Protein AF-0000000084525443 (afdb_homodimer)

Sequence (384 aa):
MSDDIHPWQQPAAGQAAVAVDRIAGALPRIARGRVILRAPYMADWPLYRDIATSERAVHFGGPMSEDEAWADFLQMVASWLLRGCGLWAVEVQETAETVGFVVLNHEAGDPEAELGFIFTEDGEGHGWAFEASVAARNNAFFALNWETLVSYIAPENERAAALAAKLGATRDPDGDVDGVHCWRYPRPEFDYMSDDIHPWQQPAAGQAAVAVDRIAGALPRIARGRVILRAPYMADWPLYRDIATSERAVHFGGPMSEDEAWADFLQMVASWLLRGCGLWAVEVQETAETVGFVVLNHEAGDPEAELGFIFTEDGEGHGWAFEASVAARNNAFFALNWETLVSYIAPENERAAALAAKLGATRDPDGDVDGVHCWRYPRPEFDY

Solvent-accessible surface area (backbone atoms only — not comparable to full-atom values): 20436 Å² total; per-residue (Å²): 126,85,85,70,70,47,75,54,57,52,57,44,58,74,42,18,33,54,39,16,50,48,28,40,66,46,47,79,69,46,77,32,92,65,32,30,35,29,59,57,46,38,81,50,44,65,60,50,43,58,41,33,48,27,77,80,15,49,75,74,78,28,54,29,54,71,68,55,34,48,52,53,53,28,45,34,49,19,26,30,49,38,42,37,39,26,45,26,32,32,24,32,63,90,76,67,42,72,45,35,33,38,30,43,44,50,54,82,86,48,91,57,40,28,54,45,81,46,64,42,78,86,36,51,91,73,53,52,61,56,36,52,48,50,50,51,52,47,40,42,44,69,65,35,56,45,91,67,42,29,28,79,41,40,79,83,42,54,68,60,51,51,51,42,44,73,73,55,26,40,82,33,81,90,60,43,53,96,82,22,38,22,30,38,46,65,83,74,66,90,72,127,126,84,86,70,72,48,78,57,55,51,58,44,56,74,42,19,33,54,39,15,50,46,29,41,65,47,46,79,69,46,77,31,93,64,32,31,35,30,59,57,46,38,81,49,45,65,60,51,44,57,40,32,46,26,76,80,15,50,75,74,78,29,53,28,54,70,67,54,33,47,52,53,51,28,46,33,48,18,26,30,50,38,42,36,39,24,45,26,33,32,24,32,62,91,75,67,43,73,42,34,33,40,30,44,44,49,54,78,81,48,90,56,41,28,54,45,82,46,66,42,77,86,36,51,92,72,52,52,62,57,37,52,48,50,50,52,52,47,39,41,43,68,65,35,57,46,90,66,41,28,28,79,39,41,79,84,41,56,68,61,50,51,51,41,43,74,74,56,26,39,81,32,79,89,60,44,52,96,81,22,38,22,31,38,44,65,84,74,68,90,71,126

Secondary structure (DSSP, 8-state):
------GGGSPP-HHHHHHHHHHHTTSPPEEETTEEEE---GGGHHHHHHHHTSGGGGGGT-SPPHHHHHHHHHHHHHHHHHHS--EEEEEETTTTEEEEEEEEE--TT-SS-EEEEEE-STTTTSSHHHHHHHHHHHIIIIIS--S--EEEE-TT-HHHHHHHHHTT-EE-GGG-BTTBEEEEPPPPP---/------GGGSPP-HHHHHHHHHHHTTSPPEEETTEEEE---GGGHHHHHHHHTSGGGGGGT-SPPHHHHHHHHHHHHHHHHHHS--EEEEEETTTTEEEEEEEEE--TT-SS-EEEEEE-STTTTSSHHHHHHHHHHHIIIIIS--S--EEEE-TT-HHHHHHHHHTT-EE-GGG-BTTBEEEEPPPPP---

Radius of gyration: 21.53 Å; Cα contacts (8 Å, |Δi|>4): 771; chains: 2; bounding box: 49×64×50 Å

InterPro domains:
  IPR000182 GNAT domain [PF13302] (34-170)
  IPR016181 Acyl-CoA N-acyltransferase [SSF55729] (28-171)
  IPR051531 N-acetyltransferase [PTHR43792] (28-171)

Foldseek 3Di:
DPPDQDPVLDFDDDVVNVVVVVVQVVADWDDFPQKIWGQDTSVCLVVQLVQCLDCNVVWPPDVDDSVVSVVVVVVQNVCCVVPVWGKTFIAGNVVRDGFWIWGFDDDPPQPDTEIDTGGDPVSPPPCSRLRVSLRVLLCVCPVVVDPWYKHWTAPPCVVVVVSLVVQVWDWDCVRHDPRTTITIHDRDDPPD/DPPDQDPVLDFDDDVVNVVVVVVQVVADWDDFPQKIWGQDTSVCLVVQLVQCLDCVVVWPPDVDDSVVSVVVVVVQNVCCVVPVWGKTFIAGNVVRDGFWIWGFDDDVPQPDTEIDTGGDPVSPPPCSRLRVSLRVLLCVCPVVVDPWYKHWTAPPCVVVVVSLVVQVWDWDCVRHDPRTTITIHDDDDPPD

pLDDT: mean 91.03, std 12.31, range [25.34, 98.75]

Nearest PDB structures (foldseek):
  2fsr-assembly1_A  TM=9.570E-01  e=4.006E-15  Agrobacterium fabrum str. C58
  3fbu-assembly2_A  TM=7.888E-01  e=1.944E-08  Bacillus anthracis str. Sterne
  3fbu-assembly2_B-2  TM=7.517E-01  e=3.683E-08  Bacillus anthracis str. Sterne
  7kwq-assembly1_A  TM=7.442E-01  e=6.346E-07  Vibrio cholerae O1 biovar El Tor str. N16961
  6c37-assembly1_A  TM=6.865E-01  e=2.104E-07  Mycolicibacterium smegmatis MC2 155

Organism: NCBI:txid1123501

Structure (mmCIF, N/CA/C/O backbone):
data_AF-0000000084525443-model_v1
#
loop_
_entity.id
_entity.type
_entity.pdbx_description
1 polymer Acetyltransferase
#
loop_
_atom_site.group_PDB
_atom_site.id
_atom_site.type_symbol
_atom_site.label_atom_id
_atom_site.label_alt_id
_atom_site.label_comp_id
_atom_site.label_asym_id
_atom_site.label_entity_id
_atom_site.label_seq_id
_atom_site.pdbx_PDB_ins_code
_atom_site.Cartn_x
_atom_site.Cartn_y
_atom_site.Cartn_z
_atom_site.occupancy
_atom_site.B_iso_or_equiv
_atom_site.auth_seq_id
_atom_site.auth_comp_id
_atom_site.auth_asym_id
_atom_site.auth_atom_id
_atom_site.pdbx_PDB_model_num
ATOM 1 N N . MET A 1 1 ? 15.836 10.188 -22.688 1 25.34 1 MET A N 1
ATOM 2 C CA . MET A 1 1 ? 14.781 10.336 -21.703 1 25.34 1 MET A CA 1
ATOM 3 C C . MET A 1 1 ? 15.352 10.398 -20.297 1 25.34 1 MET A C 1
ATOM 5 O O . MET A 1 1 ? 16.125 9.523 -19.891 1 25.34 1 MET A O 1
ATOM 9 N N . SER A 1 2 ? 15.602 11.422 -19.75 1 31.91 2 SER A N 1
ATOM 10 C CA . SER A 1 2 ? 16.438 11.609 -18.578 1 31.91 2 SER A CA 1
ATOM 11 C C . SER A 1 2 ? 16.078 10.602 -17.484 1 31.91 2 SER A C 1
ATOM 13 O O . SER A 1 2 ? 14.898 10.352 -17.219 1 31.91 2 SER A O 1
ATOM 15 N N . ASP A 1 3 ? 16.625 9.508 -17.156 1 38.28 3 ASP A N 1
ATOM 16 C CA . ASP A 1 3 ? 16.578 8.359 -16.25 1 38.28 3 ASP A CA 1
ATOM 17 C C . ASP A 1 3 ? 16.125 8.781 -14.852 1 38.28 3 ASP A C 1
ATOM 19 O O . ASP A 1 3 ? 16.656 8.297 -13.852 1 38.28 3 ASP A O 1
ATOM 23 N N . ASP A 1 4 ? 15.594 9.953 -14.594 1 42.5 4 ASP A N 1
ATOM 24 C CA . ASP A 1 4 ? 15.453 10.688 -13.336 1 42.5 4 ASP A CA 1
ATOM 25 C C . ASP A 1 4 ? 14.461 9.992 -12.406 1 42.5 4 ASP A C 1
ATOM 27 O O . ASP A 1 4 ? 13.281 9.875 -12.727 1 42.5 4 ASP A O 1
ATOM 31 N N . ILE A 1 5 ? 14.93 9.07 -11.695 1 51.59 5 ILE A N 1
ATOM 32 C CA . ILE A 1 5 ? 14.172 8.508 -10.586 1 51.59 5 ILE A CA 1
ATOM 33 C C . ILE A 1 5 ? 13.422 9.625 -9.859 1 51.59 5 ILE A C 1
ATOM 35 O O . ILE A 1 5 ? 14.023 10.609 -9.43 1 51.59 5 ILE A O 1
ATOM 39 N N . HIS A 1 6 ? 12.047 9.57 -9.938 1 65.88 6 HIS A N 1
ATOM 40 C CA . HIS A 1 6 ? 11.25 10.531 -9.18 1 65.88 6 HIS A CA 1
ATOM 41 C C . HIS A 1 6 ? 11.547 10.438 -7.688 1 65.88 6 HIS A C 1
ATOM 43 O O . HIS A 1 6 ? 11.82 9.352 -7.176 1 65.88 6 HIS A O 1
ATOM 49 N N . PRO A 1 7 ? 11.914 11.523 -7.07 1 64.81 7 PRO A N 1
ATOM 50 C CA . PRO A 1 7 ? 12.242 11.508 -5.641 1 64.81 7 PRO A CA 1
ATOM 51 C C . PRO A 1 7 ? 11.359 10.547 -4.844 1 64.81 7 PRO A C 1
ATOM 53 O O . PRO A 1 7 ? 11.82 9.953 -3.867 1 64.81 7 PRO A O 1
ATOM 56 N N . TRP A 1 8 ? 10.227 10.266 -5.426 1 71.44 8 TRP A N 1
ATOM 57 C CA . TRP A 1 8 ? 9.297 9.414 -4.699 1 71.44 8 TRP A CA 1
ATOM 58 C C . TRP A 1 8 ? 9.625 7.938 -4.926 1 71.44 8 TRP A C 1
ATOM 60 O O . TRP A 1 8 ? 9.102 7.066 -4.23 1 71.44 8 TRP A O 1
ATOM 70 N N . GLN A 1 9 ? 10.523 7.738 -5.805 1 79.81 9 GLN A N 1
ATOM 71 C CA . GLN A 1 9 ? 10.891 6.352 -6.09 1 79.81 9 GLN A CA 1
ATOM 72 C C . GLN A 1 9 ? 12.227 5.992 -5.441 1 79.81 9 GLN A C 1
ATOM 74 O O . GLN A 1 9 ? 12.711 4.871 -5.598 1 79.81 9 GLN A O 1
ATOM 79 N N . GLN A 1 10 ? 12.766 6.988 -4.707 1 81.88 10 GLN A N 1
ATOM 80 C CA . GLN A 1 10 ? 14.016 6.703 -4.012 1 81.88 10 GLN A CA 1
ATOM 81 C C . GLN A 1 10 ? 13.781 5.824 -2.787 1 81.88 10 GLN A C 1
ATOM 83 O O . GLN A 1 10 ? 12.812 6.02 -2.055 1 81.88 10 GLN A O 1
ATOM 88 N N . PRO A 1 11 ? 14.641 4.84 -2.641 1 85.69 11 PRO A N 1
ATOM 89 C CA . PRO A 1 11 ? 14.508 4.027 -1.429 1 85.69 11 PRO A CA 1
ATOM 90 C C . PRO A 1 11 ? 14.578 4.859 -0.151 1 85.69 11 PRO A C 1
ATOM 92 O O . PRO A 1 11 ? 15.234 5.906 -0.127 1 85.69 11 PRO A O 1
ATOM 95 N N . ALA A 1 12 ? 13.883 4.34 0.817 1 87.06 12 ALA A N 1
ATOM 96 C CA . ALA A 1 12 ? 13.953 4.992 2.123 1 87.06 12 ALA A CA 1
ATOM 97 C C . ALA A 1 12 ? 15.375 4.969 2.676 1 87.06 12 ALA A C 1
ATOM 99 O O . ALA A 1 12 ? 16.141 4.039 2.406 1 87.06 12 ALA A O 1
ATOM 100 N N . ALA A 1 13 ? 15.703 6.004 3.422 1 88.12 13 ALA A N 1
ATOM 101 C CA . ALA A 1 13 ? 17.016 6.109 4.055 1 88.12 13 ALA A CA 1
ATOM 102 C C . ALA A 1 13 ? 16.891 6.504 5.523 1 88.12 13 ALA A C 1
ATOM 104 O O . ALA A 1 13 ? 15.812 6.895 5.973 1 88.12 13 ALA A O 1
ATOM 105 N N . GLY A 1 14 ? 17.984 6.312 6.316 1 92.88 14 GLY A N 1
ATOM 106 C CA . GLY A 1 14 ? 17.984 6.711 7.715 1 92.88 14 GLY A CA 1
ATOM 107 C C . GLY A 1 14 ? 16.891 6.023 8.523 1 92.88 14 GLY A C 1
ATOM 108 O O . GLY A 1 14 ? 16.703 4.809 8.414 1 92.88 14 GLY A O 1
ATOM 109 N N . GLN A 1 15 ? 16.203 6.773 9.336 1 94.12 15 GLN A N 1
ATOM 110 C CA . GLN A 1 15 ? 15.188 6.227 10.234 1 94.12 15 GLN A CA 1
ATOM 111 C C . GLN A 1 15 ? 13.984 5.715 9.445 1 94.12 15 GLN A C 1
ATOM 113 O O . GLN A 1 15 ? 13.289 4.793 9.891 1 94.12 15 GLN A O 1
ATOM 118 N N . ALA A 1 16 ? 13.773 6.289 8.281 1 92.38 16 ALA A N 1
ATOM 119 C CA . ALA A 1 16 ? 12.695 5.77 7.438 1 92.38 16 ALA A CA 1
ATOM 120 C C . ALA A 1 16 ? 13 4.344 6.984 1 92.38 16 ALA A C 1
ATOM 122 O O . ALA A 1 16 ? 12.086 3.518 6.863 1 92.38 16 ALA A O 1
ATOM 123 N N . ALA A 1 17 ? 14.258 4.102 6.719 1 94.75 17 ALA A N 1
ATOM 124 C CA . ALA A 1 17 ? 14.648 2.746 6.348 1 94.75 17 ALA A CA 1
ATOM 125 C C . ALA A 1 17 ? 14.414 1.772 7.5 1 94.75 17 ALA A C 1
ATOM 127 O O . ALA A 1 17 ? 14.016 0.625 7.281 1 94.75 17 ALA A O 1
ATOM 128 N N . VAL A 1 18 ? 14.68 2.238 8.719 1 96.31 18 VAL A N 1
ATOM 129 C CA . VAL A 1 18 ? 14.43 1.427 9.906 1 96.31 18 VAL A CA 1
ATOM 130 C C . VAL A 1 18 ? 12.938 1.122 10.016 1 96.31 18 VAL A C 1
ATOM 132 O O . VAL A 1 18 ? 12.555 -0.012 10.305 1 96.31 18 VAL A O 1
ATOM 135 N N . ALA A 1 19 ? 12.125 2.109 9.766 1 95.75 19 ALA A N 1
ATOM 136 C CA . ALA A 1 19 ? 10.672 1.933 9.805 1 95.75 19 ALA A CA 1
ATOM 137 C C . ALA A 1 19 ? 10.211 0.939 8.75 1 95.75 19 ALA A C 1
ATOM 139 O O . ALA A 1 19 ? 9.391 0.063 9.023 1 95.75 19 ALA A O 1
ATOM 140 N N . VAL A 1 20 ? 10.773 1.068 7.531 1 96.81 20 VAL A N 1
ATOM 141 C CA . VAL A 1 20 ? 10.43 0.152 6.449 1 96.81 20 VAL A CA 1
ATOM 142 C C . VAL A 1 20 ? 10.781 -1.278 6.852 1 96.81 20 VAL A C 1
ATOM 144 O O . VAL A 1 20 ? 9.969 -2.195 6.684 1 96.81 20 VAL A O 1
ATOM 147 N N . ASP A 1 21 ? 11.93 -1.426 7.387 1 97.38 21 ASP A N 1
ATOM 148 C CA . ASP A 1 21 ? 12.383 -2.76 7.766 1 97.38 21 ASP A CA 1
ATOM 149 C C . ASP A 1 21 ? 11.492 -3.354 8.852 1 97.38 21 ASP A C 1
ATOM 151 O O . ASP A 1 21 ? 11.234 -4.559 8.859 1 97.38 21 ASP A O 1
ATOM 155 N N . ARG A 1 22 ? 11.078 -2.533 9.773 1 97.12 22 ARG A N 1
ATOM 156 C CA . ARG A 1 22 ? 10.172 -2.988 10.82 1 97.12 22 ARG A CA 1
ATOM 157 C C . ARG A 1 22 ? 8.859 -3.506 10.227 1 97.12 22 ARG A C 1
ATOM 159 O O . ARG A 1 22 ? 8.375 -4.57 10.617 1 97.12 22 ARG A O 1
ATOM 166 N N . ILE A 1 23 ? 8.281 -2.812 9.297 1 98.25 23 ILE A N 1
ATOM 167 C CA . ILE A 1 23 ? 7.023 -3.195 8.672 1 98.25 23 ILE A CA 1
ATOM 168 C C . ILE A 1 23 ? 7.234 -4.438 7.809 1 98.25 23 ILE A C 1
ATOM 170 O O . ILE A 1 23 ? 6.465 -5.398 7.891 1 98.25 23 ILE A O 1
ATOM 174 N N . ALA A 1 24 ? 8.281 -4.398 6.984 1 98.25 24 ALA A N 1
ATOM 175 C CA . ALA A 1 24 ? 8.609 -5.539 6.137 1 98.25 24 ALA A CA 1
ATOM 176 C C . ALA A 1 24 ? 8.812 -6.801 6.973 1 98.25 24 ALA A C 1
ATOM 178 O O . ALA A 1 24 ? 8.469 -7.902 6.535 1 98.25 24 ALA A O 1
ATOM 179 N N . GLY A 1 25 ? 9.352 -6.617 8.18 1 97.94 25 GLY A N 1
ATOM 180 C CA . GLY A 1 25 ? 9.602 -7.742 9.062 1 97.94 25 GLY A CA 1
ATOM 181 C C . GLY A 1 25 ? 8.336 -8.422 9.547 1 97.94 25 GLY A C 1
ATOM 182 O O . GLY A 1 25 ? 8.383 -9.539 10.055 1 97.94 25 GLY A O 1
ATOM 183 N N . ALA A 1 26 ? 7.238 -7.758 9.414 1 98 26 ALA A N 1
ATOM 184 C CA . ALA A 1 26 ? 5.957 -8.312 9.836 1 98 26 ALA A CA 1
ATOM 185 C C . ALA A 1 26 ? 5.332 -9.148 8.719 1 98 26 ALA A C 1
ATOM 187 O O . ALA A 1 26 ? 4.32 -9.82 8.93 1 98 26 ALA A O 1
ATOM 188 N N . LEU A 1 27 ? 5.844 -9.07 7.48 1 98.12 27 LEU A N 1
ATOM 189 C CA . LEU A 1 27 ? 5.375 -9.898 6.375 1 98.12 27 LEU A CA 1
ATOM 190 C C . LEU A 1 27 ? 6.008 -11.281 6.426 1 98.12 27 LEU A C 1
ATOM 192 O O . LEU A 1 27 ? 7.145 -11.438 6.887 1 98.12 27 LEU A O 1
ATOM 196 N N . PRO A 1 28 ? 5.352 -12.32 5.949 1 97.62 28 PRO A N 1
ATOM 197 C CA . PRO A 1 28 ? 5.988 -13.641 5.898 1 97.62 28 PRO A CA 1
ATOM 198 C C . PRO A 1 28 ? 7.176 -13.688 4.941 1 97.62 28 PRO A C 1
ATOM 200 O O . PRO A 1 28 ? 7.055 -13.273 3.783 1 97.62 28 PRO A O 1
ATOM 203 N N . ARG A 1 29 ? 8.234 -14.086 5.426 1 98 29 ARG A N 1
ATOM 204 C CA . ARG A 1 29 ? 9.391 -14.461 4.617 1 98 29 ARG A CA 1
ATOM 205 C C . ARG A 1 29 ? 9.461 -15.977 4.449 1 98 29 ARG A C 1
ATOM 207 O O . ARG A 1 29 ? 9.578 -16.719 5.43 1 98 29 ARG A O 1
ATOM 214 N N . ILE A 1 30 ? 9.414 -16.469 3.193 1 98.12 30 ILE A N 1
ATOM 215 C CA . ILE A 1 30 ? 9.266 -17.891 2.975 1 98.12 30 ILE A CA 1
ATOM 216 C C . ILE A 1 30 ? 10.391 -18.406 2.076 1 98.12 30 ILE A C 1
ATOM 218 O O . ILE A 1 30 ? 10.539 -17.953 0.94 1 98.12 30 ILE A O 1
ATOM 222 N N . ALA A 1 31 ? 11.164 -19.297 2.607 1 97.5 31 ALA A N 1
ATOM 223 C CA . ALA A 1 31 ? 12.18 -19.969 1.801 1 97.5 31 ALA A CA 1
ATOM 224 C C . ALA A 1 31 ? 11.617 -21.234 1.148 1 97.5 31 ALA A C 1
ATOM 226 O O . ALA A 1 31 ? 10.859 -21.984 1.775 1 97.5 31 ALA A O 1
ATOM 227 N N . ARG A 1 32 ? 11.898 -21.375 -0.121 1 95.75 32 ARG A N 1
ATOM 228 C CA . ARG A 1 32 ? 11.531 -22.562 -0.876 1 95.75 32 ARG A CA 1
ATOM 229 C C . ARG A 1 32 ? 12.594 -22.906 -1.922 1 95.75 32 ARG A C 1
ATOM 231 O O . ARG A 1 32 ? 12.727 -22.203 -2.922 1 95.75 32 ARG A O 1
ATOM 238 N N . GLY A 1 33 ? 13.297 -24.062 -1.631 1 96.69 33 GLY A N 1
ATOM 239 C CA . GLY A 1 33 ? 14.383 -24.391 -2.539 1 96.69 33 GLY A CA 1
ATOM 240 C C . GLY A 1 33 ? 15.453 -23.328 -2.6 1 96.69 33 GLY A C 1
ATOM 241 O O . GLY A 1 33 ? 16.016 -22.953 -1.572 1 96.69 33 GLY A O 1
ATOM 242 N N . ARG A 1 34 ? 15.625 -22.797 -3.844 1 97.31 34 ARG A N 1
ATOM 243 C CA . ARG A 1 34 ? 16.719 -21.859 -4.09 1 97.31 34 ARG A CA 1
ATOM 244 C C . ARG A 1 34 ? 16.234 -20.406 -3.963 1 97.31 34 ARG A C 1
ATOM 246 O O . ARG A 1 34 ? 17.031 -19.484 -4.105 1 97.31 34 ARG A O 1
ATOM 253 N N . VAL A 1 35 ? 14.883 -20.203 -3.574 1 97.62 35 VAL A N 1
ATOM 254 C CA . VAL A 1 35 ? 14.398 -18.828 -3.588 1 97.62 35 VAL A CA 1
ATOM 255 C C . VAL A 1 35 ? 13.82 -18.469 -2.223 1 97.62 35 VAL A C 1
ATOM 257 O O . VAL A 1 35 ? 13.5 -19.359 -1.427 1 97.62 35 VAL A O 1
ATOM 260 N N . ILE A 1 36 ? 13.781 -17.203 -1.954 1 98.44 36 ILE A N 1
ATOM 261 C CA . ILE A 1 36 ? 13.086 -16.609 -0.812 1 98.44 36 ILE A CA 1
ATOM 262 C C . ILE A 1 36 ? 12.016 -15.641 -1.3 1 98.44 36 ILE A C 1
ATOM 264 O O . ILE A 1 36 ? 12.273 -14.828 -2.189 1 98.44 36 ILE A O 1
ATOM 268 N N . LEU A 1 37 ? 10.789 -15.852 -0.801 1 98.62 37 LEU A N 1
ATOM 269 C CA . LEU A 1 37 ? 9.758 -14.828 -0.926 1 98.62 37 LEU A CA 1
ATOM 270 C C . LEU A 1 37 ? 9.883 -13.797 0.19 1 98.62 37 LEU A C 1
ATOM 272 O O . LEU A 1 37 ? 9.773 -14.133 1.37 1 98.62 37 LEU A O 1
ATOM 276 N N . ARG A 1 38 ? 10.148 -12.609 -0.177 1 98.69 38 ARG A N 1
ATOM 277 C CA . ARG A 1 38 ? 10.297 -11.555 0.825 1 98.69 38 ARG A CA 1
ATOM 278 C C . ARG A 1 38 ? 9.438 -10.344 0.483 1 98.69 38 ARG A C 1
ATOM 280 O O . ARG A 1 38 ? 8.883 -10.266 -0.613 1 98.69 38 ARG A O 1
ATOM 287 N N . ALA A 1 39 ? 9.359 -9.453 1.479 1 98.62 39 ALA A N 1
ATOM 288 C CA . ALA A 1 39 ? 8.633 -8.203 1.274 1 98.62 39 ALA A CA 1
ATOM 289 C C . ALA A 1 39 ? 9.211 -7.426 0.095 1 98.62 39 ALA A C 1
ATOM 291 O O . ALA A 1 39 ? 10.414 -7.473 -0.163 1 98.62 39 ALA A O 1
ATOM 292 N N . PRO A 1 40 ? 8.312 -6.719 -0.62 1 98.44 40 PRO A N 1
ATOM 293 C CA . PRO A 1 40 ? 8.836 -5.789 -1.624 1 98.44 40 PRO A CA 1
ATOM 294 C C . PRO A 1 40 ? 9.422 -4.52 -1.006 1 98.44 40 PRO A C 1
ATOM 296 O O . PRO A 1 40 ? 8.93 -4.047 0.021 1 98.44 40 PRO A O 1
ATOM 299 N N . TYR A 1 41 ? 10.453 -4.07 -1.584 1 97.56 41 TYR A N 1
ATOM 300 C CA . TYR A 1 41 ? 11.047 -2.779 -1.253 1 97.56 41 TYR A CA 1
ATOM 301 C C . TYR A 1 41 ? 11.039 -1.847 -2.457 1 97.56 41 TYR A C 1
ATOM 303 O O . TYR A 1 41 ? 10.836 -2.289 -3.592 1 97.56 41 TYR A O 1
ATOM 311 N N . MET A 1 42 ? 11.227 -0.561 -2.168 1 95.69 42 MET A N 1
ATOM 312 C CA . MET A 1 42 ? 11.312 0.408 -3.256 1 95.69 42 MET A CA 1
ATOM 313 C C . MET A 1 42 ? 12.398 0.011 -4.254 1 95.69 42 MET A C 1
ATOM 315 O O . MET A 1 42 ? 12.25 0.235 -5.457 1 95.69 42 MET A O 1
ATOM 319 N N . ALA A 1 43 ? 13.422 -0.631 -3.834 1 95.5 43 ALA A N 1
ATOM 320 C CA . ALA A 1 43 ? 14.539 -1.044 -4.68 1 95.5 43 ALA A CA 1
ATOM 321 C C . ALA A 1 43 ? 14.102 -2.086 -5.703 1 95.5 43 ALA A C 1
ATOM 323 O O . ALA A 1 43 ? 14.812 -2.361 -6.668 1 95.5 43 ALA A O 1
ATOM 324 N N . ASP A 1 44 ? 12.922 -2.693 -5.543 1 97.06 44 ASP A N 1
ATOM 325 C CA . ASP A 1 44 ? 12.422 -3.707 -6.465 1 97.06 44 ASP A CA 1
ATOM 326 C C . ASP A 1 44 ? 11.633 -3.066 -7.605 1 97.06 44 ASP A C 1
ATOM 328 O O . ASP A 1 44 ? 11.32 -3.727 -8.602 1 97.06 44 ASP A O 1
ATOM 332 N N . TRP A 1 45 ? 11.367 -1.742 -7.48 1 96.25 45 TRP A N 1
ATOM 333 C CA . TRP A 1 45 ? 10.516 -1.036 -8.438 1 96.25 45 TRP A CA 1
ATOM 334 C C . TRP A 1 45 ? 11.117 -1.09 -9.836 1 96.25 45 TRP A C 1
ATOM 336 O O . TRP A 1 45 ? 10.414 -1.403 -10.805 1 96.25 45 TRP A O 1
ATOM 346 N N . PRO A 1 46 ? 12.406 -0.857 -10.07 1 95.94 46 PRO A N 1
ATOM 347 C CA . PRO A 1 46 ? 12.938 -0.859 -11.43 1 95.94 46 PRO A CA 1
ATOM 348 C C . PRO A 1 46 ? 12.727 -2.189 -12.148 1 95.94 46 PRO A C 1
ATOM 350 O O . PRO A 1 46 ? 12.398 -2.207 -13.336 1 95.94 46 PRO A O 1
ATOM 353 N N . LEU A 1 47 ? 12.883 -3.268 -11.406 1 96.19 47 LEU A N 1
ATOM 354 C CA . LEU A 1 47 ? 12.656 -4.57 -12.016 1 96.19 47 LEU A CA 1
ATOM 355 C C . LEU A 1 47 ? 11.188 -4.742 -12.406 1 96.19 47 LEU A C 1
ATOM 357 O O . LEU A 1 47 ? 10.883 -5.176 -13.516 1 96.19 47 LEU A O 1
ATOM 361 N N . TYR A 1 48 ? 10.32 -4.41 -11.484 1 97.12 48 TYR A N 1
ATOM 362 C CA . TYR A 1 48 ? 8.898 -4.512 -11.797 1 97.12 48 TYR A CA 1
ATOM 363 C C . TYR A 1 48 ? 8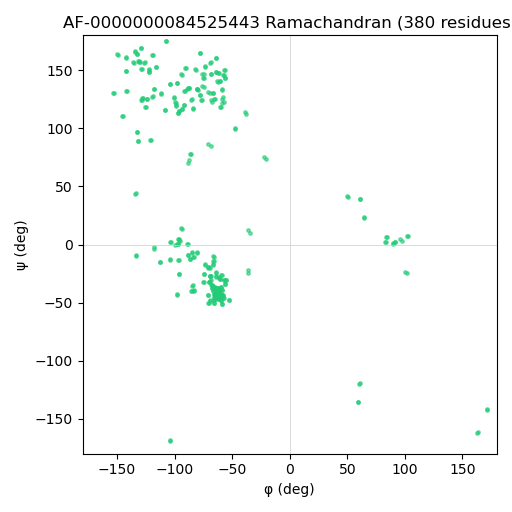.531 -3.629 -12.984 1 97.12 48 TYR A C 1
ATOM 365 O O . TYR A 1 48 ? 7.828 -4.062 -13.898 1 97.12 48 TYR A O 1
ATOM 373 N N . ARG A 1 49 ? 8.992 -2.393 -12.914 1 95.88 49 ARG A N 1
ATOM 374 C CA . ARG A 1 49 ? 8.758 -1.441 -14 1 95.88 49 ARG A CA 1
ATOM 375 C C . ARG A 1 49 ? 9.195 -2.02 -15.344 1 95.88 49 ARG A C 1
ATOM 377 O O . ARG A 1 49 ? 8.438 -1.993 -16.312 1 95.88 49 ARG A O 1
ATOM 384 N N . ASP A 1 50 ? 10.367 -2.582 -15.391 1 95.44 50 ASP A N 1
ATOM 385 C CA . ASP A 1 50 ? 10.922 -3.105 -16.641 1 95.44 50 ASP A CA 1
ATOM 386 C C . ASP A 1 50 ? 10.062 -4.242 -17.188 1 95.44 50 ASP A C 1
ATOM 388 O O . ASP A 1 50 ? 9.867 -4.352 -18.391 1 95.44 50 ASP A O 1
ATOM 392 N N . ILE A 1 51 ? 9.531 -5.07 -16.312 1 95.56 51 ILE A N 1
ATOM 393 C CA . ILE A 1 51 ? 8.664 -6.164 -16.734 1 95.56 51 ILE A CA 1
ATOM 394 C C . ILE A 1 51 ? 7.328 -5.609 -17.219 1 95.56 51 ILE A C 1
ATOM 396 O O . ILE A 1 51 ? 6.891 -5.914 -18.328 1 95.56 51 ILE A O 1
ATOM 400 N N . ALA A 1 52 ? 6.715 -4.75 -16.422 1 96.12 52 ALA A N 1
ATOM 401 C CA . ALA A 1 52 ? 5.344 -4.285 -16.641 1 96.12 52 ALA A CA 1
ATOM 402 C C . ALA A 1 52 ? 5.262 -3.391 -17.875 1 96.12 52 ALA A C 1
ATOM 404 O O . ALA A 1 52 ? 4.211 -3.305 -18.516 1 96.12 52 ALA A O 1
ATOM 405 N N . THR A 1 53 ? 6.379 -2.746 -18.172 1 96.06 53 THR A N 1
ATOM 406 C CA . THR A 1 53 ? 6.359 -1.812 -19.297 1 96.06 53 THR A CA 1
ATOM 407 C C . THR A 1 53 ? 6.883 -2.479 -20.562 1 96.06 53 THR A C 1
ATOM 409 O O . THR A 1 53 ? 7.043 -1.822 -21.594 1 96.06 53 THR A O 1
ATOM 412 N N . SER A 1 54 ? 7.184 -3.729 -20.594 1 95 54 SER A N 1
ATOM 413 C CA . SER A 1 54 ? 7.695 -4.461 -21.75 1 95 54 SER A CA 1
ATOM 414 C C . SER A 1 54 ? 6.633 -5.395 -22.328 1 95 54 SER A C 1
ATOM 416 O O . SER A 1 54 ? 5.543 -5.52 -21.766 1 95 54 SER A O 1
ATOM 418 N N . GLU A 1 55 ? 6.953 -6.016 -23.406 1 92.56 55 GLU A N 1
ATOM 419 C CA . GLU A 1 55 ? 6.055 -6.965 -24.062 1 92.56 55 GLU A CA 1
ATOM 420 C C . GLU A 1 55 ? 5.824 -8.195 -23.188 1 92.56 55 GLU A C 1
ATOM 422 O O . GLU A 1 55 ? 4.875 -8.953 -23.406 1 92.56 55 GLU A O 1
ATOM 427 N N . ARG A 1 56 ? 6.555 -8.312 -22.203 1 88 56 ARG A N 1
ATOM 428 C CA . ARG A 1 56 ? 6.371 -9.43 -21.281 1 88 56 ARG A CA 1
ATOM 429 C C . ARG A 1 56 ? 5.07 -9.297 -20.5 1 88 56 ARG A C 1
ATOM 431 O O . ARG A 1 56 ? 4.555 -10.281 -19.969 1 88 56 ARG A O 1
ATOM 438 N N . ALA A 1 57 ? 4.594 -8.086 -20.469 1 91.5 57 ALA A N 1
ATOM 439 C CA . ALA A 1 57 ? 3.396 -7.82 -19.672 1 91.5 57 ALA A CA 1
ATOM 440 C C . ALA A 1 57 ? 2.137 -7.918 -20.531 1 91.5 57 ALA A C 1
ATOM 442 O O . ALA A 1 57 ? 1.046 -7.551 -20.078 1 91.5 57 ALA A O 1
ATOM 443 N N . VAL A 1 58 ? 2.248 -8.445 -21.656 1 89.38 58 VAL A N 1
ATOM 444 C CA . VAL A 1 58 ? 1.151 -8.43 -22.609 1 89.38 58 VAL A CA 1
ATOM 445 C C . VAL A 1 58 ? -0.028 -9.227 -22.062 1 89.38 58 VAL A C 1
ATOM 447 O O . VAL A 1 58 ? -1.185 -8.93 -22.375 1 89.38 58 VAL A O 1
ATOM 450 N N . HIS A 1 59 ? 0.279 -10.133 -21.188 1 84.5 59 HIS A N 1
ATOM 451 C CA . HIS A 1 59 ? -0.783 -11.016 -20.719 1 84.5 59 HIS A CA 1
ATOM 452 C C . HIS A 1 59 ? -1.34 -10.531 -19.375 1 84.5 59 HIS A C 1
ATOM 454 O O . HIS A 1 59 ? -2.215 -11.18 -18.797 1 84.5 59 HIS A O 1
ATOM 460 N N . PHE A 1 60 ? -0.831 -9.492 -18.906 1 82.44 60 PHE A N 1
ATOM 461 C CA . PHE A 1 60 ? -1.454 -8.969 -17.688 1 82.44 60 PHE A CA 1
ATOM 462 C C . PHE A 1 60 ? -1.644 -7.457 -17.797 1 82.44 60 PHE A C 1
ATOM 464 O O . PHE A 1 60 ? -1.337 -6.723 -16.859 1 82.44 60 PHE A O 1
ATOM 471 N N . GLY A 1 61 ? -2.092 -7.039 -18.953 1 81.5 61 GLY A N 1
ATOM 472 C CA . GLY A 1 61 ? -2.609 -5.695 -19.141 1 81.5 61 GLY A CA 1
ATOM 473 C C . GLY A 1 61 ? -1.587 -4.742 -19.734 1 81.5 61 GLY A C 1
ATOM 474 O O . GLY A 1 61 ? -1.817 -3.533 -19.781 1 81.5 61 GLY A O 1
ATOM 475 N N . GLY A 1 62 ? -0.406 -5.309 -20.047 1 89.19 62 GLY A N 1
ATOM 476 C CA . GLY A 1 62 ? 0.625 -4.434 -20.578 1 89.19 62 GLY A CA 1
ATOM 477 C C . GLY A 1 62 ? 0.813 -4.578 -22.078 1 89.19 62 GLY A C 1
ATOM 478 O O . GLY A 1 62 ? 0.014 -5.234 -22.75 1 89.19 62 GLY A O 1
ATOM 479 N N . PRO A 1 63 ? 1.921 -3.975 -22.547 1 96.19 63 PRO A N 1
ATOM 480 C CA . PRO A 1 63 ? 2.842 -3.082 -21.828 1 96.19 63 PRO A CA 1
ATOM 481 C C . PRO A 1 63 ? 2.148 -1.846 -21.266 1 96.19 63 PRO A C 1
ATOM 483 O O . PRO A 1 63 ? 1.42 -1.158 -21.984 1 96.19 63 PRO A O 1
ATOM 486 N N . MET A 1 64 ? 2.471 -1.58 -20.031 1 96.25 64 MET A N 1
ATOM 487 C CA . MET A 1 64 ? 1.903 -0.442 -19.312 1 96.25 64 MET A CA 1
ATOM 488 C C . MET A 1 64 ? 2.768 0.8 -19.484 1 96.25 64 MET A C 1
ATOM 490 O O . MET A 1 64 ? 3.965 0.694 -19.766 1 96.25 64 MET A O 1
ATOM 494 N N . SER A 1 65 ? 2.062 1.954 -19.391 1 96.12 65 SER A N 1
ATOM 495 C CA . SER A 1 65 ? 2.875 3.137 -19.125 1 96.12 65 SER A CA 1
ATOM 496 C C . SER A 1 65 ? 3.561 3.045 -17.766 1 96.12 65 SER A C 1
ATOM 498 O O . SER A 1 65 ? 3.158 2.248 -16.922 1 96.12 65 SER A O 1
ATOM 500 N N . GLU A 1 66 ? 4.57 3.811 -17.609 1 94.12 66 GLU A N 1
ATOM 501 C CA . GLU A 1 66 ? 5.254 3.789 -16.312 1 94.12 66 GLU A CA 1
ATOM 502 C C . GLU A 1 66 ? 4.305 4.172 -15.18 1 94.12 66 GLU A C 1
ATOM 504 O O . GLU A 1 66 ? 4.359 3.592 -14.094 1 94.12 66 GLU A O 1
ATOM 509 N N . ASP A 1 67 ? 3.406 5.105 -15.43 1 92.31 67 ASP A N 1
ATOM 510 C CA . ASP A 1 67 ? 2.434 5.523 -14.422 1 92.31 67 ASP A CA 1
ATOM 511 C C . ASP A 1 67 ? 1.469 4.391 -14.086 1 92.31 67 ASP A C 1
ATOM 513 O O . ASP A 1 67 ? 1.145 4.172 -12.914 1 92.31 67 ASP A O 1
ATOM 517 N N . GLU A 1 68 ? 1.026 3.707 -15.078 1 93.62 68 GLU A N 1
ATOM 518 C CA . GLU A 1 68 ? 0.143 2.564 -14.867 1 93.62 68 GLU A CA 1
ATOM 519 C C . GLU A 1 68 ? 0.85 1.457 -14.094 1 93.62 68 GLU A C 1
ATOM 521 O O . GLU A 1 68 ? 0.26 0.842 -13.203 1 93.62 68 GLU A O 1
ATOM 526 N N . ALA A 1 69 ? 2.133 1.256 -14.484 1 95.69 69 ALA A N 1
ATOM 527 C CA . ALA A 1 69 ? 2.93 0.237 -13.805 1 95.69 69 ALA A CA 1
ATOM 528 C C . ALA A 1 69 ? 3.133 0.59 -12.336 1 95.69 69 ALA A C 1
ATOM 530 O O . ALA A 1 69 ? 3.059 -0.281 -11.469 1 95.69 69 ALA A O 1
ATOM 531 N N . TRP A 1 70 ? 3.334 1.847 -12.125 1 94.06 70 TRP A N 1
ATOM 532 C CA . TRP A 1 70 ? 3.51 2.32 -10.75 1 94.06 70 TRP A CA 1
ATOM 533 C C . TRP A 1 70 ? 2.244 2.092 -9.93 1 94.06 70 TRP A C 1
ATOM 535 O O . TRP A 1 70 ? 2.305 1.56 -8.82 1 94.06 70 TRP A O 1
ATOM 545 N N . ALA A 1 71 ? 1.141 2.412 -10.484 1 93.12 71 ALA A N 1
ATOM 546 C CA . ALA A 1 71 ? -0.139 2.215 -9.812 1 93.12 71 ALA A CA 1
ATOM 547 C C . ALA A 1 71 ? -0.385 0.736 -9.523 1 93.12 71 ALA A C 1
ATOM 549 O O . ALA A 1 71 ? -0.871 0.38 -8.445 1 93.12 71 ALA A O 1
ATOM 550 N N . ASP A 1 72 ? -0.07 -0.033 -10.477 1 93.69 72 ASP A N 1
ATOM 551 C CA . ASP A 1 72 ? -0.228 -1.477 -10.32 1 93.69 72 ASP A CA 1
ATOM 552 C C . ASP A 1 72 ? 0.661 -2.01 -9.203 1 93.69 72 ASP A C 1
ATOM 554 O O . ASP A 1 72 ? 0.203 -2.773 -8.352 1 93.69 72 ASP A O 1
ATOM 558 N N . PHE A 1 73 ? 1.927 -1.528 -9.203 1 96.06 73 PHE A N 1
ATOM 559 C CA . PHE A 1 73 ? 2.889 -1.89 -8.164 1 96.06 73 PHE A CA 1
ATOM 560 C C . PHE A 1 73 ? 2.379 -1.49 -6.789 1 96.06 73 PHE A C 1
ATOM 562 O O . PHE A 1 73 ? 2.365 -2.307 -5.863 1 96.06 73 PHE A O 1
ATOM 569 N N . LEU A 1 74 ? 1.835 -0.322 -6.688 1 95.19 74 LEU A N 1
ATOM 570 C CA . LEU A 1 74 ? 1.349 0.212 -5.418 1 95.19 74 LEU A CA 1
ATOM 571 C C . LEU A 1 74 ? 0.146 -0.581 -4.922 1 95.19 74 LEU A C 1
ATOM 573 O O . LEU A 1 74 ? 0.007 -0.817 -3.719 1 95.19 74 LEU A O 1
ATOM 577 N N . GLN A 1 75 ? -0.665 -0.972 -5.777 1 94.38 75 GLN A N 1
ATOM 578 C CA . GLN A 1 75 ? -1.855 -1.728 -5.406 1 94.38 75 GLN A CA 1
ATOM 579 C C . GLN A 1 75 ? -1.482 -3.053 -4.746 1 94.38 75 GLN A C 1
ATOM 581 O O . GLN A 1 75 ? -2.047 -3.418 -3.713 1 94.38 75 GLN A O 1
ATOM 586 N N . MET A 1 76 ? -0.529 -3.658 -5.301 1 95.94 76 MET A N 1
ATOM 587 C CA . MET A 1 76 ? -0.136 -4.965 -4.781 1 95.94 76 MET A CA 1
ATOM 588 C C . MET A 1 76 ? 0.626 -4.82 -3.469 1 95.94 76 MET A C 1
ATOM 590 O O . MET A 1 76 ? 0.525 -5.676 -2.588 1 95.94 76 MET A O 1
ATOM 594 N N . VAL A 1 77 ? 1.356 -3.756 -3.344 1 97.56 77 VAL A N 1
ATOM 595 C CA . VAL A 1 77 ? 2.088 -3.49 -2.109 1 97.56 77 VAL A CA 1
ATOM 596 C C . VAL A 1 77 ? 1.107 -3.123 -0.997 1 97.56 77 VAL A C 1
ATOM 598 O O . VAL A 1 77 ? 1.194 -3.648 0.115 1 97.56 77 VAL A O 1
ATOM 601 N N . ALA A 1 78 ? 0.14 -2.291 -1.328 1 97 78 ALA A N 1
ATOM 602 C CA . ALA A 1 78 ? -0.846 -1.835 -0.351 1 97 78 ALA A CA 1
ATOM 603 C C . ALA A 1 78 ? -1.693 -2.998 0.156 1 97 78 ALA A C 1
ATOM 605 O O . ALA A 1 78 ? -2.184 -2.969 1.288 1 97 78 ALA A O 1
ATOM 606 N N . SER A 1 79 ? -1.833 -3.992 -0.646 1 96.06 79 SER A N 1
ATOM 607 C CA . SER A 1 79 ? -2.686 -5.129 -0.313 1 96.06 79 SER A CA 1
ATOM 608 C C . SER A 1 79 ? -2.191 -5.84 0.941 1 96.06 79 SER A C 1
ATOM 610 O O . SER A 1 79 ? -2.984 -6.414 1.689 1 96.06 79 SER A O 1
ATOM 612 N N . TRP A 1 80 ? -0.887 -5.777 1.201 1 97.44 80 TRP A N 1
ATOM 613 C CA . TRP A 1 80 ? -0.36 -6.41 2.404 1 97.44 80 TRP A CA 1
ATOM 614 C C . TRP A 1 80 ? -1.014 -5.832 3.656 1 97.44 80 TRP A C 1
ATOM 616 O O . TRP A 1 80 ? -1.526 -6.574 4.496 1 97.44 80 TRP A O 1
ATOM 626 N N . LEU A 1 81 ? -1.008 -4.539 3.75 1 97.56 81 LEU A N 1
ATOM 627 C CA . LEU A 1 81 ? -1.547 -3.875 4.93 1 97.56 81 LEU A CA 1
ATOM 628 C C . LEU A 1 81 ? -3.07 -3.926 4.934 1 97.56 81 LEU A C 1
ATOM 630 O O . LEU A 1 81 ? -3.693 -3.945 6 1 97.56 81 LEU A O 1
ATOM 634 N N . LEU A 1 82 ? -3.691 -4.039 3.77 1 96.38 82 LEU A N 1
ATOM 635 C CA . LEU A 1 82 ? -5.145 -3.936 3.691 1 96.38 82 LEU A CA 1
ATOM 636 C C . LEU A 1 82 ? -5.789 -5.316 3.697 1 96.38 82 LEU A C 1
ATOM 638 O O . LEU A 1 82 ? -6.934 -5.473 4.133 1 96.38 82 LEU A O 1
ATOM 642 N N . ARG A 1 83 ? -5.023 -6.352 3.244 1 94.88 83 ARG A N 1
ATOM 643 C CA . ARG A 1 83 ? -5.676 -7.637 3.018 1 94.88 83 ARG A CA 1
ATOM 644 C C . ARG A 1 83 ? -4.867 -8.773 3.623 1 94.88 83 ARG A C 1
ATOM 646 O O . ARG A 1 83 ? -5.305 -9.93 3.615 1 94.88 83 ARG A O 1
ATOM 653 N N . GLY A 1 84 ? -3.645 -8.508 4.066 1 95.75 84 GLY A N 1
ATOM 654 C CA . GLY A 1 84 ? -2.83 -9.531 4.711 1 95.75 84 GLY A CA 1
ATOM 655 C C . GLY A 1 84 ? -2.078 -10.406 3.729 1 95.75 84 GLY A C 1
ATOM 656 O O . GLY A 1 84 ? -1.531 -11.445 4.105 1 95.75 84 GLY A O 1
ATOM 657 N N . CYS A 1 85 ? -2.176 -10.008 2.5 1 96.56 85 CYS A N 1
ATOM 658 C CA . CYS A 1 85 ? -1.465 -10.664 1.406 1 96.56 85 CYS A CA 1
ATOM 659 C C . CYS A 1 85 ? -1.139 -9.672 0.299 1 96.56 85 CYS A C 1
ATOM 661 O O . CYS A 1 85 ? -1.671 -8.555 0.28 1 96.56 85 CYS A O 1
ATOM 663 N N . GLY A 1 86 ? -0.204 -10.078 -0.58 1 96.94 86 GLY A N 1
ATOM 664 C CA . GLY A 1 86 ? 0.164 -9.156 -1.645 1 96.94 86 GLY A CA 1
ATOM 665 C C . GLY A 1 86 ? 1.369 -9.617 -2.441 1 96.94 86 GLY A C 1
ATOM 666 O O . GLY A 1 86 ? 1.487 -10.805 -2.77 1 96.94 86 GLY A O 1
ATOM 667 N N . LEU A 1 87 ? 2.176 -8.664 -2.811 1 98.38 87 LEU A N 1
ATOM 668 C CA . LEU A 1 87 ? 3.309 -8.875 -3.705 1 98.38 87 LEU A CA 1
ATOM 669 C C . LEU A 1 87 ? 4.535 -9.336 -2.928 1 98.38 87 LEU A C 1
ATOM 671 O O . LEU A 1 87 ? 4.961 -8.672 -1.978 1 98.38 87 LEU A O 1
ATOM 675 N N . TRP A 1 88 ? 5.086 -10.5 -3.367 1 98.75 88 TRP A N 1
ATOM 676 C CA . TRP A 1 88 ? 6.406 -10.906 -2.896 1 98.75 88 TRP A CA 1
ATOM 677 C C . TRP A 1 88 ? 7.461 -10.672 -3.975 1 98.75 88 TRP A C 1
ATOM 679 O O . TRP A 1 88 ? 7.215 -10.922 -5.156 1 98.75 88 TRP A O 1
ATOM 689 N N . ALA A 1 89 ? 8.594 -10.18 -3.553 1 98.69 89 ALA A N 1
ATOM 690 C CA . ALA A 1 89 ? 9.781 -10.297 -4.387 1 98.69 89 ALA A CA 1
ATOM 691 C C . ALA A 1 89 ? 10.414 -11.68 -4.254 1 98.69 89 ALA A C 1
ATOM 693 O O . ALA A 1 89 ? 10.5 -12.227 -3.15 1 98.69 89 ALA A O 1
ATOM 694 N N . VAL A 1 90 ? 10.75 -12.242 -5.395 1 98.31 90 VAL A N 1
ATOM 695 C CA . VAL A 1 90 ? 11.406 -13.547 -5.422 1 98.31 90 VAL A CA 1
ATOM 696 C C . VAL A 1 90 ? 12.914 -13.367 -5.551 1 98.31 90 VAL A C 1
ATOM 698 O O . VAL A 1 90 ? 13.406 -12.93 -6.594 1 98.31 90 VAL A O 1
ATOM 701 N N . GLU A 1 91 ? 13.602 -13.742 -4.527 1 97.69 91 GLU A N 1
ATOM 702 C CA . GLU A 1 91 ? 15.047 -13.57 -4.457 1 97.69 91 GLU A CA 1
ATOM 703 C C . GLU A 1 91 ? 15.766 -14.914 -4.492 1 97.69 91 GLU A C 1
ATOM 705 O O . GLU A 1 91 ? 15.406 -15.836 -3.76 1 97.69 91 GLU A O 1
ATOM 710 N N . VAL A 1 92 ? 16.75 -15 -5.375 1 97.12 92 VAL A N 1
ATOM 711 C CA . VAL A 1 92 ? 17.578 -16.203 -5.418 1 97.12 92 VAL A CA 1
ATOM 712 C C . VAL A 1 92 ? 18.578 -16.172 -4.262 1 97.12 92 VAL A C 1
ATOM 714 O O . VAL A 1 92 ? 19.359 -15.234 -4.121 1 97.12 92 VAL A O 1
ATOM 717 N N . GLN A 1 93 ? 18.547 -17.188 -3.486 1 96.81 93 GLN A N 1
ATOM 718 C CA . GLN A 1 93 ? 19.328 -17.219 -2.248 1 96.81 93 GLN A CA 1
ATOM 719 C C . GLN A 1 93 ? 20.828 -17.141 -2.527 1 96.81 93 GLN A C 1
ATOM 721 O O . GLN A 1 93 ? 21.547 -16.438 -1.825 1 96.81 93 GLN A O 1
ATOM 726 N N . GLU A 1 94 ? 21.281 -17.797 -3.521 1 95.5 94 GLU A N 1
ATOM 727 C CA . GLU A 1 94 ? 22.703 -17.891 -3.801 1 95.5 94 GLU A CA 1
ATOM 728 C C . GLU A 1 94 ? 23.266 -16.547 -4.238 1 95.5 94 GLU A C 1
ATOM 730 O O . GLU A 1 94 ? 24.391 -16.188 -3.883 1 95.5 94 GLU A O 1
ATOM 735 N N . THR A 1 95 ? 22.484 -15.758 -4.965 1 95.44 95 THR A N 1
ATOM 736 C CA . THR A 1 95 ? 23.016 -14.547 -5.578 1 95.44 95 THR A CA 1
ATOM 737 C C . THR A 1 95 ? 22.406 -13.305 -4.949 1 95.44 95 THR A C 1
ATOM 739 O O . THR A 1 95 ? 22.875 -12.188 -5.164 1 95.44 95 THR A O 1
ATOM 742 N N . ALA A 1 96 ? 21.312 -13.469 -4.203 1 96.12 96 ALA A N 1
ATOM 743 C CA . ALA A 1 96 ? 20.547 -12.375 -3.611 1 96.12 96 ALA A CA 1
ATOM 744 C C . ALA A 1 96 ? 19.922 -11.5 -4.691 1 96.12 96 ALA A C 1
ATOM 746 O O . ALA A 1 96 ? 19.594 -10.328 -4.445 1 96.12 96 ALA A O 1
ATOM 747 N N . GLU A 1 97 ? 19.766 -12.062 -5.836 1 95.31 97 GLU A N 1
ATOM 748 C CA . GLU A 1 97 ? 19.141 -11.336 -6.941 1 95.31 97 GLU A CA 1
ATOM 749 C C . GLU A 1 97 ? 17.641 -11.555 -6.973 1 95.31 97 GLU A C 1
ATOM 751 O O . GLU A 1 97 ? 17.172 -12.688 -6.812 1 95.31 97 GLU A O 1
ATOM 756 N N . THR A 1 98 ? 16.938 -10.406 -7.105 1 97.12 98 THR A N 1
ATOM 757 C CA . THR A 1 98 ? 15.5 -10.523 -7.34 1 97.12 98 THR A CA 1
ATOM 758 C C . THR A 1 98 ? 15.219 -10.883 -8.797 1 97.12 98 THR A C 1
ATOM 760 O O . THR A 1 98 ? 15.648 -10.18 -9.711 1 97.12 98 THR A O 1
ATOM 763 N N . VAL A 1 99 ? 14.422 -11.922 -9.047 1 96.12 99 VAL A N 1
ATOM 764 C CA . VAL A 1 99 ? 14.289 -12.438 -10.398 1 96.12 99 VAL A CA 1
ATOM 765 C C . VAL A 1 99 ? 12.836 -12.305 -10.867 1 96.12 99 VAL A C 1
ATOM 767 O O . VAL A 1 99 ? 12.508 -12.664 -12 1 96.12 99 VAL A O 1
ATOM 770 N N . GLY A 1 100 ? 12 -11.859 -10.031 1 96.81 100 GLY A N 1
ATOM 771 C CA . GLY A 1 100 ? 10.594 -11.672 -10.344 1 96.81 100 GLY A CA 1
ATOM 772 C C . GLY A 1 100 ? 9.727 -11.508 -9.109 1 96.81 100 GLY A C 1
ATOM 773 O O . GLY A 1 100 ? 10.227 -11.156 -8.039 1 96.81 100 GLY A O 1
ATOM 774 N N . PHE A 1 101 ? 8.43 -11.719 -9.328 1 97.94 101 PHE A N 1
ATOM 775 C CA . PHE A 1 101 ? 7.457 -11.531 -8.266 1 97.94 101 PHE A CA 1
ATOM 776 C C . PHE A 1 101 ? 6.363 -12.594 -8.344 1 97.94 101 PHE A C 1
ATOM 778 O O . PHE A 1 101 ? 6.055 -13.094 -9.43 1 97.94 101 PHE A O 1
ATOM 785 N N . VAL A 1 102 ? 5.863 -12.922 -7.242 1 98 102 VAL A N 1
ATOM 786 C CA . VAL A 1 102 ? 4.594 -13.633 -7.148 1 98 102 VAL A CA 1
ATOM 787 C C . VAL A 1 102 ? 3.615 -12.828 -6.293 1 98 102 VAL A C 1
ATOM 789 O O . VAL A 1 102 ? 4.027 -12.055 -5.426 1 98 102 VAL A O 1
ATOM 792 N N . VAL A 1 103 ? 2.371 -12.992 -6.582 1 97.69 103 VAL A N 1
ATOM 793 C CA . VAL A 1 103 ? 1.411 -12.148 -5.879 1 97.69 103 VAL A CA 1
ATOM 794 C C . VAL A 1 103 ? 0.156 -12.953 -5.551 1 97.69 103 VAL A C 1
ATOM 796 O O . VAL A 1 103 ? -0.297 -13.766 -6.363 1 97.69 103 VAL A O 1
ATOM 799 N N . LEU A 1 104 ? -0.288 -12.859 -4.32 1 96.62 104 LEU A N 1
ATOM 800 C CA . LEU A 1 104 ? -1.657 -13.195 -3.945 1 96.62 104 LEU A CA 1
ATOM 801 C C . LEU A 1 104 ? -2.543 -11.961 -3.955 1 96.62 104 LEU A C 1
ATOM 803 O O . LEU A 1 104 ? -2.26 -10.984 -3.258 1 96.62 104 LEU A O 1
ATOM 807 N N . ASN A 1 105 ? -3.449 -11.992 -4.785 1 88.69 105 ASN A N 1
ATOM 808 C CA . ASN A 1 105 ? -4.254 -10.789 -4.965 1 88.69 105 ASN A CA 1
ATOM 809 C C . ASN A 1 105 ? -5.723 -11.125 -5.203 1 88.69 105 ASN A C 1
ATOM 811 O O . ASN A 1 105 ? -6.07 -12.289 -5.406 1 88.69 105 ASN A O 1
ATOM 815 N N . HIS A 1 106 ? -6.551 -10.156 -5.008 1 83.25 106 HIS A N 1
ATOM 816 C CA . HIS A 1 106 ? -7.957 -10.18 -5.402 1 83.25 106 HIS A CA 1
ATOM 817 C C . HIS A 1 106 ? -8.344 -8.906 -6.137 1 83.25 106 HIS A C 1
ATOM 819 O O . HIS A 1 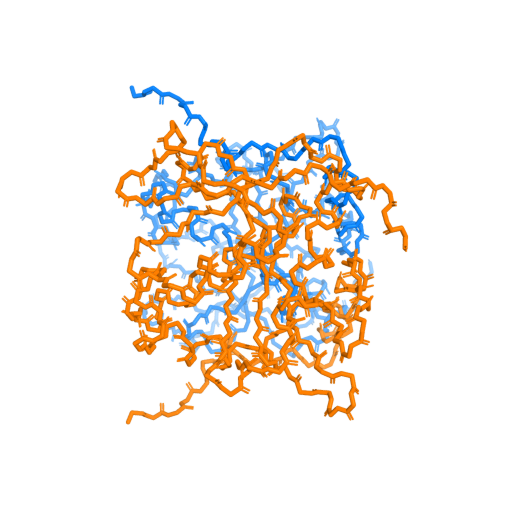106 ? -8.734 -7.918 -5.508 1 83.25 106 HIS A O 1
ATOM 825 N N . GLU A 1 107 ? -8.195 -8.898 -7.402 1 72.81 107 GLU A N 1
ATOM 826 C CA . GLU A 1 107 ? -8.461 -7.723 -8.227 1 72.81 107 GLU A CA 1
ATOM 827 C C . GLU A 1 107 ? -9.953 -7.418 -8.281 1 72.81 107 GLU A C 1
ATOM 829 O O . GLU A 1 107 ? -10.789 -8.305 -8.07 1 72.81 107 GLU A O 1
ATOM 834 N N . ALA A 1 108 ? -10.117 -6.129 -8.578 1 65.69 108 ALA A N 1
ATOM 835 C CA . ALA A 1 108 ? -11.5 -5.707 -8.773 1 65.69 108 ALA A CA 1
ATOM 836 C C . ALA A 1 108 ? -12.18 -6.516 -9.875 1 65.69 108 ALA A C 1
ATOM 838 O O . ALA A 1 108 ? -11.617 -6.68 -10.961 1 65.69 108 ALA A O 1
ATOM 839 N N . GLY A 1 109 ? -13.297 -7.164 -9.523 1 66.75 109 GLY A N 1
ATOM 840 C CA . GLY A 1 109 ? -14.055 -7.887 -10.539 1 66.75 109 GLY A CA 1
ATOM 841 C C . GLY A 1 109 ? -13.789 -9.383 -10.531 1 66.75 109 GLY A C 1
ATOM 842 O O . GLY A 1 109 ? -14.562 -10.156 -11.086 1 66.75 109 GLY A O 1
ATOM 843 N N . ASP A 1 110 ? -12.602 -9.719 -9.992 1 75.19 110 ASP A N 1
ATOM 844 C CA . ASP A 1 110 ? -12.305 -11.148 -9.945 1 75.19 110 ASP A CA 1
ATOM 845 C C . ASP A 1 110 ? -13.18 -11.859 -8.914 1 75.19 110 ASP A C 1
ATOM 847 O O . ASP A 1 110 ? -13.297 -11.406 -7.773 1 75.19 110 ASP A O 1
ATOM 851 N N . PRO A 1 111 ? -13.719 -12.883 -9.359 1 80.69 111 PRO A N 1
ATOM 852 C CA . PRO A 1 111 ? -14.594 -13.602 -8.422 1 80.69 111 PRO A CA 1
ATOM 853 C C . PRO A 1 111 ? -13.82 -14.266 -7.285 1 80.69 111 PRO A C 1
ATOM 855 O O . PRO A 1 111 ? -14.367 -14.484 -6.203 1 80.69 111 PRO A O 1
ATOM 858 N N . GLU A 1 112 ? -12.57 -14.672 -7.609 1 87.94 112 GLU A N 1
ATOM 859 C CA . GLU A 1 112 ? -11.773 -15.383 -6.605 1 87.94 112 GLU A CA 1
ATOM 860 C C . GLU A 1 112 ? -10.383 -14.773 -6.473 1 87.94 112 GLU A C 1
ATOM 862 O O . GLU A 1 112 ? -9.914 -14.086 -7.383 1 87.94 112 GLU A O 1
ATOM 867 N N . ALA A 1 113 ? -9.805 -15.047 -5.273 1 91.38 113 ALA A N 1
ATOM 868 C CA . ALA A 1 113 ? -8.414 -14.648 -5.074 1 91.38 113 ALA A CA 1
ATOM 869 C C . ALA A 1 113 ? -7.484 -15.406 -6.02 1 91.38 113 ALA A C 1
ATOM 871 O O . ALA A 1 113 ? -7.734 -16.562 -6.352 1 91.38 113 ALA A O 1
ATOM 872 N N . GLU A 1 114 ? -6.465 -14.727 -6.371 1 94.5 114 GLU A N 1
ATOM 873 C CA . GLU A 1 114 ? -5.645 -15.273 -7.445 1 94.5 114 GLU A CA 1
ATOM 874 C C . GLU A 1 114 ? -4.172 -15.328 -7.047 1 94.5 114 GLU A C 1
ATOM 876 O O . GLU A 1 114 ? -3.729 -14.547 -6.199 1 94.5 114 GLU A O 1
ATOM 881 N N . LEU A 1 115 ? -3.502 -16.281 -7.617 1 97.06 115 LEU A N 1
ATOM 882 C CA . LEU A 1 115 ? -2.045 -16.375 -7.641 1 97.06 115 LEU A CA 1
ATOM 883 C C . LEU A 1 115 ? -1.491 -15.867 -8.969 1 97.06 115 LEU A C 1
ATOM 885 O O . LEU A 1 115 ? -1.896 -16.328 -10.039 1 97.06 115 LEU A O 1
ATOM 889 N N . GLY A 1 116 ? -0.636 -14.867 -8.922 1 96.12 116 GLY A N 1
ATOM 890 C CA . GLY A 1 116 ? -0.023 -14.297 -10.109 1 96.12 116 GLY A CA 1
ATOM 891 C C . GLY A 1 116 ? 1.483 -14.469 -10.148 1 96.12 116 GLY A C 1
ATOM 892 O O . GLY A 1 116 ? 2.131 -14.539 -9.102 1 96.12 116 GLY A O 1
ATOM 893 N N . PHE A 1 117 ? 1.995 -14.5 -11.383 1 93.81 117 PHE A N 1
ATOM 894 C CA . PHE A 1 117 ? 3.41 -14.703 -11.664 1 93.81 117 PHE A CA 1
ATOM 895 C C .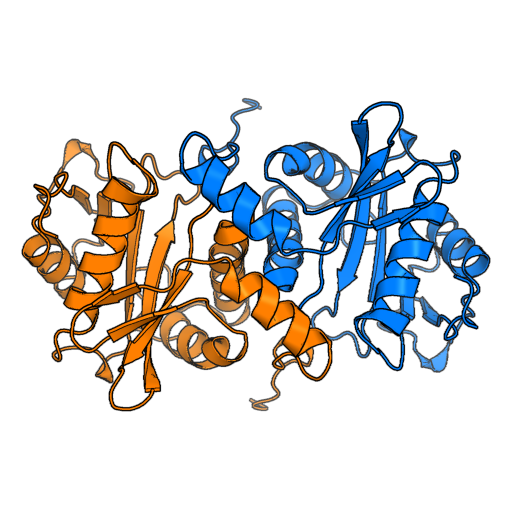 PHE A 1 117 ? 3.971 -13.562 -12.5 1 93.81 117 PHE A C 1
ATOM 897 O O . PHE A 1 117 ? 3.467 -13.273 -13.586 1 93.81 117 PHE A O 1
ATOM 904 N N . ILE A 1 118 ? 4.988 -12.938 -12.062 1 94.62 118 ILE A N 1
ATOM 905 C CA . ILE A 1 118 ? 5.602 -11.828 -12.789 1 94.62 118 ILE A CA 1
ATOM 906 C C . ILE A 1 118 ? 7.117 -12.023 -12.844 1 94.62 118 ILE A C 1
ATOM 908 O O . ILE A 1 118 ? 7.824 -11.695 -11.883 1 94.62 118 ILE A O 1
ATOM 912 N N . PHE A 1 119 ? 7.641 -12.555 -13.906 1 92.88 119 PHE A N 1
ATOM 913 C CA . PHE A 1 119 ? 9.062 -12.883 -13.961 1 92.88 119 PHE A CA 1
ATOM 914 C C . PHE A 1 119 ? 9.688 -12.344 -15.242 1 92.88 119 PHE A C 1
ATOM 916 O O . PHE A 1 119 ? 9.008 -12.18 -16.25 1 92.88 119 PHE A O 1
ATOM 923 N N . THR A 1 120 ? 10.977 -12.188 -15.117 1 84.56 120 THR A N 1
ATOM 924 C CA . THR A 1 120 ? 11.781 -11.828 -16.281 1 84.56 120 THR A CA 1
ATOM 925 C C . THR A 1 120 ? 12.039 -13.039 -17.172 1 84.56 120 THR A C 1
ATOM 927 O O . THR A 1 120 ? 11.828 -14.18 -16.734 1 84.56 120 THR A O 1
ATOM 930 N N . GLU A 1 121 ? 12.477 -12.68 -18.359 1 80.88 121 GLU A N 1
ATOM 931 C CA . GLU A 1 121 ? 12.883 -13.75 -19.25 1 80.88 121 GLU A CA 1
ATOM 932 C C . GLU A 1 121 ? 14.039 -14.555 -18.656 1 80.88 121 GLU A C 1
ATOM 934 O O . GLU A 1 121 ? 14.039 -15.789 -18.719 1 80.88 121 GLU A O 1
ATOM 939 N N . ASP A 1 122 ? 14.898 -13.836 -18 1 76.25 122 ASP A N 1
ATOM 940 C CA . ASP A 1 122 ? 16.078 -14.461 -17.422 1 76.25 122 ASP A CA 1
ATOM 941 C C . ASP A 1 122 ? 15.711 -15.344 -16.234 1 76.25 122 ASP A C 1
ATOM 943 O O . ASP A 1 122 ? 16.484 -16.219 -15.844 1 76.25 122 ASP A O 1
ATOM 947 N N . GLY A 1 123 ? 14.594 -15.078 -15.727 1 72.38 123 GLY A N 1
ATOM 948 C CA . GLY A 1 123 ? 14.141 -15.836 -14.57 1 72.38 123 GLY A CA 1
ATOM 949 C C . GLY A 1 123 ? 13.375 -17.094 -14.945 1 72.38 123 GLY A C 1
ATOM 950 O O . GLY A 1 123 ? 13 -17.875 -14.07 1 72.38 123 GLY A O 1
ATOM 951 N N . GLU A 1 124 ? 13.336 -17.172 -16.281 1 74.56 124 GLU A N 1
ATOM 952 C CA . GLU A 1 124 ? 12.578 -18.328 -16.75 1 74.56 124 GLU A CA 1
ATOM 953 C C . GLU A 1 124 ? 13.492 -19.516 -17.016 1 74.56 124 GLU A C 1
ATOM 955 O O . GLU A 1 124 ? 14.672 -19.344 -17.328 1 74.56 124 GLU A O 1
ATOM 960 N N . GLY A 1 125 ? 12.977 -20.625 -16.781 1 79.38 125 GLY A N 1
ATOM 961 C CA . GLY A 1 125 ? 13.672 -21.844 -17.172 1 79.38 125 GLY A CA 1
ATOM 962 C C . GLY A 1 125 ? 14.57 -22.391 -16.078 1 79.38 125 GLY A C 1
ATOM 963 O O . GLY A 1 125 ? 15.266 -23.391 -16.281 1 79.38 125 GLY A O 1
ATOM 964 N N . HIS A 1 126 ? 14.57 -21.734 -14.922 1 87.5 126 HIS A N 1
ATOM 965 C CA . HIS A 1 126 ? 15.422 -22.156 -13.812 1 87.5 126 HIS A CA 1
ATOM 966 C C . HIS A 1 126 ? 14.602 -22.875 -12.734 1 87.5 126 HIS A C 1
ATOM 968 O O . HIS A 1 126 ? 15.172 -23.438 -11.797 1 87.5 126 HIS A O 1
ATOM 974 N N . GLY A 1 127 ? 13.297 -22.766 -12.844 1 93.25 127 GLY A N 1
ATOM 975 C CA . GLY A 1 127 ? 12.438 -23.359 -11.844 1 93.25 127 GLY A CA 1
ATOM 976 C C . GLY A 1 127 ? 12.125 -22.438 -10.688 1 93.25 127 GLY A C 1
ATOM 977 O O . GLY A 1 127 ? 11.406 -22.812 -9.758 1 93.25 127 GLY A O 1
ATOM 978 N N . TRP A 1 128 ? 12.641 -21.203 -10.719 1 95.44 128 TRP A N 1
ATOM 979 C CA . TRP A 1 128 ? 12.414 -20.25 -9.641 1 95.44 128 TRP A CA 1
ATOM 980 C C . TRP A 1 128 ? 10.938 -19.891 -9.531 1 95.44 128 TRP A C 1
ATOM 982 O O . TRP A 1 128 ? 10.391 -19.797 -8.422 1 95.44 128 TRP A O 1
ATOM 992 N N . ALA A 1 129 ? 10.289 -19.719 -10.648 1 95.62 129 ALA A N 1
ATOM 993 C CA . ALA A 1 129 ? 8.867 -19.391 -10.656 1 95.62 129 ALA A CA 1
ATOM 994 C C . ALA A 1 129 ? 8.047 -20.484 -10 1 95.62 129 ALA A C 1
ATOM 996 O O . ALA A 1 129 ? 7.117 -20.203 -9.242 1 95.62 129 ALA A O 1
ATOM 997 N N . PHE A 1 130 ? 8.453 -21.688 -10.305 1 95.94 130 PHE A N 1
ATOM 998 C CA . PHE A 1 130 ? 7.738 -22.812 -9.727 1 95.94 130 PHE A CA 1
ATOM 999 C C . PHE A 1 130 ? 7.922 -22.859 -8.211 1 95.94 130 PHE A C 1
ATOM 1001 O O . PHE A 1 130 ? 6.949 -22.938 -7.461 1 95.94 130 PHE A O 1
ATOM 1008 N N . GLU A 1 131 ? 9.156 -22.781 -7.77 1 96.88 131 GLU A N 1
ATOM 1009 C CA . GLU A 1 131 ? 9.461 -22.812 -6.34 1 96.88 131 GLU A CA 1
ATOM 1010 C C . GLU A 1 131 ? 8.742 -21.688 -5.598 1 96.88 131 GLU A C 1
ATOM 1012 O O . GLU A 1 131 ? 8.117 -21.906 -4.562 1 96.88 131 GLU A O 1
ATOM 1017 N N . ALA A 1 132 ? 8.758 -20.484 -6.164 1 97.5 132 ALA A N 1
ATOM 1018 C CA . ALA A 1 132 ? 8.109 -19.328 -5.562 1 97.5 132 ALA A CA 1
ATOM 1019 C C . ALA A 1 132 ? 6.602 -19.516 -5.5 1 97.5 132 ALA A C 1
ATOM 1021 O O . ALA A 1 132 ? 5.973 -19.203 -4.484 1 97.5 132 ALA A O 1
ATOM 1022 N N . SER A 1 133 ? 6.039 -20.031 -6.559 1 97 133 SER A N 1
ATOM 1023 C CA . SER A 1 133 ? 4.59 -20.188 -6.652 1 97 133 SER A CA 1
ATOM 1024 C C . SER A 1 133 ? 4.086 -21.266 -5.707 1 97 133 SER A C 1
ATOM 1026 O O . SER A 1 133 ? 2.986 -21.156 -5.16 1 97 133 SER A O 1
ATOM 1028 N N . VAL A 1 134 ? 4.895 -22.281 -5.465 1 96.44 134 VAL A N 1
ATOM 1029 C CA . VAL A 1 134 ? 4.555 -23.297 -4.48 1 96.44 134 VAL A CA 1
ATOM 1030 C C . VAL A 1 134 ? 4.453 -22.672 -3.094 1 96.44 134 VAL A C 1
ATOM 1032 O O . VAL A 1 134 ? 3.484 -22.906 -2.365 1 96.44 134 VAL A O 1
ATOM 1035 N N . ALA A 1 135 ? 5.438 -21.891 -2.801 1 97.12 135 ALA A N 1
ATOM 1036 C CA . ALA A 1 135 ? 5.461 -21.234 -1.498 1 97.12 135 ALA A CA 1
ATOM 1037 C C . ALA A 1 135 ? 4.25 -20.328 -1.321 1 97.12 135 ALA A C 1
ATOM 1039 O O . ALA A 1 135 ? 3.596 -20.344 -0.276 1 97.12 135 ALA A O 1
ATOM 1040 N N . ALA A 1 136 ? 3.926 -19.547 -2.338 1 97.75 136 ALA A N 1
ATOM 1041 C CA . ALA A 1 136 ? 2.797 -18.625 -2.271 1 97.75 136 ALA A CA 1
ATOM 1042 C C . ALA A 1 136 ? 1.475 -19.375 -2.164 1 97.75 136 ALA A C 1
ATOM 1044 O O . ALA A 1 136 ? 0.612 -19.016 -1.36 1 97.75 136 ALA A O 1
ATOM 1045 N N . ARG A 1 137 ? 1.33 -20.391 -2.988 1 96.81 137 ARG A N 1
ATOM 1046 C CA . ARG A 1 137 ? 0.129 -21.219 -2.939 1 96.81 137 ARG A CA 1
ATOM 1047 C C . ARG A 1 137 ? -0.068 -21.828 -1.553 1 96.81 137 ARG A C 1
ATOM 1049 O O . ARG A 1 137 ? -1.171 -21.781 -1.003 1 96.81 137 ARG A O 1
ATOM 1056 N N . ASN A 1 138 ? 1.028 -22.375 -1.002 1 95.94 138 ASN A N 1
ATOM 1057 C CA . ASN A 1 138 ? 0.943 -22.969 0.327 1 95.94 138 ASN A CA 1
ATOM 1058 C C . ASN A 1 138 ? 0.578 -21.938 1.385 1 95.94 138 ASN A C 1
ATOM 1060 O O . ASN A 1 138 ? -0.194 -22.219 2.301 1 95.94 138 ASN A O 1
ATOM 1064 N N . ASN A 1 139 ? 1.161 -20.781 1.259 1 96.81 139 ASN A N 1
ATOM 1065 C CA . ASN A 1 139 ? 0.804 -19.703 2.188 1 96.81 139 ASN A CA 1
ATOM 1066 C C . ASN A 1 139 ? -0.684 -19.375 2.115 1 96.81 139 ASN A C 1
ATOM 1068 O O . ASN A 1 139 ? -1.33 -19.172 3.146 1 96.81 139 ASN A O 1
ATOM 1072 N N . ALA A 1 140 ? -1.255 -19.297 0.907 1 96.06 140 ALA A N 1
ATOM 1073 C CA . ALA A 1 140 ? -2.672 -18.984 0.717 1 96.06 140 ALA A CA 1
ATOM 1074 C C . ALA A 1 140 ? -3.553 -20.016 1.419 1 96.06 140 ALA A C 1
ATOM 1076 O O . ALA A 1 140 ? -4.469 -19.656 2.16 1 96.06 140 ALA A O 1
ATOM 1077 N N . PHE A 1 141 ? -3.215 -21.266 1.294 1 95.12 141 PHE A N 1
ATOM 1078 C CA . PHE A 1 141 ? -4.074 -22.328 1.797 1 95.12 141 PHE A CA 1
ATOM 1079 C C . PHE A 1 141 ? -3.818 -22.578 3.279 1 95.12 141 PHE A C 1
ATOM 1081 O O . PHE A 1 141 ? -4.758 -22.766 4.055 1 95.12 141 PHE A O 1
ATOM 1088 N N . PHE A 1 142 ? -2.545 -22.547 3.719 1 93.38 142 PHE A N 1
ATOM 1089 C CA . PHE A 1 142 ? -2.248 -23.016 5.066 1 93.38 142 PHE A CA 1
ATOM 1090 C C . PHE A 1 142 ? -2.148 -21.844 6.035 1 93.38 142 PHE A C 1
ATOM 1092 O O . PHE A 1 142 ? -2.66 -21.922 7.156 1 93.38 142 PHE A O 1
ATOM 1099 N N . ALA A 1 143 ? -1.517 -20.812 5.633 1 93.88 143 ALA A N 1
ATOM 1100 C CA . ALA A 1 143 ? -1.351 -19.672 6.539 1 93.88 143 ALA A CA 1
ATOM 1101 C C . ALA A 1 143 ? -2.584 -18.781 6.527 1 93.88 143 ALA A C 1
ATOM 1103 O O . ALA A 1 143 ? -3.029 -18.312 7.574 1 93.88 143 ALA A O 1
ATOM 1104 N N . LEU A 1 144 ? -3.172 -18.562 5.352 1 94.06 144 LEU A N 1
ATOM 1105 C CA . LEU A 1 144 ? -4.309 -17.656 5.23 1 94.06 144 LEU A CA 1
ATOM 1106 C C . LEU A 1 144 ? -5.625 -18.422 5.266 1 94.06 144 LEU A C 1
ATOM 1108 O O . LEU A 1 144 ? -6.695 -17.828 5.402 1 94.06 144 LEU A O 1
ATOM 1112 N N . ASN A 1 145 ? -5.574 -19.672 5.133 1 92.94 145 ASN A N 1
ATOM 1113 C CA . ASN A 1 145 ? -6.719 -20.562 5.207 1 92.94 145 ASN A CA 1
ATOM 1114 C C . ASN A 1 145 ? -7.754 -20.25 4.137 1 92.94 145 ASN A C 1
ATOM 1116 O O . ASN A 1 145 ? -8.953 -20.234 4.41 1 92.94 145 ASN A O 1
ATOM 1120 N N . TRP A 1 146 ? -7.316 -19.922 2.965 1 93 146 TRP A N 1
ATOM 1121 C CA . TRP A 1 146 ? -8.242 -19.688 1.858 1 93 146 TRP A CA 1
ATOM 1122 C C . TRP A 1 146 ? -8.914 -20.984 1.428 1 93 146 TRP A C 1
ATOM 1124 O O . TRP A 1 146 ? -8.312 -22.062 1.494 1 93 146 TRP A O 1
ATOM 1134 N N . GLU A 1 147 ? -10.125 -20.859 1.013 1 92.88 147 GLU A N 1
ATOM 1135 C CA . GLU A 1 147 ? -10.875 -22.031 0.549 1 92.88 147 GLU A CA 1
ATOM 1136 C C . GLU A 1 147 ? -10.562 -22.328 -0.914 1 92.88 147 GLU A C 1
ATOM 1138 O O . GLU A 1 147 ? -10.578 -23.5 -1.326 1 92.88 147 GLU A O 1
ATOM 1143 N N . THR A 1 148 ? -10.344 -21.281 -1.684 1 94.62 148 THR A N 1
ATOM 1144 C CA . THR A 1 148 ? -10.062 -21.438 -3.107 1 94.62 148 THR A CA 1
ATOM 1145 C C . THR A 1 148 ? -8.906 -20.531 -3.525 1 94.62 148 THR A C 1
ATOM 1147 O O . THR A 1 148 ? -8.594 -19.562 -2.836 1 94.62 148 THR A O 1
ATOM 1150 N N . LEU A 1 149 ? -8.32 -20.906 -4.547 1 96.69 149 LEU A N 1
ATOM 1151 C CA . LEU A 1 149 ? -7.258 -20.156 -5.203 1 96.69 149 LEU A CA 1
ATOM 1152 C C . LEU A 1 149 ? -7.195 -20.484 -6.691 1 96.69 149 LEU A C 1
ATOM 1154 O O . LEU A 1 149 ? -7.238 -21.656 -7.07 1 96.69 149 LEU A O 1
ATOM 1158 N N . VAL A 1 150 ? -7.15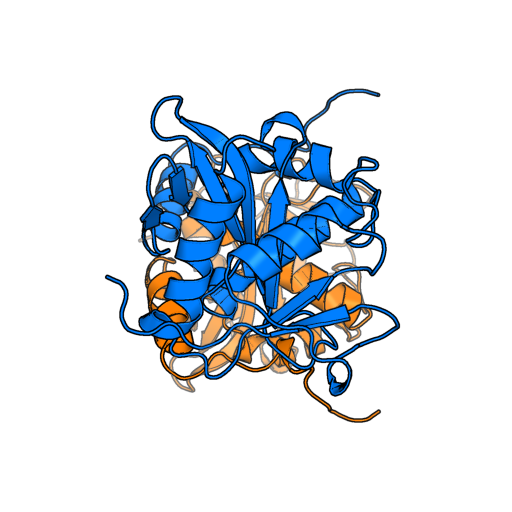6 -19.438 -7.469 1 97.38 150 VAL A N 1
ATOM 1159 C CA . VAL A 1 150 ? -7.098 -19.672 -8.906 1 97.38 150 VAL A CA 1
ATOM 1160 C C . VAL A 1 150 ? -6.043 -18.766 -9.531 1 97.38 150 VAL A C 1
ATOM 1162 O O . VAL A 1 150 ? -5.473 -17.906 -8.859 1 97.38 150 VAL A O 1
ATOM 1165 N N . SER A 1 151 ? -5.66 -19.016 -10.727 1 96.81 151 SER A N 1
ATOM 1166 C CA . SER A 1 151 ? -4.98 -18.094 -11.617 1 96.81 151 SER A CA 1
ATOM 1167 C C . SER A 1 151 ? -5.809 -17.812 -12.867 1 96.81 151 SER A C 1
ATOM 1169 O O . SER A 1 151 ? -6.406 -18.719 -13.438 1 96.81 151 SER A O 1
ATOM 1171 N N . TYR A 1 152 ? -5.918 -16.609 -13.211 1 94.75 152 TYR A N 1
ATOM 1172 C CA . TYR A 1 152 ? -6.512 -16.219 -14.484 1 94.75 152 TYR A CA 1
ATOM 1173 C C . TYR A 1 152 ? -5.438 -15.984 -15.539 1 94.75 152 TYR A C 1
ATOM 1175 O O . TYR A 1 152 ? -4.66 -15.031 -15.438 1 94.75 152 TYR A O 1
ATOM 1183 N N . ILE A 1 153 ? -5.426 -16.828 -16.594 1 95.69 153 ILE A N 1
ATOM 1184 C CA . ILE A 1 153 ? -4.324 -16.859 -17.547 1 95.69 153 ILE A CA 1
ATOM 1185 C C . ILE A 1 153 ? -4.875 -16.734 -18.969 1 95.69 153 ILE A C 1
ATOM 1187 O O . ILE A 1 153 ? -5.742 -17.5 -19.375 1 95.69 153 ILE A O 1
ATOM 1191 N N . ALA A 1 154 ? -4.309 -15.734 -19.672 1 94.31 154 ALA A N 1
ATOM 1192 C CA . ALA A 1 154 ? -4.695 -15.609 -21.078 1 94.31 154 ALA A CA 1
ATOM 1193 C C . ALA A 1 154 ? -4.434 -16.906 -21.828 1 94.31 154 ALA A C 1
ATOM 1195 O O . ALA A 1 154 ? -3.406 -17.562 -21.625 1 94.31 154 ALA A O 1
ATOM 1196 N N . PRO A 1 155 ? -5.336 -17.234 -22.766 1 94.38 155 PRO A N 1
ATOM 1197 C CA . PRO A 1 155 ? -5.184 -18.484 -23.516 1 94.38 155 PRO A CA 1
ATOM 1198 C C . PRO A 1 155 ? -3.846 -18.578 -24.234 1 94.38 155 PRO A C 1
ATOM 1200 O O . PRO A 1 155 ? -3.307 -19.672 -24.406 1 94.38 155 PRO A O 1
ATOM 1203 N N . GLU A 1 156 ? -3.254 -17.469 -24.656 1 93.56 156 GLU A N 1
ATOM 1204 C CA . GLU A 1 156 ? -2.021 -17.438 -25.438 1 93.56 156 GLU A CA 1
ATOM 1205 C C . GLU A 1 156 ? -0.792 -17.531 -24.547 1 93.56 156 GLU A C 1
ATOM 1207 O O . GLU A 1 156 ? 0.325 -17.719 -25.031 1 93.56 156 GLU A O 1
ATOM 1212 N N . ASN A 1 157 ? -1.012 -17.391 -23.25 1 93.69 157 ASN A N 1
ATOM 1213 C CA . ASN A 1 157 ? 0.11 -17.422 -22.312 1 93.69 157 ASN A CA 1
ATOM 1214 C C . ASN A 1 157 ? 0.452 -18.844 -21.906 1 93.69 157 ASN A C 1
ATOM 1216 O O . ASN A 1 157 ? 0.271 -19.219 -20.75 1 93.69 157 ASN A O 1
ATOM 1220 N N . GLU A 1 158 ? 1.12 -19.5 -22.766 1 92.62 158 GLU A N 1
ATOM 1221 C CA . GLU A 1 158 ? 1.397 -20.922 -22.594 1 92.62 158 GLU A CA 1
ATOM 1222 C C . GLU A 1 158 ? 2.338 -21.172 -21.422 1 92.62 158 GLU A C 1
ATOM 1224 O O . GLU A 1 158 ? 2.221 -22.172 -20.734 1 92.62 158 GLU A O 1
ATOM 1229 N N . ARG A 1 159 ? 3.221 -20.297 -21.234 1 90.31 159 ARG A N 1
ATOM 1230 C CA . ARG A 1 159 ? 4.191 -20.469 -20.156 1 90.31 159 ARG A CA 1
ATOM 1231 C C . ARG A 1 159 ? 3.512 -20.438 -18.797 1 90.31 159 ARG A C 1
ATOM 1233 O O . ARG A 1 159 ? 3.805 -21.25 -17.922 1 90.31 159 ARG A O 1
ATOM 1240 N N . ALA A 1 160 ? 2.6 -19.5 -18.594 1 94.19 160 ALA A N 1
ATOM 1241 C CA . ALA A 1 160 ? 1.874 -19.406 -17.328 1 94.19 160 ALA A CA 1
ATOM 1242 C C . ALA A 1 160 ? 0.956 -20.609 -17.125 1 94.19 160 ALA A C 1
ATOM 1244 O O . ALA A 1 160 ? 0.833 -21.125 -16.016 1 94.19 160 ALA A O 1
ATOM 1245 N N . ALA A 1 161 ? 0.341 -21 -18.25 1 96.06 161 ALA A N 1
ATOM 1246 C CA . ALA A 1 161 ? -0.524 -22.172 -18.188 1 96.06 161 ALA A CA 1
ATOM 1247 C C . ALA A 1 161 ? 0.267 -23.406 -17.781 1 96.06 161 ALA A C 1
ATOM 1249 O O . ALA A 1 161 ? -0.186 -24.203 -16.938 1 96.06 161 ALA A O 1
ATOM 1250 N N . ALA A 1 162 ? 1.406 -23.562 -18.375 1 95.25 162 ALA A N 1
ATOM 1251 C CA . ALA A 1 162 ? 2.268 -24.703 -18.047 1 95.25 162 ALA A CA 1
ATOM 1252 C C . ALA A 1 162 ? 2.686 -24.672 -16.578 1 95.25 162 ALA A C 1
ATOM 1254 O O . ALA A 1 162 ? 2.721 -25.719 -15.922 1 95.25 162 ALA A O 1
ATOM 1255 N N . LEU A 1 163 ? 2.996 -23.516 -16.078 1 95.25 163 LEU A N 1
ATOM 1256 C CA . LEU A 1 163 ? 3.371 -23.375 -14.672 1 95.25 163 LEU A CA 1
ATOM 1257 C C . LEU A 1 163 ? 2.207 -23.719 -13.758 1 95.25 163 LEU A C 1
ATOM 1259 O O . LEU A 1 163 ? 2.383 -24.453 -12.781 1 95.25 163 LEU A O 1
ATOM 1263 N N . ALA A 1 164 ? 1.004 -23.234 -14.07 1 97.38 164 ALA A N 1
ATOM 1264 C CA . ALA A 1 164 ? -0.183 -23.562 -13.281 1 97.38 164 ALA A CA 1
ATOM 1265 C C . ALA A 1 164 ? -0.432 -25.062 -13.25 1 97.38 164 ALA A C 1
ATOM 1267 O O . ALA A 1 164 ? -0.705 -25.625 -12.195 1 97.38 164 ALA A O 1
ATOM 1268 N N . ALA A 1 165 ? -0.291 -25.656 -14.391 1 97.25 165 ALA A N 1
ATOM 1269 C CA . ALA A 1 165 ? -0.477 -27.094 -14.484 1 97.25 165 ALA A CA 1
ATOM 1270 C C . ALA A 1 165 ? 0.561 -27.844 -13.641 1 97.25 165 ALA A C 1
ATOM 1272 O O . ALA A 1 165 ? 0.231 -28.797 -12.938 1 97.25 165 ALA A O 1
ATOM 1273 N N . LYS A 1 166 ? 1.786 -27.391 -13.742 1 95.5 166 LYS A N 1
ATOM 1274 C CA . LYS A 1 166 ? 2.861 -28 -12.969 1 95.5 166 LYS A CA 1
ATOM 1275 C C . LYS A 1 166 ? 2.59 -27.891 -11.469 1 95.5 166 LYS A C 1
ATOM 1277 O O . LYS A 1 166 ? 2.965 -28.766 -10.695 1 95.5 166 LYS A O 1
ATOM 1282 N N . LEU A 1 167 ? 1.887 -26.844 -11.055 1 95.56 167 LEU A N 1
ATOM 1283 C CA . LEU A 1 167 ? 1.537 -26.594 -9.656 1 95.56 167 LEU A CA 1
ATOM 1284 C C . LEU A 1 167 ? 0.327 -27.422 -9.242 1 95.56 167 LEU A C 1
ATOM 1286 O O . LEU A 1 167 ? -0.08 -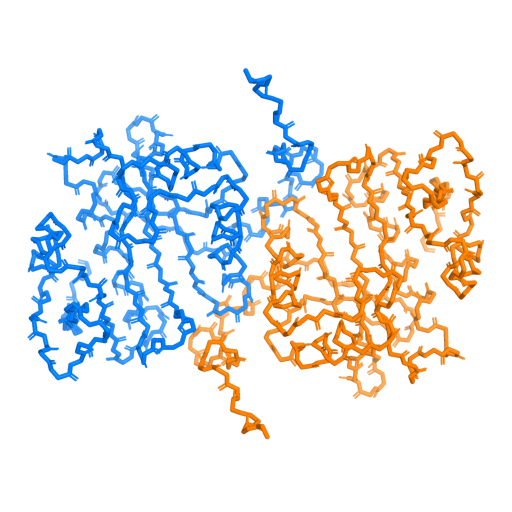27.391 -8.078 1 95.56 167 LEU A O 1
ATOM 1290 N N . GLY A 1 168 ? -0.267 -28.078 -10.211 1 95.75 168 GLY A N 1
ATOM 1291 C CA . GLY A 1 168 ? -1.376 -28.984 -9.93 1 95.75 168 GLY A CA 1
ATOM 1292 C C . GLY A 1 168 ? -2.729 -28.391 -10.266 1 95.75 168 GLY A C 1
ATOM 1293 O O . GLY A 1 168 ? -3.768 -29 -10 1 95.75 168 GLY A O 1
ATOM 1294 N N . ALA A 1 169 ? -2.691 -27.234 -10.891 1 97.88 169 ALA A N 1
ATOM 1295 C CA . ALA A 1 169 ? -3.963 -26.594 -11.227 1 97.88 169 ALA A CA 1
ATOM 1296 C C . ALA A 1 169 ? -4.648 -27.312 -12.383 1 97.88 169 ALA A C 1
ATOM 1298 O O . ALA A 1 169 ? -3.982 -27.922 -13.227 1 97.88 169 ALA A O 1
ATOM 1299 N N . THR A 1 170 ? -5.961 -27.172 -12.367 1 97.81 170 THR A N 1
ATOM 1300 C CA . THR A 1 170 ? -6.766 -27.672 -13.469 1 97.81 170 THR A CA 1
ATOM 1301 C C . THR A 1 170 ? -7.59 -26.547 -14.102 1 97.81 170 THR A C 1
ATOM 1303 O O . THR A 1 170 ? -8.047 -25.641 -13.406 1 97.81 170 THR A O 1
ATOM 1306 N N . ARG A 1 171 ? -7.77 -26.734 -15.359 1 97.62 171 ARG A N 1
ATOM 1307 C CA . ARG A 1 171 ? -8.609 -25.781 -16.078 1 97.62 171 ARG A CA 1
ATOM 1308 C C . ARG A 1 171 ? -10.055 -25.859 -15.609 1 97.62 171 ARG A C 1
ATOM 1310 O O . ARG A 1 171 ? -10.602 -26.953 -15.445 1 97.62 171 ARG A O 1
ATOM 1317 N N . ASP A 1 172 ? -10.617 -24.672 -15.289 1 97.69 172 ASP A N 1
ATOM 1318 C CA . ASP A 1 172 ? -12.016 -24.547 -14.906 1 97.69 172 ASP A CA 1
ATOM 1319 C C . ASP A 1 172 ? -12.773 -23.609 -15.844 1 97.69 172 ASP A C 1
ATOM 1321 O O . ASP A 1 172 ? -12.906 -22.422 -15.562 1 97.69 172 ASP A O 1
ATOM 1325 N N . PRO A 1 173 ? -13.359 -24.172 -16.953 1 96.88 173 PRO A N 1
ATOM 1326 C CA . PRO A 1 173 ? -14.023 -23.328 -17.953 1 96.88 173 PRO A CA 1
ATOM 1327 C C . PRO A 1 173 ? -15.172 -22.5 -17.359 1 96.88 173 PRO A C 1
ATOM 1329 O O . PRO A 1 173 ? -15.453 -21.406 -17.828 1 96.88 173 PRO A O 1
ATOM 1332 N N . ASP A 1 174 ? -15.781 -22.953 -16.297 1 95.5 174 ASP A N 1
ATOM 1333 C CA . ASP A 1 174 ? -16.906 -22.25 -15.68 1 95.5 174 ASP A CA 1
ATOM 1334 C C . ASP A 1 174 ? -16.438 -21 -14.938 1 95.5 174 ASP A C 1
ATOM 1336 O O . ASP A 1 174 ? -17.234 -20.125 -14.609 1 95.5 174 ASP A O 1
ATOM 1340 N N . GLY A 1 175 ? -15.148 -20.984 -14.68 1 94.81 175 GLY A N 1
ATOM 1341 C CA . GLY A 1 175 ? -14.594 -19.859 -13.953 1 94.81 175 GLY A CA 1
ATOM 1342 C C . GLY A 1 175 ? -13.984 -18.812 -14.859 1 94.81 175 GLY A C 1
ATOM 1343 O O . GLY A 1 175 ? -13.484 -17.781 -14.383 1 94.81 175 GLY A O 1
ATOM 1344 N N . ASP A 1 176 ? -14.039 -19.031 -16.141 1 94.5 176 ASP A N 1
ATOM 1345 C CA . ASP A 1 176 ? -13.43 -18.094 -17.078 1 94.5 176 ASP A CA 1
ATOM 1346 C C . ASP A 1 176 ? -14.062 -16.703 -16.953 1 94.5 176 ASP A C 1
ATOM 1348 O O . ASP A 1 176 ? -15.266 -16.578 -16.719 1 94.5 176 ASP A O 1
ATOM 1352 N N . VAL A 1 177 ? -13.211 -15.719 -17.047 1 88.81 177 VAL A N 1
ATOM 1353 C CA . VAL A 1 177 ? -13.664 -14.328 -16.969 1 88.81 177 VAL A CA 1
ATOM 1354 C C . VAL A 1 177 ? -13.117 -13.547 -18.156 1 88.81 177 VAL A C 1
ATOM 1356 O O . VAL A 1 177 ? -11.906 -13.516 -18.391 1 88.81 177 VAL A O 1
ATOM 1359 N N . ASP A 1 178 ? -13.961 -12.898 -18.953 1 87.25 178 ASP A N 1
ATOM 1360 C CA . ASP A 1 178 ? -13.594 -11.992 -20.031 1 87.25 178 ASP A CA 1
ATOM 1361 C C . ASP A 1 178 ? -12.57 -12.633 -20.969 1 87.25 178 ASP A C 1
ATOM 1363 O O . ASP A 1 178 ? -11.555 -12.016 -21.297 1 87.25 178 ASP A O 1
ATOM 1367 N N . GLY A 1 179 ? -12.758 -13.922 -21.266 1 89.38 179 GLY A N 1
ATOM 1368 C CA . GLY A 1 179 ? -11.914 -14.609 -22.234 1 89.38 179 GLY A CA 1
ATOM 1369 C C . GLY A 1 179 ? -10.617 -15.117 -21.641 1 89.38 179 GLY A C 1
ATOM 1370 O O . GLY A 1 179 ? -9.781 -15.688 -22.359 1 89.38 179 GLY A O 1
ATOM 1371 N N . VAL A 1 180 ? -10.484 -14.891 -20.359 1 93.19 180 VAL A N 1
ATOM 1372 C CA . VAL A 1 180 ? -9.289 -15.375 -19.688 1 93.19 180 VAL A CA 1
ATOM 1373 C C . VAL A 1 180 ? -9.586 -16.703 -18.984 1 93.19 180 VAL A C 1
ATOM 1375 O O . VAL A 1 180 ? -10.664 -16.875 -18.406 1 93.19 180 VAL A O 1
ATOM 1378 N N . HIS A 1 181 ? -8.641 -17.609 -19.078 1 96.5 181 HIS A N 1
ATOM 1379 C CA . HIS A 1 181 ? -8.828 -18.969 -18.562 1 96.5 181 HIS A CA 1
ATOM 1380 C C . HIS A 1 181 ? -8.609 -19.031 -17.062 1 96.5 181 HIS A C 1
ATOM 1382 O O . HIS A 1 181 ? -7.629 -18.484 -16.547 1 96.5 181 HIS A O 1
ATOM 1388 N N . CYS A 1 182 ? -9.57 -19.719 -16.438 1 97.38 182 CYS A N 1
ATOM 1389 C CA . CYS A 1 182 ? -9.445 -19.953 -15 1 97.38 182 CYS A CA 1
ATOM 1390 C C . CYS A 1 182 ? -8.734 -21.281 -14.727 1 97.38 182 CYS A C 1
ATOM 1392 O O . CYS A 1 182 ? -9.148 -22.328 -15.234 1 97.38 182 CYS A O 1
ATOM 1394 N N . TRP A 1 183 ? -7.609 -21.203 -14.031 1 98.19 183 TRP A N 1
ATOM 1395 C CA . TRP A 1 183 ? -6.875 -22.375 -13.547 1 98.19 183 TRP A CA 1
ATOM 1396 C C . TRP A 1 183 ? -7.016 -22.516 -12.031 1 98.19 183 TRP A C 1
ATOM 1398 O O . TRP A 1 183 ? -6.535 -21.672 -11.273 1 98.19 183 TRP A O 1
ATOM 1408 N N . ARG A 1 184 ? -7.652 -23.594 -11.586 1 98 184 ARG A N 1
ATOM 1409 C CA . ARG A 1 184 ? -8 -23.766 -10.18 1 98 184 ARG A CA 1
ATOM 1410 C C . ARG A 1 184 ? -7.008 -24.688 -9.477 1 98 184 ARG A C 1
ATOM 1412 O O . ARG A 1 184 ? -6.754 -25.797 -9.945 1 98 184 ARG A O 1
ATOM 1419 N N . TYR A 1 185 ? -6.48 -24.141 -8.375 1 97.62 185 TYR A N 1
ATOM 1420 C CA . TYR A 1 185 ? -5.527 -24.938 -7.609 1 97.62 185 TYR A CA 1
ATOM 1421 C C . TYR A 1 185 ? -6.242 -25.812 -6.582 1 97.62 185 TYR A C 1
ATOM 1423 O O . TYR A 1 185 ? -7.133 -25.344 -5.875 1 97.62 185 TYR A O 1
ATOM 1431 N N . PRO A 1 186 ? -5.855 -27.062 -6.492 1 94.44 186 PRO A N 1
ATOM 1432 C CA . PRO A 1 186 ? -6.348 -27.875 -5.371 1 94.44 186 PRO A CA 1
ATOM 1433 C C . PRO A 1 186 ? -5.668 -27.516 -4.047 1 94.44 186 PRO A C 1
ATOM 1435 O O . PRO A 1 186 ? -4.512 -27.094 -4.039 1 94.44 186 PRO A O 1
ATOM 1438 N N . ARG A 1 187 ? -6.473 -27.641 -3.006 1 90.94 187 ARG A N 1
ATOM 1439 C CA . ARG A 1 187 ? -5.801 -27.531 -1.716 1 90.94 187 ARG A CA 1
ATOM 1440 C C . ARG A 1 187 ? -4.746 -28.625 -1.558 1 90.94 187 ARG A C 1
ATOM 1442 O O . ARG A 1 187 ? -5.059 -29.812 -1.669 1 90.94 187 ARG A O 1
ATOM 1449 N N . PRO A 1 188 ? -3.482 -28.172 -1.422 1 86.38 188 PRO A N 1
ATOM 1450 C CA . PRO A 1 188 ? -2.447 -29.203 -1.313 1 86.38 188 PRO A CA 1
ATOM 1451 C C . PRO A 1 188 ? -2.617 -30.078 -0.075 1 86.38 188 PRO A C 1
ATOM 1453 O O . PRO A 1 188 ? -3.139 -29.625 0.944 1 86.38 188 PRO A O 1
ATOM 1456 N N . GLU A 1 189 ? -2.371 -31.359 -0.294 1 78.75 189 GLU A N 1
ATOM 1457 C CA . GLU A 1 189 ? -2.264 -32.219 0.876 1 78.75 189 GLU A CA 1
ATOM 1458 C C . GLU A 1 189 ? -1.014 -31.906 1.69 1 78.75 189 GLU A C 1
ATOM 1460 O O . GLU A 1 189 ? -0.022 -31.406 1.146 1 78.75 189 GLU A O 1
ATOM 1465 N N . PHE A 1 190 ? -1.055 -31.594 2.963 1 60.72 190 PHE A N 1
ATOM 1466 C CA . PHE A 1 190 ? 0.064 -31.188 3.801 1 60.72 190 PHE A CA 1
ATOM 1467 C C . PHE A 1 190 ? 1.389 -31.641 3.199 1 60.72 190 PHE A C 1
ATOM 1469 O O . PHE A 1 190 ? 1.588 -32.844 2.959 1 60.72 190 PHE A O 1
ATOM 1476 N N . ASP A 1 191 ? 1.871 -31.047 2.164 1 51.16 191 ASP A N 1
ATOM 1477 C CA . ASP A 1 191 ? 3.256 -31.328 1.809 1 51.16 191 ASP A CA 1
ATOM 1478 C C . ASP A 1 191 ? 4.219 -30.406 2.539 1 51.16 191 ASP A C 1
ATOM 1480 O O . ASP A 1 191 ? 4.203 -29.188 2.32 1 51.16 191 ASP A O 1
ATOM 1484 N N . TYR A 1 192 ? 4.449 -30.578 3.873 1 40.53 192 TYR A N 1
ATOM 1485 C CA . TYR A 1 192 ? 5.488 -29.766 4.5 1 40.53 192 TYR A CA 1
ATOM 1486 C C . TYR A 1 192 ? 6.77 -29.781 3.672 1 40.53 192 TYR A C 1
ATOM 1488 O O . TYR A 1 192 ? 7.059 -30.766 2.988 1 40.53 192 TYR A O 1
ATOM 1496 N N . MET B 1 1 ? -27.188 3.633 -7.977 1 25.77 1 MET B N 1
ATOM 1497 C CA . MET B 1 1 ? -25.828 3.145 -8.203 1 25.77 1 MET B CA 1
ATOM 1498 C C . MET B 1 1 ? -25.484 2.012 -7.238 1 25.77 1 MET B C 1
ATOM 1500 O O . MET B 1 1 ? -25.641 2.156 -6.023 1 25.77 1 MET B O 1
ATOM 1504 N N . SER B 1 2 ? -25.625 0.877 -7.52 1 32.28 2 SER B N 1
ATOM 1505 C CA . SER B 1 2 ? -25.656 -0.259 -6.602 1 32.28 2 SER B CA 1
ATOM 1506 C C . SER B 1 2 ? -24.516 -0.205 -5.602 1 32.28 2 SER B C 1
ATOM 1508 O O . SER B 1 2 ? -23.375 0.089 -5.973 1 32.28 2 SER B O 1
ATOM 1510 N N . ASP B 1 3 ? -24.5 0.164 -4.406 1 38.34 3 ASP B N 1
ATOM 1511 C CA . ASP B 1 3 ? -23.688 0.31 -3.203 1 38.34 3 ASP B CA 1
ATOM 1512 C C . ASP B 1 3 ? -22.672 -0.815 -3.094 1 38.34 3 ASP B C 1
ATOM 1514 O O . ASP B 1 3 ? -22.359 -1.28 -1.994 1 38.34 3 ASP B O 1
ATOM 1518 N N . ASP B 1 4 ? -22.438 -1.664 -4.074 1 43.12 4 ASP B N 1
ATOM 1519 C CA . ASP B 1 4 ? -21.797 -2.98 -4.035 1 43.12 4 ASP B CA 1
ATOM 1520 C C . ASP B 1 4 ? -20.297 -2.867 -3.77 1 43.12 4 ASP B C 1
ATOM 1522 O O . ASP B 1 4 ? -19.562 -2.293 -4.578 1 43.12 4 ASP B O 1
ATOM 1526 N N . ILE B 1 5 ? -19.953 -2.826 -2.547 1 52.81 5 ILE B N 1
ATOM 1527 C CA . ILE B 1 5 ? -18.562 -2.994 -2.148 1 52.81 5 ILE B CA 1
ATOM 1528 C C . ILE B 1 5 ? -17.891 -4.059 -3.02 1 52.81 5 ILE B C 1
ATOM 1530 O O . ILE B 1 5 ? -18.375 -5.191 -3.102 1 52.81 5 ILE B O 1
ATOM 1534 N N . HIS B 1 6 ? -16.906 -3.605 -3.887 1 66.62 6 HIS B N 1
ATOM 1535 C CA . HIS B 1 6 ? -16.156 -4.57 -4.684 1 66.62 6 HIS B CA 1
ATOM 1536 C C . HIS B 1 6 ? -15.445 -5.59 -3.797 1 66.62 6 HIS B C 1
ATOM 1538 O O . HIS B 1 6 ? -15.008 -5.258 -2.689 1 66.62 6 HIS B O 1
ATOM 1544 N N . PRO B 1 7 ? -15.641 -6.852 -4.043 1 64.94 7 PRO B N 1
ATOM 1545 C CA . PRO B 1 7 ? -15.023 -7.895 -3.223 1 64.94 7 PRO B CA 1
ATOM 1546 C C . PRO B 1 7 ? -13.625 -7.52 -2.752 1 64.94 7 PRO B C 1
ATOM 1548 O O . PRO B 1 7 ? -13.219 -7.887 -1.645 1 64.94 7 PRO B O 1
ATOM 1551 N N . TRP B 1 8 ? -13.047 -6.648 -3.514 1 71.62 8 TRP B N 1
ATOM 1552 C CA . TRP B 1 8 ? -11.672 -6.289 -3.176 1 71.62 8 TRP B CA 1
ATOM 1553 C C . TRP B 1 8 ? -11.641 -5.188 -2.121 1 71.62 8 TRP B C 1
ATOM 1555 O O . TRP B 1 8 ? -10.578 -4.879 -1.572 1 71.62 8 TRP B O 1
ATOM 1565 N N . GLN B 1 9 ? -12.805 -4.699 -1.825 1 79.88 9 GLN B N 1
ATOM 1566 C CA . GLN B 1 9 ? -12.875 -3.639 -0.824 1 79.88 9 GLN B CA 1
ATOM 1567 C C . GLN B 1 9 ? -13.383 -4.172 0.51 1 79.88 9 GLN B C 1
ATOM 1569 O O . GLN B 1 9 ? -13.531 -3.418 1.473 1 79.88 9 GLN B O 1
ATOM 1574 N N . GLN B 1 10 ? -13.609 -5.5 0.515 1 81.69 10 GLN B N 1
ATOM 1575 C CA . GLN B 1 10 ? -14.062 -6.102 1.766 1 81.69 10 GLN B CA 1
ATOM 1576 C C . GLN B 1 10 ? -12.914 -6.238 2.758 1 81.69 10 GLN B C 1
ATOM 1578 O O . GLN B 1 10 ? -11.797 -6.602 2.375 1 81.69 10 GLN B O 1
ATOM 1583 N N . PRO B 1 11 ? -13.219 -5.891 3.988 1 86.38 11 PRO B N 1
ATOM 1584 C CA . PRO B 1 11 ? -12.164 -6.098 4.988 1 86.38 11 PRO B CA 1
ATOM 1585 C C . PRO B 1 11 ? -11.688 -7.547 5.055 1 86.38 11 PRO B C 1
ATOM 1587 O O . PRO B 1 11 ? -12.461 -8.469 4.77 1 86.38 11 PRO B O 1
ATOM 1590 N N . ALA B 1 12 ? -10.445 -7.648 5.406 1 87.5 12 ALA B N 1
ATOM 1591 C CA . ALA B 1 12 ? -9.898 -8.984 5.59 1 87.5 12 ALA B CA 1
ATOM 1592 C C . ALA B 1 12 ? -10.625 -9.734 6.707 1 87.5 12 ALA B C 1
ATOM 1594 O O . ALA B 1 12 ? -11.102 -9.117 7.664 1 87.5 12 ALA B O 1
ATOM 1595 N N . ALA B 1 13 ? -10.711 -11.031 6.551 1 88.62 13 ALA B N 1
ATOM 1596 C CA . ALA B 1 13 ? -11.344 -11.891 7.555 1 88.62 13 ALA B CA 1
ATOM 1597 C C . ALA B 1 13 ? -10.477 -13.109 7.863 1 88.62 13 ALA B C 1
ATOM 1599 O O . ALA B 1 13 ? -9.508 -13.383 7.145 1 88.62 13 ALA B O 1
ATOM 1600 N N . GLY B 1 14 ? -10.766 -13.805 9 1 93.25 14 GLY B N 1
ATOM 1601 C CA . GLY B 1 14 ? -10.031 -15.016 9.344 1 93.25 14 GLY B CA 1
ATOM 1602 C C . GLY B 1 14 ? -8.539 -14.781 9.5 1 93.25 14 GLY B C 1
ATOM 1603 O O . GLY B 1 14 ? -8.117 -13.82 10.148 1 93.25 14 GLY B O 1
ATOM 1604 N N . GLN B 1 15 ? -7.742 -15.641 8.945 1 94.44 15 GLN B N 1
ATOM 1605 C CA . GLN B 1 15 ? -6.293 -15.586 9.094 1 94.44 15 GLN B CA 1
ATOM 1606 C C . GLN B 1 15 ? -5.715 -14.375 8.359 1 94.44 15 GLN B C 1
ATOM 1608 O O . GLN B 1 15 ? -4.676 -13.844 8.758 1 94.44 15 GLN B O 1
ATOM 1613 N N . ALA B 1 16 ? -6.418 -13.938 7.328 1 92.69 16 ALA B N 1
ATOM 1614 C CA . ALA B 1 16 ? -5.98 -12.719 6.656 1 92.69 16 ALA B CA 1
ATOM 1615 C C . ALA B 1 16 ? -6.078 -11.516 7.582 1 92.69 16 ALA B C 1
ATOM 1617 O O . ALA B 1 16 ? -5.238 -10.617 7.531 1 92.69 16 ALA B O 1
ATOM 1618 N N . ALA B 1 17 ? -7.105 -11.508 8.391 1 95 17 ALA B N 1
ATOM 1619 C CA . ALA B 1 17 ? -7.246 -10.43 9.359 1 95 17 ALA B CA 1
ATOM 1620 C C . ALA B 1 17 ? -6.117 -10.461 10.383 1 95 17 ALA B C 1
ATOM 1622 O O . ALA B 1 17 ? -5.629 -9.414 10.812 1 95 17 ALA B O 1
ATOM 1623 N N . VAL B 1 18 ? -5.715 -11.672 10.773 1 96.44 18 VAL B N 1
ATOM 1624 C CA . VAL B 1 18 ? -4.59 -11.836 11.688 1 96.44 18 VAL B CA 1
ATOM 1625 C C . VAL B 1 18 ? -3.316 -11.289 11.047 1 96.44 18 VAL B C 1
ATOM 1627 O O . VAL B 1 18 ? -2.537 -10.586 11.695 1 96.44 18 VAL B O 1
ATOM 1630 N N . ALA B 1 19 ? -3.133 -11.578 9.781 1 95.94 19 ALA B N 1
ATOM 1631 C CA . ALA B 1 19 ? -1.966 -11.086 9.055 1 95.94 19 ALA B CA 1
ATOM 1632 C C . ALA B 1 19 ? -1.975 -9.562 8.961 1 95.94 19 ALA B C 1
ATOM 1634 O O . ALA B 1 19 ? -0.946 -8.922 9.18 1 95.94 19 ALA B O 1
ATOM 1635 N N . VAL B 1 20 ? -3.158 -9 8.672 1 96.94 20 VAL B N 1
ATOM 1636 C CA . VAL B 1 20 ? -3.289 -7.547 8.586 1 96.94 20 VAL B CA 1
ATOM 1637 C C . VAL B 1 20 ? -2.916 -6.918 9.93 1 96.94 20 VAL B C 1
ATOM 1639 O O . VAL B 1 20 ? -2.156 -5.949 9.977 1 96.94 20 VAL B O 1
ATOM 1642 N N . ASP B 1 21 ? -3.42 -7.477 10.953 1 97.38 21 ASP B N 1
ATOM 1643 C CA . ASP B 1 21 ? -3.166 -6.926 12.281 1 97.38 21 ASP B CA 1
ATOM 1644 C C . ASP B 1 21 ? -1.682 -6.996 12.633 1 97.38 21 ASP B C 1
ATOM 1646 O O . ASP B 1 21 ? -1.146 -6.094 13.273 1 97.38 21 ASP B O 1
ATOM 1650 N N . ARG B 1 22 ? -1.044 -8.07 12.25 1 97.19 22 ARG B N 1
ATOM 1651 C CA . ARG B 1 22 ? 0.392 -8.203 12.477 1 97.19 22 ARG B CA 1
ATOM 1652 C C . ARG B 1 22 ? 1.161 -7.09 11.773 1 97.19 22 ARG B C 1
ATOM 1654 O O . ARG B 1 22 ? 2.055 -6.48 12.359 1 97.19 22 ARG B O 1
ATOM 1661 N N . ILE B 1 23 ? 0.837 -6.801 10.547 1 98.25 23 ILE B N 1
ATOM 1662 C CA . ILE B 1 23 ? 1.515 -5.773 9.758 1 98.25 23 ILE B CA 1
ATOM 1663 C C . ILE B 1 23 ? 1.184 -4.395 10.328 1 98.25 23 ILE B C 1
ATOM 1665 O O . ILE B 1 23 ? 2.078 -3.57 10.539 1 98.25 23 ILE B O 1
ATOM 1669 N N . ALA B 1 24 ? -0.103 -4.16 10.562 1 98.25 24 ALA B N 1
ATOM 1670 C CA . ALA B 1 24 ? -0.546 -2.895 11.141 1 98.25 24 ALA B CA 1
ATOM 1671 C C . ALA B 1 24 ? 0.149 -2.627 12.469 1 98.25 24 ALA B C 1
ATOM 1673 O O . ALA B 1 24 ? 0.455 -1.479 12.797 1 98.25 24 ALA B O 1
ATOM 1674 N N . GLY B 1 25 ? 0.418 -3.695 13.211 1 97.94 25 GLY B N 1
ATOM 1675 C CA . GLY B 1 25 ? 1.065 -3.576 14.508 1 97.94 25 GLY B CA 1
ATOM 1676 C C . GLY B 1 25 ? 2.496 -3.078 14.422 1 97.94 25 GLY B C 1
ATOM 1677 O O . GLY B 1 25 ? 3.07 -2.643 15.414 1 97.94 25 GLY B O 1
ATOM 1678 N N . ALA B 1 26 ? 3.057 -3.158 13.258 1 98 26 ALA B N 1
ATOM 1679 C CA . ALA B 1 26 ? 4.426 -2.695 13.047 1 98 26 ALA B CA 1
ATOM 1680 C C . ALA B 1 26 ? 4.457 -1.203 12.734 1 98 26 ALA B C 1
ATOM 1682 O O . ALA B 1 26 ? 5.531 -0.598 12.672 1 98 26 ALA B O 1
ATOM 1683 N N . LEU B 1 27 ? 3.307 -0.574 12.445 1 98.06 27 LEU B N 1
ATOM 1684 C CA . LEU B 1 27 ? 3.225 0.865 12.219 1 98.06 27 LEU B CA 1
ATOM 1685 C C . LEU B 1 27 ? 3.154 1.615 13.547 1 98.06 27 LEU B C 1
ATOM 1687 O O . LEU B 1 27 ? 2.615 1.101 14.531 1 98.06 27 LEU B O 1
ATOM 1691 N N . PRO B 1 28 ? 3.643 2.84 13.633 1 97.62 28 PRO B N 1
ATOM 1692 C CA . PRO B 1 28 ? 3.496 3.611 14.867 1 97.62 28 PRO B CA 1
ATOM 1693 C C . PRO B 1 28 ? 2.041 3.949 15.18 1 97.62 28 PRO B C 1
ATOM 1695 O O . PRO B 1 28 ? 1.321 4.465 14.32 1 97.62 28 PRO B O 1
ATOM 1698 N N . ARG B 1 29 ? 1.651 3.59 16.297 1 98 29 ARG B N 1
ATOM 1699 C CA . ARG B 1 29 ? 0.401 4.066 16.875 1 98 29 ARG B CA 1
ATOM 1700 C C . ARG B 1 29 ? 0.655 5.207 17.859 1 98 29 ARG B C 1
ATOM 1702 O O . ARG B 1 29 ? 1.352 5.031 18.859 1 98 29 ARG B O 1
ATOM 1709 N N . ILE B 1 30 ? 0.087 6.402 17.594 1 98.19 30 ILE B N 1
ATOM 1710 C CA . ILE B 1 30 ? 0.462 7.586 18.359 1 98.19 30 ILE B CA 1
ATOM 1711 C C . ILE B 1 30 ? -0.786 8.227 18.969 1 98.19 30 ILE B C 1
ATOM 1713 O O . ILE B 1 30 ? -1.697 8.633 18.25 1 98.19 30 ILE B O 1
ATOM 1717 N N . ALA B 1 31 ? -0.813 8.273 20.266 1 97.56 31 ALA B N 1
ATOM 1718 C CA . ALA B 1 31 ? -1.872 9.008 20.953 1 97.56 31 ALA B CA 1
ATOM 1719 C C . ALA B 1 31 ? -1.488 10.469 21.156 1 97.56 31 ALA B C 1
ATOM 1721 O O . ALA B 1 31 ? -0.337 10.773 21.484 1 97.56 31 ALA B O 1
ATOM 1722 N N . ARG B 1 32 ? -2.418 11.336 20.859 1 95.75 32 ARG B N 1
ATOM 1723 C CA . ARG B 1 32 ? -2.266 12.766 21.094 1 95.75 32 ARG B CA 1
ATOM 1724 C C . ARG B 1 32 ? -3.596 13.406 21.484 1 95.75 32 ARG B C 1
ATOM 1726 O O . ARG B 1 32 ? -4.488 13.547 20.641 1 95.75 32 ARG B O 1
ATOM 1733 N N . GLY B 1 33 ? -3.631 13.82 22.812 1 96.62 33 GLY B N 1
ATOM 1734 C CA . GLY B 1 33 ? -4.898 14.359 23.266 1 96.62 33 GLY B CA 1
ATOM 1735 C C . GLY B 1 33 ? -6.039 13.367 23.188 1 96.62 33 GLY B C 1
ATOM 1736 O O . GLY B 1 33 ? -5.957 12.266 23.734 1 96.62 33 GLY B O 1
ATOM 1737 N N . ARG B 1 34 ? -7.062 13.781 22.359 1 97.31 34 ARG B N 1
ATOM 1738 C CA . ARG B 1 34 ? -8.289 12.992 22.281 1 97.31 34 ARG B CA 1
ATOM 1739 C C . ARG B 1 34 ? -8.258 12.039 21.094 1 97.31 34 ARG B C 1
ATOM 1741 O O . ARG B 1 34 ? -9.195 11.266 20.875 1 97.31 34 ARG B O 1
ATOM 1748 N N . VAL B 1 35 ? -7.059 12 20.328 1 97.62 35 VAL B N 1
ATOM 1749 C CA . VAL B 1 35 ? -7.082 11.195 19.109 1 97.62 35 VAL B CA 1
ATOM 1750 C C . VAL B 1 35 ? -5.922 10.203 19.125 1 97.62 35 VAL B C 1
ATOM 1752 O O . VAL B 1 35 ? -4.957 10.375 19.875 1 97.62 35 VAL B O 1
ATOM 1755 N N . ILE B 1 36 ? -6.082 9.156 18.391 1 98.44 36 ILE B N 1
ATOM 1756 C CA . ILE B 1 36 ? -5.039 8.18 18.094 1 98.44 36 ILE B CA 1
ATOM 1757 C C . ILE B 1 36 ? -4.793 8.125 16.594 1 98.44 36 ILE B C 1
ATOM 1759 O O . ILE B 1 36 ? -5.742 8.086 15.797 1 98.44 36 ILE B O 1
ATOM 1763 N N . LEU B 1 37 ? -3.508 8.266 16.219 1 98.62 37 LEU B N 1
ATOM 1764 C CA . LEU B 1 37 ? -3.088 7.918 14.859 1 98.62 37 LEU B CA 1
ATOM 1765 C C . LEU B 1 37 ? -2.795 6.426 14.75 1 98.62 37 LEU B C 1
ATOM 1767 O O . LEU B 1 37 ? -1.916 5.906 15.438 1 98.62 37 LEU B O 1
ATOM 1771 N N . ARG B 1 38 ? -3.537 5.777 13.953 1 98.69 38 ARG B N 1
ATOM 1772 C CA . ARG B 1 38 ? -3.34 4.34 13.789 1 98.69 38 ARG B CA 1
ATOM 1773 C C . ARG B 1 38 ? -3.23 3.963 12.32 1 98.69 38 ARG B C 1
ATOM 1775 O O . ARG B 1 38 ? -3.49 4.789 11.438 1 98.69 38 ARG 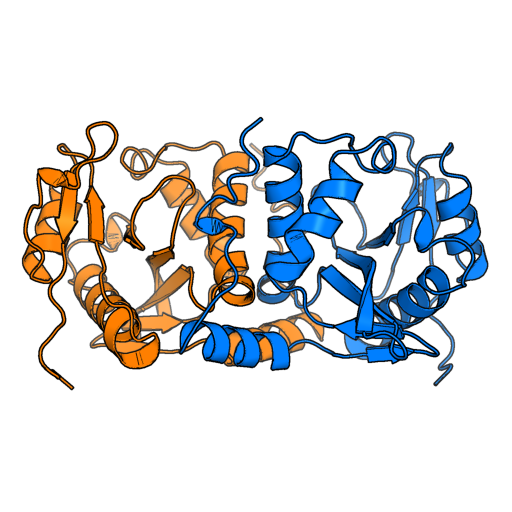B O 1
ATOM 1782 N N . ALA B 1 39 ? -2.818 2.703 12.125 1 98.69 39 ALA B N 1
ATOM 1783 C CA . ALA B 1 39 ? -2.738 2.17 10.773 1 98.69 39 ALA B CA 1
ATOM 1784 C C . ALA B 1 39 ? -4.09 2.254 10.07 1 98.69 39 ALA B C 1
ATOM 1786 O O . ALA B 1 39 ? -5.137 2.123 10.711 1 98.69 39 ALA B O 1
ATOM 1787 N N . PRO B 1 40 ? -4.039 2.494 8.75 1 98.44 40 PRO B N 1
ATOM 1788 C CA . PRO B 1 40 ? -5.285 2.375 7.988 1 98.44 40 PRO B CA 1
ATOM 1789 C C . PRO B 1 40 ? -5.703 0.924 7.766 1 98.44 40 PRO B C 1
ATOM 1791 O O . PRO B 1 40 ? -4.848 0.048 7.613 1 98.44 40 PRO B O 1
ATOM 1794 N N . TYR B 1 41 ? -6.961 0.718 7.82 1 97.62 41 TYR B N 1
ATOM 1795 C CA . TYR B 1 41 ? -7.562 -0.562 7.469 1 97.62 41 TYR B CA 1
ATOM 1796 C C . TYR B 1 41 ? -8.531 -0.406 6.305 1 97.62 41 TYR B C 1
ATOM 1798 O O . TYR B 1 41 ? -8.945 0.71 5.973 1 97.62 41 TYR B O 1
ATOM 1806 N N . MET B 1 42 ? -8.852 -1.553 5.691 1 95.81 42 MET B N 1
ATOM 1807 C CA . MET B 1 42 ? -9.836 -1.528 4.613 1 95.81 42 MET B CA 1
ATOM 1808 C C . MET B 1 42 ? -11.141 -0.89 5.082 1 95.81 42 MET B C 1
ATOM 1810 O O . MET B 1 42 ? -11.82 -0.209 4.312 1 95.81 42 MET B O 1
ATOM 1814 N N . ALA B 1 43 ? -11.484 -0.997 6.316 1 95.62 43 ALA B N 1
ATOM 1815 C CA . ALA B 1 43 ? -12.719 -0.456 6.883 1 95.62 43 ALA B CA 1
ATOM 1816 C C . ALA B 1 43 ? -12.711 1.069 6.852 1 95.62 43 ALA B C 1
ATOM 1818 O O . ALA B 1 43 ? -13.75 1.703 7.031 1 95.62 43 ALA B O 1
ATOM 1819 N N . ASP B 1 44 ? -11.562 1.705 6.625 1 97.12 44 ASP B N 1
ATOM 1820 C CA . ASP B 1 44 ? -11.453 3.16 6.586 1 97.12 44 ASP B CA 1
ATOM 1821 C C . ASP B 1 44 ? -11.727 3.691 5.18 1 97.12 44 ASP B C 1
ATOM 1823 O O . ASP B 1 44 ? -11.906 4.895 4.988 1 97.12 44 ASP B O 1
ATOM 1827 N N . TRP B 1 45 ? -11.82 2.77 4.199 1 96.25 45 TRP B N 1
ATOM 1828 C CA . TRP B 1 45 ? -11.953 3.148 2.795 1 96.25 45 TRP B CA 1
ATOM 1829 C C . TRP B 1 45 ? -13.227 3.955 2.564 1 96.25 45 TRP B C 1
ATOM 1831 O O . TRP B 1 45 ? -13.195 5.008 1.926 1 96.25 45 TRP B O 1
ATOM 1841 N N . PRO B 1 46 ? -14.398 3.594 3.074 1 96 46 PRO B N 1
ATOM 1842 C CA . PRO B 1 46 ? -15.617 4.355 2.791 1 96 46 PRO B CA 1
ATOM 1843 C C . PRO B 1 46 ? -15.516 5.816 3.229 1 96 46 PRO B C 1
ATOM 1845 O O . PRO B 1 46 ? -15.977 6.711 2.52 1 96 46 PRO B O 1
ATOM 1848 N N . LEU B 1 47 ? -14.898 6.02 4.367 1 96.25 47 LEU B N 1
ATOM 1849 C CA . LEU B 1 47 ? -14.734 7.395 4.824 1 96.25 47 LEU B CA 1
ATOM 1850 C C . LEU B 1 47 ? -13.812 8.172 3.889 1 96.25 47 LEU B C 1
ATOM 1852 O O . LEU B 1 47 ? -14.133 9.305 3.498 1 96.25 47 LEU B O 1
ATOM 1856 N N . TYR B 1 48 ? -12.695 7.566 3.564 1 97.12 48 TYR B N 1
ATOM 1857 C CA . TYR B 1 48 ? -11.789 8.234 2.643 1 97.12 48 TYR B CA 1
ATOM 1858 C C . TYR B 1 48 ? -12.469 8.508 1.308 1 97.12 48 TYR B C 1
ATOM 1860 O O . TYR B 1 48 ? -12.367 9.617 0.766 1 97.12 48 TYR B O 1
ATOM 1868 N N . ARG B 1 49 ? -13.109 7.488 0.788 1 95.94 49 ARG B N 1
ATOM 1869 C CA . ARG B 1 49 ? -13.844 7.613 -0.466 1 95.94 49 ARG B CA 1
ATOM 1870 C C . ARG B 1 49 ? -14.82 8.789 -0.417 1 95.94 49 ARG B C 1
ATOM 1872 O O . ARG B 1 49 ? -14.836 9.625 -1.32 1 95.94 49 ARG B O 1
ATOM 1879 N N . ASP B 1 50 ? -15.578 8.875 0.628 1 95.44 50 ASP B N 1
ATOM 1880 C CA . ASP B 1 50 ? -16.594 9.914 0.75 1 95.44 50 ASP B CA 1
ATOM 1881 C C . ASP B 1 50 ? -15.969 11.305 0.753 1 95.44 50 ASP B C 1
ATOM 1883 O O . ASP B 1 50 ? -16.516 12.242 0.171 1 95.44 50 ASP B O 1
ATOM 1887 N N . ILE B 1 51 ? -14.812 11.453 1.381 1 95.62 51 ILE B N 1
ATOM 1888 C CA . ILE B 1 51 ? -14.109 12.734 1.403 1 95.62 51 ILE B CA 1
ATOM 1889 C C . ILE B 1 51 ? -13.555 13.039 0.014 1 95.62 51 ILE B C 1
ATOM 1891 O O . ILE B 1 51 ? -13.82 14.109 -0.541 1 95.62 51 ILE B O 1
ATOM 1895 N N . ALA B 1 52 ? -12.852 12.07 -0.563 1 96.12 52 ALA B N 1
ATOM 1896 C CA . ALA B 1 52 ? -12.078 12.281 -1.788 1 96.12 52 ALA B CA 1
ATOM 1897 C C . ALA B 1 52 ? -13.008 12.5 -2.984 1 96.12 52 ALA B C 1
ATOM 1899 O O . ALA B 1 52 ? -12.625 13.156 -3.957 1 96.12 52 ALA B O 1
ATOM 1900 N N . THR B 1 53 ? -14.195 11.945 -2.881 1 96.06 53 THR B N 1
ATOM 1901 C CA . THR B 1 53 ? -15.109 12.047 -4.016 1 96.06 53 THR B CA 1
ATOM 1902 C C . THR B 1 53 ? -16.078 13.211 -3.824 1 96.06 53 THR B C 1
ATOM 1904 O O . THR B 1 53 ? -17 13.391 -4.625 1 96.06 53 THR B O 1
ATOM 1907 N N . SER B 1 54 ? -15.992 14.016 -2.834 1 94.94 54 SER B N 1
ATOM 1908 C CA . SER B 1 54 ? -16.859 15.148 -2.559 1 94.94 54 SER B CA 1
ATOM 1909 C C . SER B 1 54 ? -16.156 16.469 -2.824 1 94.94 54 SER B C 1
ATOM 1911 O O . SER B 1 54 ? -14.961 16.484 -3.143 1 94.94 54 SER B O 1
ATOM 1913 N N . GLU B 1 55 ? -16.859 17.547 -2.703 1 92.56 55 GLU B N 1
ATOM 1914 C CA . GLU B 1 55 ? -16.312 18.875 -2.896 1 92.56 55 GLU B CA 1
ATOM 1915 C C . GLU B 1 55 ? -15.289 19.219 -1.822 1 92.56 55 GLU B C 1
ATOM 1917 O O . GLU B 1 55 ? -14.5 20.156 -1.982 1 92.56 55 GLU B O 1
ATOM 1922 N N . ARG B 1 56 ? -15.211 18.438 -0.864 1 88.06 56 ARG B N 1
ATOM 1923 C CA . ARG B 1 56 ? -14.219 18.656 0.185 1 88.06 56 ARG B CA 1
ATOM 1924 C C . ARG B 1 56 ? -12.805 18.391 -0.334 1 88.06 56 ARG B C 1
ATOM 1926 O O . ARG B 1 56 ? -11.828 18.859 0.255 1 88.06 56 ARG B O 1
ATOM 1933 N N . ALA B 1 57 ? -12.758 17.672 -1.411 1 91.62 57 ALA B N 1
ATOM 1934 C CA . ALA B 1 57 ? -11.453 17.297 -1.948 1 91.62 57 ALA B CA 1
ATOM 1935 C C . ALA B 1 57 ? -11 18.281 -3.02 1 91.62 57 ALA B C 1
ATOM 1937 O O . ALA B 1 57 ? -10.016 18.031 -3.719 1 91.62 57 ALA B O 1
ATOM 1938 N N . VAL B 1 58 ? -11.609 19.359 -3.105 1 89.31 58 VAL B N 1
ATOM 1939 C CA . VAL B 1 58 ? -11.367 20.297 -4.199 1 89.31 58 VAL B CA 1
ATOM 1940 C C . VAL B 1 58 ? -9.93 20.812 -4.129 1 89.31 58 VAL B C 1
ATOM 1942 O O . VAL B 1 58 ? -9.328 21.125 -5.156 1 89.31 58 VAL B O 1
ATOM 1945 N N . HIS B 1 59 ? -9.375 20.75 -2.959 1 84.5 59 HIS B N 1
ATOM 1946 C CA . HIS B 1 59 ? -8.055 21.344 -2.799 1 84.5 59 HIS B CA 1
ATOM 1947 C C . HIS B 1 59 ? -6.965 20.266 -2.859 1 84.5 59 HIS B C 1
ATOM 1949 O O . HIS B 1 59 ? -5.781 20.578 -2.713 1 84.5 59 HIS B O 1
ATOM 1955 N N . PHE B 1 60 ? -7.355 19.094 -3.021 1 82.25 60 PHE B N 1
ATOM 1956 C CA . PHE B 1 60 ? -6.316 18.094 -3.205 1 82.25 60 PHE B CA 1
ATOM 1957 C C . PHE B 1 60 ? -6.652 17.172 -4.367 1 82.25 60 PHE B C 1
ATOM 1959 O O . PHE B 1 60 ? -6.539 15.945 -4.25 1 82.25 60 PHE B O 1
ATOM 1966 N N . GLY B 1 61 ? -7.105 17.781 -5.445 1 81.62 61 GLY B N 1
ATOM 1967 C CA . GLY B 1 61 ? -7.207 17.141 -6.738 1 81.62 61 GLY B CA 1
ATOM 1968 C C . GLY B 1 61 ? -8.594 16.578 -7.02 1 81.62 61 GLY B C 1
ATOM 1969 O O . GLY B 1 61 ? -8.781 15.836 -7.988 1 81.62 61 GLY B O 1
ATOM 1970 N N . GLY B 1 62 ? -9.516 16.859 -6.07 1 89.31 62 GLY B N 1
ATOM 1971 C CA . GLY B 1 62 ? -10.852 16.328 -6.273 1 89.31 62 GLY B CA 1
ATOM 1972 C C . GLY B 1 62 ? -11.852 17.375 -6.73 1 89.31 62 GLY B C 1
ATOM 1973 O O . GLY B 1 62 ? -11.469 18.5 -7.07 1 89.31 62 GLY B O 1
ATOM 1974 N N . PRO B 1 63 ? -13.125 16.938 -6.691 1 96.19 63 PRO B N 1
ATOM 1975 C CA . PRO B 1 63 ? -13.641 15.602 -6.414 1 96.19 63 PRO B CA 1
ATOM 1976 C C . PRO B 1 63 ? -13.117 14.555 -7.398 1 96.19 63 PRO B C 1
ATOM 1978 O O . PRO B 1 63 ? -13.188 14.758 -8.609 1 96.19 63 PRO B O 1
ATOM 1981 N N . MET B 1 64 ? -12.688 13.461 -6.824 1 96.25 64 MET B N 1
ATOM 1982 C CA . MET B 1 64 ? -12.148 12.344 -7.598 1 96.25 64 MET B CA 1
ATOM 1983 C C . MET B 1 64 ? -13.242 11.367 -7.984 1 96.25 64 MET B C 1
ATOM 1985 O O . MET B 1 64 ? -14.281 11.289 -7.32 1 96.25 64 MET B O 1
ATOM 1989 N N . SER B 1 65 ? -12.977 10.703 -9.141 1 96.12 65 SER B N 1
ATOM 1990 C CA . SER B 1 65 ? -13.758 9.484 -9.32 1 96.12 65 SER B CA 1
ATOM 1991 C C . SER B 1 65 ? -13.43 8.453 -8.242 1 96.12 65 SER B C 1
ATOM 1993 O O . SER B 1 65 ? -12.398 8.547 -7.578 1 96.12 65 SER B O 1
ATOM 1995 N N . GLU B 1 66 ? -14.305 7.527 -8.07 1 94.12 66 GLU B N 1
ATOM 1996 C CA . GLU B 1 66 ? -14.039 6.492 -7.074 1 94.12 66 GLU B CA 1
ATOM 1997 C C . GLU B 1 66 ? -12.758 5.734 -7.391 1 94.12 66 GLU B C 1
ATOM 1999 O O . GLU B 1 66 ? -11.992 5.398 -6.488 1 94.12 66 GLU B O 1
ATOM 2004 N N . ASP B 1 67 ? -12.492 5.5 -8.656 1 92.25 67 ASP B N 1
ATOM 2005 C CA . ASP B 1 67 ? -11.273 4.809 -9.07 1 92.25 67 ASP B CA 1
ATOM 2006 C C . ASP B 1 67 ? -10.031 5.637 -8.742 1 92.25 67 ASP B C 1
ATOM 2008 O O . ASP B 1 67 ? -9.031 5.102 -8.266 1 92.25 67 ASP B O 1
ATOM 2012 N N . GLU B 1 68 ? -10.109 6.898 -9 1 93.62 68 GLU B N 1
ATOM 2013 C CA . GLU B 1 68 ? -9 7.789 -8.672 1 93.62 68 GLU B CA 1
ATOM 2014 C C . GLU B 1 68 ? -8.766 7.848 -7.164 1 93.62 68 GLU B C 1
ATOM 2016 O O . GLU B 1 68 ? -7.621 7.844 -6.707 1 93.62 68 GLU B O 1
ATOM 2021 N N . ALA B 1 69 ? -9.906 7.898 -6.438 1 95.62 69 ALA B N 1
ATOM 2022 C CA . ALA B 1 69 ? -9.82 7.934 -4.98 1 95.62 69 ALA B CA 1
ATOM 2023 C C . ALA B 1 69 ? -9.188 6.652 -4.438 1 95.62 69 ALA B C 1
ATOM 2025 O O . ALA B 1 69 ? -8.367 6.699 -3.516 1 95.62 69 ALA B O 1
ATOM 2026 N N . TRP B 1 70 ? -9.555 5.59 -5.059 1 94.06 70 TRP B N 1
ATOM 2027 C CA . TRP B 1 70 ? -9 4.301 -4.66 1 94.06 70 TRP B CA 1
ATOM 2028 C C . TRP B 1 70 ? -7.496 4.262 -4.902 1 94.06 70 TRP B C 1
ATOM 2030 O O . TRP B 1 70 ? -6.727 3.873 -4.02 1 94.06 70 TRP B O 1
ATOM 2040 N N . ALA B 1 71 ? -7.078 4.711 -6.031 1 93.12 71 ALA B N 1
ATOM 2041 C CA . ALA B 1 71 ? -5.656 4.75 -6.363 1 93.12 71 ALA B CA 1
ATOM 2042 C C . ALA B 1 71 ? -4.895 5.652 -5.398 1 93.12 71 ALA B C 1
ATOM 2044 O O . ALA B 1 71 ? -3.785 5.316 -4.973 1 93.12 71 ALA B O 1
ATOM 2045 N N . ASP B 1 72 ? -5.488 6.73 -5.117 1 93.56 72 ASP B N 1
ATOM 2046 C CA . ASP B 1 72 ? -4.879 7.672 -4.184 1 93.56 72 ASP B CA 1
ATOM 2047 C C . ASP B 1 72 ? -4.73 7.055 -2.795 1 93.56 72 ASP B C 1
ATOM 2049 O O . ASP B 1 72 ? -3.668 7.145 -2.18 1 93.56 72 ASP B O 1
ATOM 2053 N N . PHE B 1 73 ? -5.816 6.363 -2.359 1 96 73 PHE B N 1
ATOM 2054 C CA . PHE B 1 73 ? -5.824 5.664 -1.082 1 96 73 PHE B CA 1
ATOM 2055 C C . PHE B 1 73 ? -4.723 4.609 -1.039 1 96 73 PHE B C 1
ATOM 2057 O O . PHE B 1 73 ? -3.934 4.566 -0.093 1 96 73 PHE B O 1
ATOM 2064 N N . LEU B 1 74 ? -4.582 3.881 -2.098 1 95.25 74 LEU B N 1
ATOM 2065 C CA . LEU B 1 74 ? -3.605 2.801 -2.176 1 95.25 74 LEU B CA 1
ATOM 2066 C C . LEU B 1 74 ? -2.184 3.352 -2.15 1 95.25 74 LEU B C 1
ATOM 2068 O O . LEU B 1 74 ? -1.293 2.752 -1.545 1 95.25 74 LEU B O 1
ATOM 2072 N N . GLN B 1 75 ? -1.98 4.418 -2.756 1 94.31 75 GLN B N 1
ATOM 2073 C CA . GLN B 1 75 ? -0.654 5.023 -2.803 1 94.31 75 GLN B CA 1
ATOM 2074 C C . GLN B 1 75 ? -0.172 5.402 -1.404 1 94.31 75 GLN B C 1
ATOM 2076 O O . GLN B 1 75 ? 0.972 5.121 -1.04 1 94.31 75 GLN B O 1
ATOM 2081 N N . MET B 1 76 ? -1.053 5.926 -0.67 1 95.88 76 MET B N 1
ATOM 2082 C CA . MET B 1 76 ? -0.675 6.375 0.667 1 95.88 76 MET B CA 1
ATOM 2083 C C . MET B 1 76 ? -0.505 5.191 1.612 1 95.88 76 MET B C 1
ATOM 2085 O O . MET B 1 76 ? 0.335 5.227 2.514 1 95.88 76 MET B O 1
ATOM 2089 N N . VAL B 1 77 ? -1.266 4.168 1.394 1 97.56 77 VAL B N 1
ATOM 2090 C CA . VAL B 1 77 ? -1.151 2.961 2.205 1 97.56 77 VAL B CA 1
ATOM 2091 C C . VAL B 1 77 ? 0.149 2.232 1.869 1 97.56 77 VAL B C 1
ATOM 2093 O O . VAL B 1 77 ? 0.893 1.831 2.768 1 97.56 77 VAL B O 1
ATOM 2096 N N . ALA B 1 78 ? 0.448 2.145 0.59 1 96.94 78 ALA B N 1
ATOM 2097 C CA . ALA B 1 78 ? 1.648 1.448 0.133 1 96.94 78 ALA B CA 1
ATOM 2098 C C . ALA B 1 78 ? 2.91 2.152 0.625 1 96.94 78 ALA B C 1
ATOM 2100 O O . ALA B 1 78 ? 3.947 1.516 0.823 1 96.94 78 ALA B O 1
ATOM 2101 N N . SER B 1 79 ? 2.812 3.418 0.835 1 95.94 79 SER B N 1
ATOM 2102 C CA . SER B 1 79 ? 3.965 4.219 1.23 1 95.94 79 SER B CA 1
ATOM 2103 C C . SER B 1 79 ? 4.539 3.746 2.562 1 95.94 79 SER B C 1
ATOM 2105 O O . SER B 1 79 ? 5.742 3.863 2.803 1 95.94 79 SER B O 1
ATOM 2107 N N . TRP B 1 80 ? 3.697 3.168 3.418 1 97.38 80 TRP B N 1
ATOM 2108 C CA . TRP B 1 80 ? 4.195 2.664 4.691 1 97.38 80 TRP B CA 1
ATOM 2109 C C . TRP B 1 80 ? 5.277 1.609 4.477 1 97.38 80 TRP B C 1
ATOM 2111 O O . TRP B 1 80 ? 6.367 1.708 5.039 1 97.38 80 TRP B O 1
ATOM 2121 N N . LEU B 1 81 ? 4.969 0.648 3.66 1 97.56 81 LEU B N 1
ATOM 2122 C CA . LEU B 1 81 ? 5.898 -0.451 3.426 1 97.56 81 LEU B CA 1
ATOM 2123 C C . LEU B 1 81 ? 7.062 -0.001 2.549 1 97.56 81 LEU B C 1
ATOM 2125 O O . LEU B 1 81 ? 8.172 -0.525 2.666 1 97.56 81 LEU B O 1
ATOM 2129 N N . LEU B 1 82 ? 6.867 1.02 1.726 1 96.31 82 LEU B N 1
ATOM 2130 C CA . LEU B 1 82 ? 7.887 1.398 0.754 1 96.31 82 LEU B CA 1
ATOM 2131 C C . LEU B 1 82 ? 8.758 2.531 1.292 1 96.31 82 LEU B C 1
ATOM 2133 O O . LEU B 1 82 ? 9.922 2.664 0.906 1 96.31 82 LEU B O 1
ATOM 2137 N N . ARG B 1 83 ? 8.195 3.338 2.24 1 94.75 83 ARG B N 1
ATOM 2138 C CA . ARG B 1 83 ? 8.906 4.559 2.605 1 94.75 83 ARG B CA 1
ATOM 2139 C C . ARG B 1 83 ? 8.961 4.727 4.121 1 94.75 83 ARG B C 1
ATOM 2141 O O . ARG B 1 83 ? 9.602 5.652 4.625 1 94.75 83 ARG B O 1
ATOM 2148 N N . GLY B 1 84 ? 8.234 3.91 4.875 1 95.62 84 GLY B N 1
ATOM 2149 C CA . GLY B 1 84 ? 8.289 3.961 6.328 1 95.62 84 GLY B CA 1
ATOM 2150 C C . GLY B 1 84 ? 7.375 5.016 6.918 1 95.62 84 GLY B C 1
ATOM 2151 O O . GLY B 1 84 ? 7.477 5.34 8.102 1 95.62 84 GLY B O 1
ATOM 2152 N N . CYS B 1 85 ? 6.605 5.598 6.047 1 96.44 85 CYS B N 1
ATOM 2153 C CA . CYS B 1 85 ? 5.594 6.582 6.414 1 96.44 85 CYS B CA 1
ATOM 2154 C C . CYS B 1 85 ? 4.414 6.543 5.453 1 96.44 85 CYS B C 1
ATOM 2156 O O . CYS B 1 85 ? 4.496 5.926 4.391 1 96.44 85 CYS B O 1
ATOM 2158 N N . GLY B 1 86 ? 3.297 7.145 5.891 1 96.88 86 GLY B N 1
ATOM 2159 C CA . GLY B 1 86 ? 2.131 7.117 5.023 1 96.88 86 GLY B CA 1
ATOM 2160 C C . GLY B 1 86 ? 0.873 7.629 5.695 1 96.88 86 GLY B C 1
ATOM 2161 O O . GLY B 1 86 ? 0.91 8.641 6.406 1 96.88 86 GLY B O 1
ATOM 2162 N N . LEU B 1 87 ? -0.215 6.988 5.387 1 98.38 87 LEU B N 1
ATOM 2163 C CA . LEU B 1 87 ? -1.544 7.418 5.809 1 98.38 87 LEU B CA 1
ATOM 2164 C C . LEU B 1 87 ? -1.874 6.883 7.199 1 98.38 87 LEU B C 1
ATOM 2166 O O . LEU B 1 87 ? -1.817 5.676 7.434 1 98.38 87 LEU B O 1
ATOM 2170 N N . TRP B 1 88 ? -2.215 7.836 8.102 1 98.75 88 TRP B N 1
ATOM 2171 C CA . TRP B 1 88 ? -2.818 7.441 9.375 1 98.75 88 TRP B CA 1
ATOM 2172 C C . TRP B 1 88 ? -4.32 7.707 9.367 1 98.75 88 TRP B C 1
ATOM 2174 O O . TRP B 1 88 ? -4.773 8.734 8.859 1 98.75 88 TRP B O 1
ATOM 2184 N N . ALA B 1 89 ? -5.059 6.77 9.898 1 98.69 89 ALA B N 1
ATOM 2185 C CA . ALA B 1 89 ? -6.426 7.074 10.32 1 98.69 89 ALA B CA 1
ATOM 2186 C C . ALA B 1 89 ? -6.441 7.773 11.68 1 98.69 89 ALA B C 1
ATOM 2188 O O . ALA B 1 89 ? -5.699 7.391 12.586 1 98.69 89 ALA B O 1
ATOM 2189 N N . VAL B 1 90 ? -7.219 8.836 11.742 1 98.31 90 VAL B N 1
ATOM 2190 C CA . VAL B 1 90 ? -7.371 9.578 12.992 1 98.31 90 VAL B CA 1
ATOM 2191 C C . VAL B 1 90 ? -8.641 9.117 13.719 1 98.31 90 VAL B C 1
ATOM 2193 O O . VAL B 1 90 ? -9.75 9.375 13.25 1 98.31 90 VAL B O 1
ATOM 2196 N N . GLU B 1 91 ? -8.438 8.508 14.828 1 97.69 91 GLU B N 1
ATOM 2197 C CA . GLU B 1 91 ? -9.531 7.938 15.609 1 97.69 91 GLU B CA 1
ATOM 2198 C C . GLU B 1 91 ? -9.727 8.695 16.922 1 97.69 91 GLU B C 1
ATOM 2200 O O . GLU B 1 91 ? -8.766 8.945 17.641 1 97.69 91 GLU B O 1
ATOM 2205 N N . VAL B 1 92 ? -10.969 9.078 17.172 1 97.19 92 VAL B N 1
ATOM 2206 C CA . VAL B 1 92 ? -11.289 9.711 18.438 1 97.19 92 VAL B CA 1
ATOM 2207 C C . VAL B 1 92 ? -11.344 8.648 19.547 1 97.19 92 VAL B C 1
ATOM 2209 O O . VAL B 1 92 ? -12.102 7.68 19.438 1 97.19 92 VAL B O 1
ATOM 2212 N N . GLN B 1 93 ? -10.594 8.844 20.547 1 96.81 93 GLN B N 1
ATOM 2213 C CA . GLN B 1 93 ? -10.422 7.832 21.594 1 96.81 93 GLN B CA 1
ATOM 2214 C C . GLN B 1 93 ? -11.734 7.543 22.312 1 96.81 93 GLN B C 1
ATOM 2216 O O . GLN B 1 93 ? -12.055 6.387 22.594 1 96.81 93 GLN B O 1
ATOM 2221 N N . GLU B 1 94 ? -12.492 8.547 22.578 1 95.5 94 GLU B N 1
ATOM 2222 C CA . GLU B 1 94 ? -13.711 8.398 23.359 1 95.5 94 GLU B CA 1
ATOM 2223 C C . GLU B 1 94 ? -14.766 7.594 22.609 1 95.5 94 GLU B C 1
ATOM 2225 O O . GLU B 1 94 ? -15.5 6.805 23.203 1 95.5 94 GLU B O 1
ATOM 2230 N N . THR B 1 95 ? -14.828 7.742 21.297 1 95.5 95 THR B N 1
ATOM 2231 C CA . THR B 1 95 ? -15.922 7.164 20.531 1 95.5 95 THR B CA 1
ATOM 2232 C C . THR B 1 95 ? -15.422 6.055 19.625 1 95.5 95 THR B C 1
ATOM 2234 O O . THR B 1 95 ? -16.219 5.289 19.078 1 95.5 95 THR B O 1
ATOM 2237 N N . ALA B 1 96 ? -14.125 5.973 19.406 1 96.12 96 ALA B N 1
ATOM 2238 C CA . ALA B 1 96 ? -13.484 5.035 18.484 1 96.12 96 ALA B CA 1
ATOM 2239 C C . ALA B 1 96 ? -13.906 5.312 17.047 1 96.12 96 ALA B C 1
ATOM 2241 O O . ALA B 1 96 ? -13.836 4.43 16.188 1 96.12 96 ALA B O 1
AT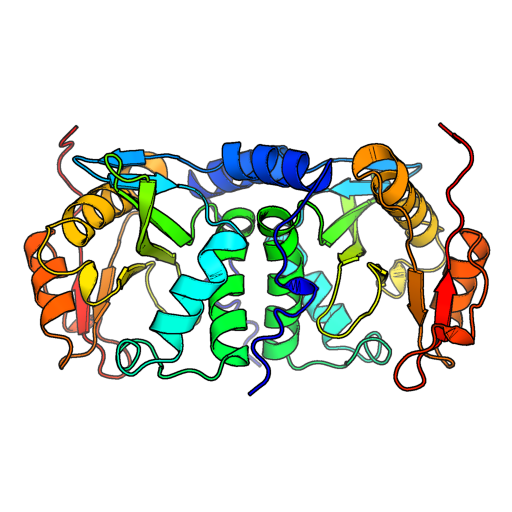OM 2242 N N . GLU B 1 97 ? -14.32 6.512 16.812 1 95.38 97 GLU B N 1
ATOM 2243 C CA . GLU B 1 97 ? -14.719 6.906 15.469 1 95.38 97 GLU B CA 1
ATOM 2244 C C . GLU B 1 97 ? -13.539 7.504 14.703 1 95.38 97 GLU B C 1
ATOM 2246 O O . GLU B 1 97 ? -12.781 8.312 15.242 1 95.38 97 GLU B O 1
ATOM 2251 N N . THR B 1 98 ? -13.398 6.988 13.453 1 97.12 98 THR B N 1
ATOM 2252 C CA . THR B 1 98 ? -12.43 7.621 12.57 1 97.12 98 THR B CA 1
ATOM 2253 C C . THR B 1 98 ? -12.992 8.922 11.992 1 97.12 98 THR B C 1
ATOM 2255 O O . THR B 1 98 ? -14.062 8.922 11.383 1 97.12 98 THR B O 1
ATOM 2258 N N . VAL B 1 99 ? -12.25 10.031 12.102 1 96.19 99 VAL B N 1
ATOM 2259 C CA . VAL B 1 99 ? -12.82 11.328 11.758 1 96.19 99 VAL B CA 1
ATOM 2260 C C . VAL B 1 99 ? -12.047 11.945 10.602 1 96.19 99 VAL B C 1
ATOM 2262 O O . VAL B 1 99 ? -12.375 13.039 10.133 1 96.19 99 VAL B O 1
ATOM 2265 N N . GLY B 1 100 ? -11.047 11.297 10.164 1 96.81 100 GLY B N 1
ATOM 2266 C CA . GLY B 1 100 ? -10.219 11.766 9.062 1 96.81 100 GLY B CA 1
ATOM 2267 C C . GLY B 1 100 ? -8.875 11.07 8.992 1 96.81 100 GLY B C 1
ATOM 2268 O O . GLY B 1 100 ? -8.703 9.977 9.531 1 96.81 100 GLY B O 1
ATOM 2269 N N . PHE B 1 101 ? -7.98 11.727 8.25 1 97.94 101 PHE B N 1
ATOM 2270 C CA . PHE B 1 101 ? -6.656 11.156 8.023 1 97.94 101 PHE B CA 1
ATOM 2271 C C . PHE B 1 101 ? -5.59 12.25 8.039 1 97.94 101 PHE B C 1
ATOM 2273 O O . PHE B 1 101 ? -5.871 13.398 7.703 1 97.94 101 PHE B O 1
ATOM 2280 N N . VAL B 1 102 ? -4.469 11.883 8.453 1 97.94 102 VAL B N 1
ATOM 2281 C CA . VAL B 1 102 ? -3.26 12.664 8.211 1 97.94 102 VAL B CA 1
ATOM 2282 C C . VAL B 1 102 ? -2.23 11.805 7.473 1 97.94 102 VAL B C 1
ATOM 2284 O O . VAL B 1 102 ? -2.232 10.578 7.594 1 97.94 102 VAL B O 1
ATOM 2287 N N . VAL B 1 103 ? -1.428 12.453 6.699 1 97.62 103 VAL B N 1
ATOM 2288 C CA . VAL B 1 103 ? -0.518 11.664 5.871 1 97.62 103 VAL B CA 1
ATOM 2289 C C . VAL B 1 103 ? 0.845 12.352 5.805 1 97.62 103 VAL B C 1
ATOM 2291 O O . VAL B 1 103 ? 0.925 13.578 5.723 1 97.62 103 VAL B O 1
ATOM 2294 N N . LEU B 1 104 ? 1.896 11.594 6.031 1 96.56 104 LEU B N 1
ATOM 2295 C CA . LEU B 1 104 ? 3.246 11.953 5.613 1 96.56 104 LEU B CA 1
ATOM 2296 C C . LEU B 1 104 ? 3.576 11.344 4.258 1 96.56 104 LEU B C 1
ATOM 2298 O O . LEU B 1 104 ? 3.508 10.117 4.086 1 96.56 104 LEU B O 1
ATOM 2302 N N . ASN B 1 105 ? 3.777 12.172 3.363 1 88.44 105 ASN B N 1
ATOM 2303 C CA . ASN B 1 105 ? 3.955 11.68 2 1 88.44 105 ASN B CA 1
ATOM 2304 C C . ASN B 1 105 ? 5.02 12.477 1.251 1 88.44 105 ASN B C 1
ATOM 2306 O O . ASN B 1 105 ? 5.465 13.523 1.727 1 88.44 105 ASN B O 1
ATOM 2310 N N . HIS B 1 106 ? 5.516 11.898 0.21 1 82.69 106 HIS B N 1
ATOM 2311 C CA . HIS B 1 106 ? 6.348 12.57 -0.78 1 82.69 106 HIS B CA 1
ATOM 2312 C C . HIS B 1 106 ? 5.863 12.273 -2.197 1 82.69 106 HIS B C 1
ATOM 2314 O O . HIS B 1 106 ? 6.258 11.273 -2.797 1 82.69 106 HIS B O 1
ATOM 2320 N N . GLU B 1 107 ? 4.992 13.055 -2.695 1 71.88 107 GLU B N 1
ATOM 2321 C CA . GLU B 1 107 ? 4.395 12.867 -4.012 1 71.88 107 GLU B CA 1
ATOM 2322 C C . GLU B 1 107 ? 5.414 13.102 -5.121 1 71.88 107 GLU B C 1
ATOM 2324 O O . GLU B 1 107 ? 6.406 13.805 -4.918 1 71.88 107 GLU B O 1
ATOM 2329 N N . ALA B 1 108 ? 5 12.461 -6.219 1 64.56 108 ALA B N 1
ATOM 2330 C CA . ALA B 1 108 ? 5.828 12.664 -7.402 1 64.56 108 ALA B CA 1
ATOM 2331 C C . ALA B 1 108 ? 5.902 14.148 -7.77 1 64.56 108 ALA B C 1
ATOM 2333 O O . ALA B 1 108 ? 4.875 14.828 -7.82 1 64.56 108 ALA B O 1
ATOM 2334 N N . GLY B 1 109 ? 7.113 14.672 -7.797 1 65.75 109 GLY B N 1
ATOM 2335 C CA . GLY B 1 109 ? 7.277 16.047 -8.227 1 65.75 109 GLY B CA 1
ATOM 2336 C C . GLY B 1 109 ? 7.48 17.016 -7.07 1 65.75 109 GLY B C 1
ATOM 2337 O O . GLY B 1 109 ? 7.938 18.141 -7.27 1 65.75 109 GLY B O 1
ATOM 2338 N N . ASP B 1 110 ? 6.973 16.562 -5.91 1 74.06 110 ASP B N 1
ATOM 2339 C CA . ASP B 1 110 ? 7.164 17.438 -4.766 1 74.06 110 ASP B CA 1
ATOM 2340 C C . ASP B 1 110 ? 8.633 17.5 -4.352 1 74.06 110 ASP B C 1
ATOM 2342 O O . ASP B 1 110 ? 9.281 16.453 -4.207 1 74.06 110 ASP B O 1
ATOM 2346 N N . PRO B 1 111 ? 9.047 18.656 -4.203 1 79.38 111 PRO B N 1
ATOM 2347 C CA . PRO B 1 111 ? 10.453 18.781 -3.826 1 79.38 111 PRO B CA 1
ATOM 2348 C C . PRO B 1 111 ? 10.734 18.281 -2.412 1 79.38 111 PRO B C 1
ATOM 2350 O O . PRO B 1 111 ? 11.852 17.875 -2.109 1 79.38 111 PRO B O 1
ATOM 2353 N N . GLU B 1 112 ? 9.695 18.422 -1.549 1 87.44 112 GLU B N 1
ATOM 2354 C CA . GLU B 1 112 ? 9.891 18.031 -0.156 1 87.44 112 GLU B CA 1
ATOM 2355 C C . GLU B 1 112 ? 8.742 17.141 0.331 1 87.44 112 GLU B C 1
ATOM 2357 O O . GLU B 1 112 ? 7.66 17.141 -0.251 1 87.44 112 GLU B O 1
ATOM 2362 N N . ALA B 1 113 ? 9.102 16.375 1.4 1 91.12 113 ALA B N 1
ATOM 2363 C CA . ALA B 1 113 ? 8.07 15.578 2.053 1 91.12 113 ALA B CA 1
ATOM 2364 C C . ALA B 1 113 ? 7.004 16.469 2.68 1 91.12 113 ALA B C 1
ATOM 2366 O O . ALA B 1 113 ? 7.309 17.578 3.143 1 91.12 113 ALA B O 1
ATOM 2367 N N . GLU B 1 114 ? 5.844 15.953 2.682 1 94.38 114 GLU B N 1
ATOM 2368 C CA . GLU B 1 114 ? 4.73 16.828 3.053 1 94.38 114 GLU B CA 1
ATOM 2369 C C . GLU B 1 114 ? 3.871 16.188 4.141 1 94.38 114 GLU B C 1
ATOM 2371 O O . GLU B 1 114 ? 3.83 14.961 4.266 1 94.38 114 GLU B O 1
ATOM 2376 N N . LEU B 1 115 ? 3.287 17.047 4.918 1 97.06 115 LEU B N 1
ATOM 2377 C CA . LEU B 1 115 ? 2.203 16.719 5.84 1 97.06 115 LEU B CA 1
ATOM 2378 C C . LEU B 1 115 ? 0.851 17.094 5.238 1 97.06 115 LEU B C 1
ATOM 2380 O O . LEU B 1 115 ? 0.646 18.25 4.832 1 97.06 115 LEU B O 1
ATOM 2384 N N . GLY B 1 116 ? -0.039 16.141 5.113 1 96.12 116 GLY B N 1
ATOM 2385 C CA . GLY B 1 116 ? -1.369 16.359 4.57 1 96.12 116 GLY B CA 1
ATOM 2386 C C . GLY B 1 116 ? -2.477 16.094 5.574 1 96.12 116 GLY B C 1
ATOM 2387 O O . GLY B 1 116 ? -2.318 15.258 6.473 1 96.12 116 GLY B O 1
ATOM 2388 N N . PHE B 1 117 ? -3.596 16.797 5.348 1 93.75 117 PHE B N 1
ATOM 2389 C CA . PHE B 1 117 ? -4.77 16.734 6.207 1 93.75 117 PHE B CA 1
ATOM 2390 C C . PHE B 1 117 ? -6.008 16.344 5.41 1 93.75 117 PHE B C 1
ATOM 2392 O O . PHE B 1 117 ? -6.363 17.016 4.434 1 93.75 117 PHE B O 1
ATOM 2399 N N . ILE B 1 118 ? -6.688 15.336 5.801 1 94.56 118 ILE B N 1
ATOM 2400 C CA . ILE B 1 118 ? -7.887 14.875 5.109 1 94.56 118 ILE B CA 1
ATOM 2401 C C . ILE B 1 118 ? -9 14.625 6.121 1 94.56 118 ILE B C 1
ATOM 2403 O O . ILE B 1 118 ? -9.047 13.57 6.758 1 94.56 118 ILE B O 1
ATOM 2407 N N . PHE B 1 119 ? -9.891 15.562 6.312 1 92.88 119 PHE B N 1
ATOM 2408 C CA . PHE B 1 119 ? -10.898 15.422 7.352 1 92.88 119 PHE B CA 1
ATOM 2409 C C . PHE B 1 119 ? -12.289 15.719 6.805 1 92.88 119 PHE B C 1
ATOM 2411 O O . PHE B 1 119 ? -12.43 16.469 5.836 1 92.88 119 PHE B O 1
ATOM 2418 N N . THR B 1 120 ? -13.219 15.172 7.531 1 84.69 120 THR B N 1
ATOM 2419 C CA . THR B 1 120 ? -14.625 15.453 7.258 1 84.69 120 THR B CA 1
ATOM 2420 C C . THR B 1 120 ? -15.016 16.828 7.805 1 84.69 120 THR B C 1
ATOM 2422 O O . THR B 1 120 ? -14.297 17.406 8.625 1 84.69 120 THR B O 1
ATOM 2425 N N . GLU B 1 121 ? -16.156 17.219 7.293 1 80.94 121 GLU B N 1
ATOM 2426 C CA . GLU B 1 121 ? -16.719 18.453 7.848 1 80.94 121 GLU B CA 1
ATOM 2427 C C . GLU B 1 121 ? -17 18.312 9.336 1 80.94 121 GLU B C 1
ATOM 2429 O O . GLU B 1 121 ? -16.703 19.203 10.125 1 80.94 121 GLU B O 1
ATOM 2434 N N . ASP B 1 122 ? -17.453 17.141 9.68 1 76 122 ASP B N 1
ATOM 2435 C CA . ASP B 1 122 ? -17.828 16.875 11.07 1 76 122 ASP B CA 1
ATOM 2436 C C . ASP B 1 122 ? -16.594 16.797 11.961 1 76 122 ASP B C 1
ATOM 2438 O O . ASP B 1 122 ? -16.688 16.938 13.188 1 76 122 ASP B O 1
ATOM 2442 N N . GLY B 1 123 ? -15.516 16.594 11.352 1 72.62 123 GLY B N 1
ATOM 2443 C CA . GLY B 1 123 ? -14.273 16.484 12.102 1 72.62 123 GLY B CA 1
ATOM 2444 C C . GLY B 1 123 ? -13.586 17.812 12.305 1 72.62 123 GLY B C 1
ATOM 2445 O O . GLY B 1 123 ? -12.562 17.891 13 1 72.62 123 GLY B O 1
ATOM 2446 N N . GLU B 1 124 ? -14.328 18.766 11.727 1 74.69 124 GLU B N 1
ATOM 2447 C CA . GLU B 1 124 ? -13.727 20.078 11.828 1 74.69 124 GLU B CA 1
ATOM 2448 C C . GLU B 1 124 ? -14.242 20.844 13.047 1 74.69 124 GLU B C 1
ATOM 2450 O O . GLU B 1 124 ? -15.375 20.609 13.484 1 74.69 124 GLU B O 1
ATOM 2455 N N . GLY B 1 125 ? -13.406 21.594 13.586 1 79.44 125 GLY B N 1
ATOM 2456 C CA . GLY B 1 125 ? -13.828 22.5 14.641 1 79.44 125 GLY B CA 1
ATOM 2457 C C . GLY B 1 125 ? -13.703 21.906 16.031 1 79.44 125 GLY B C 1
ATOM 2458 O O . GLY B 1 125 ? -14.078 22.547 17.016 1 79.44 125 GLY B O 1
ATOM 2459 N N . HIS B 1 126 ? -13.188 20.688 16.109 1 87.5 126 HIS B N 1
ATOM 2460 C CA . HIS B 1 126 ? -13.047 20 17.391 1 87.5 126 HIS B CA 1
ATOM 2461 C C . HIS B 1 126 ? -11.594 20.016 17.859 1 87.5 126 HIS B C 1
ATOM 2463 O O . HIS B 1 126 ? -11.305 19.641 19 1 87.5 126 HIS B O 1
ATOM 2469 N N . GLY B 1 127 ? -10.711 20.375 16.969 1 93.25 127 GLY B N 1
ATOM 2470 C CA . GLY B 1 127 ? -9.297 20.359 17.297 1 93.25 127 GLY B CA 1
ATOM 2471 C C . GLY B 1 127 ? -8.625 19.031 17 1 93.25 127 GLY B C 1
ATOM 2472 O O . GLY B 1 127 ? -7.418 18.875 17.219 1 93.25 127 GLY B O 1
ATOM 2473 N N . TRP B 1 128 ? -9.359 18.062 16.484 1 95.56 128 TRP B N 1
ATOM 2474 C CA . TRP B 1 128 ? -8.812 16.734 16.188 1 95.56 128 TRP B CA 1
ATOM 2475 C C . TRP B 1 128 ? -7.738 16.828 15.109 1 95.56 128 TRP B C 1
ATOM 2477 O O . TRP B 1 128 ? -6.688 16.188 15.219 1 95.56 128 TRP B O 1
ATOM 2487 N N . ALA B 1 129 ? -7.977 17.625 14.109 1 95.69 129 ALA B N 1
ATOM 2488 C CA . ALA B 1 129 ? -7.004 17.797 13.031 1 95.69 129 ALA B CA 1
ATOM 2489 C C . ALA B 1 129 ? -5.688 18.359 13.562 1 95.69 129 ALA B C 1
ATOM 2491 O O . ALA B 1 129 ? -4.609 17.906 13.164 1 95.69 129 ALA B O 1
ATOM 2492 N N . PHE B 1 130 ? -5.848 19.281 14.477 1 95.94 130 PHE B N 1
ATOM 2493 C CA . PHE B 1 130 ? -4.648 19.875 15.062 1 95.94 130 PHE B CA 1
ATOM 2494 C C . PHE B 1 130 ? -3.873 18.844 15.867 1 95.94 130 PHE B C 1
ATOM 2496 O O . PHE B 1 130 ? -2.666 18.672 15.68 1 95.94 130 PHE B O 1
ATOM 2503 N N . GLU B 1 131 ? -4.551 18.141 16.75 1 96.94 131 GLU B N 1
ATOM 2504 C CA . GLU B 1 131 ? -3.912 17.141 17.594 1 96.94 131 GLU B CA 1
ATOM 2505 C C . GLU B 1 131 ? -3.24 16.062 16.75 1 96.94 131 GLU B C 1
ATOM 2507 O O . GLU B 1 131 ? -2.084 15.703 16.984 1 96.94 131 GLU B O 1
ATOM 2512 N N . ALA B 1 132 ? -3.916 15.602 15.711 1 97.5 132 ALA B N 1
ATOM 2513 C CA . ALA B 1 132 ? -3.389 14.578 14.812 1 97.5 132 ALA B CA 1
ATOM 2514 C C . ALA B 1 132 ? -2.164 15.078 14.062 1 97.5 132 ALA B C 1
ATOM 2516 O O . ALA B 1 132 ? -1.166 14.367 13.93 1 97.5 132 ALA B O 1
ATOM 2517 N N . SER B 1 133 ? -2.236 16.312 13.602 1 96.94 133 SER B N 1
ATOM 2518 C CA . SER B 1 133 ? -1.162 16.875 12.797 1 96.94 133 SER B CA 1
ATOM 2519 C C . SER B 1 133 ? 0.083 17.125 13.641 1 96.94 133 SER B C 1
ATOM 2521 O O . SER B 1 133 ? 1.207 17 13.148 1 96.94 133 SER B O 1
ATOM 2523 N N . VAL B 1 134 ? -0.107 17.453 14.906 1 96.44 134 VAL B N 1
ATOM 2524 C CA . VAL B 1 134 ? 1.022 17.594 15.82 1 96.44 134 VAL B CA 1
ATOM 2525 C C . VAL B 1 134 ? 1.752 16.266 15.953 1 96.44 134 VAL B C 1
ATOM 2527 O O . VAL B 1 134 ? 2.98 16.203 15.852 1 96.44 134 VAL B O 1
ATOM 2530 N N . ALA B 1 135 ? 0.974 15.258 16.156 1 97.12 135 ALA B N 1
ATOM 2531 C CA . ALA B 1 135 ? 1.552 13.922 16.312 1 97.12 135 ALA B CA 1
ATOM 2532 C C . ALA B 1 135 ? 2.32 13.508 15.055 1 97.12 135 ALA B C 1
ATOM 2534 O O . ALA B 1 135 ? 3.443 13.016 15.148 1 97.12 135 ALA B O 1
ATOM 2535 N N . ALA B 1 136 ? 1.74 13.734 13.891 1 97.75 136 ALA B N 1
ATOM 2536 C CA . ALA B 1 136 ? 2.375 13.359 12.633 1 97.75 136 ALA B CA 1
ATOM 2537 C C . ALA B 1 136 ? 3.641 14.18 12.391 1 97.75 136 ALA B C 1
ATOM 2539 O O . ALA B 1 136 ? 4.672 13.633 11.992 1 97.75 136 ALA B O 1
ATOM 2540 N N . ARG B 1 137 ? 3.541 15.477 12.617 1 96.75 137 ARG B N 1
ATOM 2541 C CA . ARG B 1 137 ? 4.699 16.344 12.477 1 96.75 137 ARG B CA 1
ATOM 2542 C C . ARG B 1 137 ? 5.844 15.898 13.375 1 96.75 137 ARG B C 1
ATOM 2544 O O . ARG B 1 137 ? 6.992 15.805 12.93 1 96.75 137 ARG B O 1
ATOM 2551 N N . ASN B 1 138 ? 5.496 15.609 14.633 1 95.88 138 ASN B N 1
ATOM 2552 C CA . ASN B 1 138 ? 6.52 15.156 15.57 1 95.88 138 ASN B CA 1
ATOM 2553 C C . ASN B 1 138 ? 7.145 13.836 15.133 1 95.88 138 ASN B C 1
ATOM 2555 O O . ASN B 1 138 ? 8.352 13.641 15.273 1 95.88 138 ASN B O 1
ATOM 2559 N N . ASN B 1 139 ? 6.312 12.953 14.656 1 96.75 139 ASN B N 1
ATOM 2560 C CA . ASN B 1 139 ? 6.844 11.695 14.141 1 96.75 139 ASN B CA 1
ATOM 2561 C C . ASN B 1 139 ? 7.832 11.922 13 1 96.75 139 ASN B C 1
ATOM 2563 O O . ASN B 1 139 ? 8.875 11.281 12.945 1 96.75 139 ASN B O 1
ATOM 2567 N N . ALA B 1 140 ? 7.512 12.828 12.07 1 95.94 140 ALA B N 1
ATOM 2568 C CA . ALA B 1 140 ? 8.383 13.141 10.938 1 95.94 140 ALA B CA 1
ATOM 2569 C C . ALA B 1 140 ? 9.75 13.625 11.406 1 95.94 140 ALA B C 1
ATOM 2571 O O . ALA B 1 140 ? 10.781 13.133 10.953 1 95.94 140 ALA B O 1
ATOM 2572 N N . PHE B 1 141 ? 9.773 14.469 12.391 1 95 141 PHE B N 1
ATOM 2573 C CA . PHE B 1 141 ? 11.008 15.109 12.812 1 95 141 PHE B CA 1
ATOM 2574 C C . PHE B 1 141 ? 11.766 14.219 13.797 1 95 141 PHE B C 1
ATOM 2576 O O . PHE B 1 141 ? 12.992 14.094 13.703 1 95 141 PHE B O 1
ATOM 2583 N N . PHE B 1 142 ? 11.07 13.555 14.727 1 93.25 142 PHE B N 1
ATOM 2584 C CA . PHE B 1 142 ? 11.773 12.898 15.812 1 93.25 142 PHE B CA 1
ATOM 2585 C C . PHE B 1 142 ? 11.961 11.414 15.523 1 93.25 142 PHE B C 1
ATOM 2587 O O . PHE B 1 142 ? 13.039 10.859 15.758 1 93.25 142 PHE B O 1
ATOM 2594 N N . ALA B 1 143 ? 10.953 10.789 15.031 1 93.81 143 ALA B N 1
ATOM 2595 C CA . ALA B 1 143 ? 11.062 9.359 14.781 1 93.81 143 ALA B CA 1
ATOM 2596 C C . ALA B 1 143 ? 11.734 9.086 13.438 1 93.81 143 ALA B C 1
ATOM 2598 O O . ALA B 1 143 ? 12.555 8.172 13.328 1 93.81 143 ALA B O 1
ATOM 2599 N N . LEU B 1 144 ? 11.414 9.883 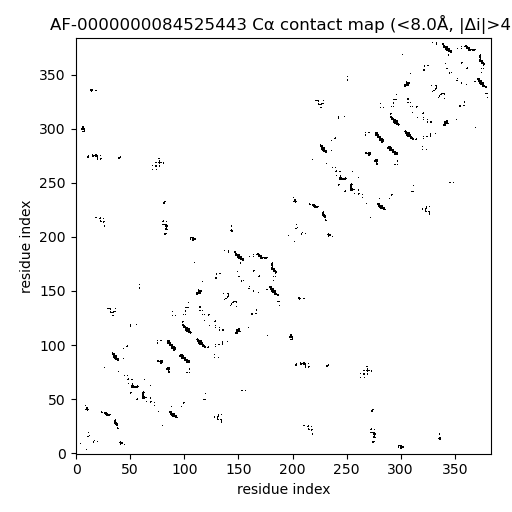12.414 1 93.94 144 LEU B N 1
ATOM 2600 C CA . LEU B 1 144 ? 11.945 9.648 11.078 1 93.94 144 LEU B CA 1
ATOM 2601 C C . LEU B 1 144 ? 13.172 10.523 10.82 1 93.94 144 LEU B C 1
ATOM 2603 O O . LEU B 1 144 ? 13.891 10.312 9.836 1 93.94 144 LEU B O 1
ATOM 2607 N N . ASN B 1 145 ? 13.391 11.453 11.617 1 92.75 145 ASN B N 1
ATOM 2608 C CA . ASN B 1 145 ? 14.547 12.344 11.562 1 92.75 145 ASN B CA 1
ATOM 2609 C C . ASN B 1 145 ? 14.594 13.125 10.25 1 92.75 145 ASN B C 1
ATOM 2611 O O . ASN B 1 145 ? 15.664 13.258 9.648 1 92.75 145 ASN B O 1
ATOM 2615 N N . TRP B 1 146 ? 13.477 13.555 9.781 1 92.69 146 TRP B N 1
ATOM 2616 C CA . TRP B 1 146 ? 13.445 14.391 8.586 1 92.69 146 TRP B CA 1
ATOM 2617 C C . TRP B 1 146 ? 14.055 15.758 8.859 1 92.69 146 TRP B C 1
ATOM 2619 O O . TRP B 1 146 ? 13.945 16.281 9.969 1 92.69 146 TRP B O 1
ATOM 2629 N N . GLU B 1 147 ? 14.672 16.281 7.867 1 92.62 147 GLU B N 1
ATOM 2630 C CA . GLU B 1 147 ? 15.289 17.609 7.996 1 92.62 147 GLU B CA 1
ATOM 2631 C C . GLU B 1 147 ? 14.266 18.703 7.734 1 92.62 147 GLU B C 1
ATOM 2633 O O . GLU B 1 147 ? 14.352 19.797 8.32 1 92.62 147 GLU B O 1
ATOM 2638 N N . THR B 1 148 ? 13.359 18.438 6.816 1 94.56 148 THR B N 1
ATOM 2639 C CA . THR B 1 148 ? 12.336 19.422 6.453 1 94.56 148 THR B CA 1
ATOM 2640 C C . THR B 1 148 ? 10.969 18.75 6.352 1 94.56 148 THR B C 1
ATOM 2642 O O . THR B 1 148 ? 10.875 17.531 6.195 1 94.56 148 THR B O 1
ATOM 2645 N N . LEU B 1 149 ? 10.016 19.531 6.508 1 96.56 149 LEU B N 1
ATOM 2646 C CA . LEU B 1 149 ? 8.617 19.156 6.344 1 96.56 149 LEU B CA 1
ATOM 2647 C C . LEU B 1 149 ? 7.773 20.359 5.941 1 96.56 149 LEU B C 1
ATOM 2649 O O . LEU B 1 149 ? 7.898 21.438 6.527 1 96.56 149 LEU B O 1
ATOM 2653 N N . VAL B 1 150 ? 7 20.141 4.91 1 97.31 150 VAL B N 1
ATOM 2654 C CA . VAL B 1 150 ? 6.16 21.25 4.453 1 97.31 150 VAL B CA 1
ATOM 2655 C C . VAL B 1 150 ? 4.742 20.734 4.195 1 97.31 150 VAL B C 1
ATOM 2657 O O . VAL B 1 150 ? 4.48 19.531 4.27 1 97.31 150 VAL B O 1
ATOM 2660 N N . SER B 1 151 ? 3.807 21.594 4.062 1 96.75 151 SER B N 1
ATOM 2661 C CA . SER B 1 151 ? 2.504 21.359 3.451 1 96.75 151 SER B CA 1
ATOM 2662 C C . SER B 1 151 ? 2.307 22.234 2.215 1 96.75 151 SER B C 1
ATOM 2664 O O . SER B 1 151 ? 2.67 23.406 2.213 1 96.75 151 SER B O 1
ATOM 2666 N N . TYR B 1 152 ? 1.854 21.656 1.195 1 94.69 152 TYR B N 1
ATOM 2667 C CA . TYR B 1 152 ? 1.433 22.406 0.015 1 94.69 152 TYR B CA 1
ATOM 2668 C C . TYR B 1 152 ? -0.072 22.641 0.031 1 94.69 152 TYR B C 1
ATOM 2670 O O . TYR B 1 152 ? -0.86 21.703 -0.093 1 94.69 152 TYR B O 1
ATOM 2678 N N . ILE B 1 153 ? -0.475 23.922 0.134 1 95.75 153 ILE B N 1
ATOM 2679 C CA . ILE B 1 153 ? -1.867 24.281 0.383 1 95.75 153 ILE B CA 1
ATOM 2680 C C . ILE B 1 153 ? -2.34 25.281 -0.665 1 95.75 153 ILE B C 1
ATOM 2682 O O . ILE B 1 153 ? -1.717 26.328 -0.853 1 95.75 153 ILE B O 1
ATOM 2686 N N . ALA B 1 154 ? -3.459 24.906 -1.301 1 94.25 154 ALA B N 1
ATOM 2687 C CA . ALA B 1 154 ? -4.043 25.859 -2.238 1 94.25 154 ALA B CA 1
ATOM 2688 C C . ALA B 1 154 ? -4.336 27.203 -1.554 1 94.25 154 ALA B C 1
ATOM 2690 O O . ALA B 1 154 ? -4.801 27.219 -0.413 1 94.25 154 ALA B O 1
ATOM 2691 N N . PRO B 1 155 ? -4.125 28.297 -2.305 1 94.38 155 PRO B N 1
ATOM 2692 C CA . PRO B 1 155 ? -4.344 29.609 -1.708 1 94.38 155 PRO B CA 1
ATOM 2693 C C . PRO B 1 155 ? -5.762 29.781 -1.17 1 94.38 155 PRO B C 1
ATOM 2695 O O . PRO B 1 155 ? -5.969 30.516 -0.191 1 94.38 155 PRO B O 1
ATOM 2698 N N . GLU B 1 156 ? -6.758 29.141 -1.747 1 93.56 156 GLU B N 1
ATOM 2699 C CA . GLU B 1 156 ? -8.164 29.297 -1.38 1 93.56 156 GLU B CA 1
ATOM 2700 C C . GLU B 1 156 ? -8.523 28.422 -0.185 1 93.56 156 GLU B C 1
ATOM 2702 O O . GLU B 1 156 ? -9.609 28.562 0.39 1 93.56 156 GLU B O 1
ATOM 2707 N N . ASN B 1 157 ? -7.629 27.531 0.169 1 93.56 157 ASN B N 1
ATOM 2708 C CA . ASN B 1 157 ? -7.906 26.625 1.278 1 93.56 157 ASN B CA 1
ATOM 2709 C C . ASN B 1 157 ? -7.527 27.234 2.619 1 93.56 157 ASN B C 1
ATOM 2711 O O . ASN B 1 157 ? -6.594 26.781 3.279 1 93.56 157 ASN B O 1
ATOM 2715 N N . GLU B 1 158 ? -8.367 28.094 3.066 1 92.56 158 GLU B N 1
ATOM 2716 C CA . GLU B 1 158 ? -8.086 28.891 4.258 1 92.56 158 GLU B CA 1
ATOM 2717 C C . GLU B 1 158 ? -8.023 28.016 5.504 1 92.56 158 GLU B C 1
ATOM 2719 O O . GLU B 1 158 ? -7.242 28.281 6.422 1 92.56 158 GLU B O 1
ATOM 2724 N N . ARG B 1 159 ? -8.82 27.031 5.539 1 90.25 159 ARG B N 1
ATOM 2725 C CA . ARG B 1 159 ? -8.859 26.156 6.707 1 90.25 159 ARG B CA 1
ATOM 2726 C C . ARG B 1 159 ? -7.543 25.422 6.887 1 90.25 159 ARG B C 1
ATOM 2728 O O . ARG B 1 159 ? -7.02 25.328 8 1 90.25 159 ARG B O 1
ATOM 2735 N N . ALA B 1 160 ? -6.988 24.891 5.82 1 94.06 160 ALA B N 1
ATOM 2736 C CA . ALA B 1 160 ? -5.711 24.188 5.887 1 94.06 160 ALA B CA 1
ATOM 2737 C C . ALA B 1 160 ? -4.57 25.141 6.227 1 94.06 160 ALA B C 1
ATOM 2739 O O . ALA B 1 160 ? -3.67 24.797 6.992 1 94.06 160 ALA B O 1
ATOM 2740 N N . ALA B 1 161 ? -4.66 26.328 5.621 1 96 161 ALA B N 1
ATOM 2741 C CA . ALA B 1 161 ? -3.648 27.328 5.914 1 96 161 ALA B CA 1
ATOM 2742 C C . ALA B 1 161 ? -3.658 27.703 7.391 1 96 161 ALA B C 1
ATOM 2744 O O . ALA B 1 161 ? -2.602 27.812 8.016 1 96 161 ALA B O 1
ATOM 2745 N N . ALA B 1 162 ? -4.828 27.891 7.918 1 95.19 162 ALA B N 1
ATOM 2746 C CA . ALA B 1 162 ? -4.969 28.234 9.336 1 95.19 162 ALA B CA 1
ATOM 2747 C C . ALA B 1 162 ? -4.418 27.125 10.219 1 95.19 162 ALA B C 1
ATOM 2749 O O . ALA B 1 162 ? -3.76 27.391 11.227 1 95.19 162 ALA B O 1
ATOM 2750 N N . LEU B 1 163 ? -4.672 25.891 9.852 1 95.25 163 LEU B N 1
ATOM 2751 C CA . LEU B 1 163 ? -4.16 24.75 10.609 1 95.25 163 LEU B CA 1
ATOM 2752 C C . LEU B 1 163 ? -2.635 24.703 10.555 1 95.25 163 LEU B C 1
ATOM 2754 O O . LEU B 1 163 ? -1.981 24.5 11.586 1 95.25 163 LEU B O 1
ATOM 2758 N N . ALA B 1 164 ? -2.059 24.906 9.367 1 97.38 164 ALA B N 1
ATOM 2759 C CA . ALA B 1 164 ? -0.604 24.922 9.227 1 97.38 164 ALA B CA 1
ATOM 2760 C C . ALA B 1 164 ? 0.017 26.016 10.094 1 97.38 164 ALA B C 1
ATOM 2762 O O . ALA B 1 164 ? 1.011 25.781 10.781 1 97.38 164 ALA B O 1
ATOM 2763 N N . ALA B 1 165 ? -0.602 27.156 10.062 1 97.25 165 ALA B N 1
ATOM 2764 C CA . ALA B 1 165 ? -0.117 28.266 10.875 1 97.25 165 ALA B CA 1
ATOM 2765 C C . ALA B 1 165 ? -0.195 27.938 12.359 1 97.25 165 ALA B C 1
ATOM 2767 O O . ALA B 1 165 ? 0.736 28.219 13.117 1 97.25 165 ALA B O 1
ATOM 2768 N N . LYS B 1 166 ? -1.3 27.359 12.75 1 95.44 166 LYS B N 1
ATOM 2769 C CA . LYS B 1 166 ? -1.476 26.969 14.148 1 95.44 166 LYS B CA 1
ATOM 2770 C C . LYS B 1 166 ? -0.411 25.969 14.57 1 95.44 166 LYS B C 1
ATOM 2772 O O . LYS B 1 166 ? 0.012 25.953 15.727 1 95.44 166 LYS B O 1
ATOM 2777 N N . LEU B 1 167 ? 0.082 25.156 13.648 1 95.5 167 LEU B N 1
ATOM 2778 C CA . LEU B 1 167 ? 1.108 24.156 13.891 1 95.5 167 LEU B CA 1
ATOM 2779 C C . LEU B 1 167 ? 2.498 24.781 13.898 1 95.5 167 LEU B C 1
ATOM 2781 O O . LEU B 1 167 ? 3.492 24.094 14.148 1 95.5 167 LEU B O 1
ATOM 2785 N N . GLY B 1 168 ? 2.545 26.062 13.555 1 95.69 168 GLY B N 1
ATOM 2786 C CA . GLY B 1 168 ? 3.797 26.797 13.617 1 95.69 168 GLY B CA 1
ATOM 2787 C C . GLY B 1 168 ? 4.445 26.969 12.258 1 95.69 168 GLY B C 1
ATOM 2788 O O . GLY B 1 168 ? 5.555 27.5 12.156 1 95.69 168 GLY B O 1
ATOM 2789 N N . ALA B 1 169 ? 3.721 26.578 11.234 1 97.88 169 ALA B N 1
ATOM 2790 C CA . ALA B 1 169 ? 4.301 26.703 9.898 1 97.88 169 ALA B CA 1
ATOM 2791 C C . ALA B 1 169 ? 4.32 28.172 9.453 1 97.88 169 ALA B C 1
ATOM 2793 O O . ALA B 1 169 ? 3.484 28.969 9.883 1 97.88 169 ALA B O 1
ATOM 2794 N N . THR B 1 170 ? 5.293 28.422 8.578 1 97.81 170 THR B N 1
ATOM 2795 C CA . THR B 1 170 ? 5.379 29.734 7.945 1 97.81 170 THR B CA 1
ATOM 2796 C C . THR B 1 170 ? 5.309 29.594 6.426 1 97.81 170 THR B C 1
ATOM 2798 O O . THR B 1 170 ? 5.812 28.625 5.855 1 97.81 170 THR B O 1
ATOM 2801 N N . ARG B 1 171 ? 4.746 30.625 5.883 1 97.56 171 ARG B N 1
ATOM 2802 C CA . ARG B 1 171 ? 4.684 30.672 4.426 1 97.56 171 ARG B CA 1
ATOM 2803 C C . ARG B 1 171 ? 6.078 30.812 3.822 1 97.56 171 ARG B C 1
ATOM 2805 O O . ARG B 1 171 ? 6.895 31.594 4.301 1 97.56 171 ARG B O 1
ATOM 2812 N N . ASP B 1 172 ? 6.359 29.922 2.83 1 97.69 172 ASP B N 1
ATOM 2813 C CA . ASP B 1 172 ? 7.617 29.969 2.092 1 97.69 172 ASP B CA 1
ATOM 2814 C C . ASP B 1 172 ? 7.367 30.156 0.596 1 97.69 172 ASP B C 1
ATOM 2816 O O . ASP B 1 172 ? 7.312 29.172 -0.152 1 97.69 172 ASP B O 1
ATOM 2820 N N . PRO B 1 173 ? 7.293 31.438 0.113 1 96.81 173 PRO B N 1
ATOM 2821 C CA . PRO B 1 173 ? 6.969 31.688 -1.293 1 96.81 173 PRO B CA 1
ATOM 2822 C C . PRO B 1 173 ? 7.969 31.047 -2.254 1 96.81 173 PRO B C 1
ATOM 2824 O O . PRO B 1 173 ? 7.598 30.672 -3.367 1 96.81 173 PRO B O 1
ATOM 2827 N N . ASP B 1 174 ? 9.18 30.828 -1.846 1 95.44 174 ASP B N 1
ATOM 2828 C CA . ASP B 1 174 ? 10.203 30.234 -2.707 1 95.44 174 ASP B CA 1
ATOM 2829 C C . ASP B 1 174 ? 9.953 28.75 -2.918 1 95.44 174 ASP B C 1
ATOM 2831 O O . ASP B 1 174 ? 10.508 28.141 -3.836 1 95.44 174 ASP B O 1
ATOM 2835 N N . GLY B 1 175 ? 9.133 28.219 -2.055 1 94.69 175 GLY B N 1
ATOM 2836 C CA . GLY B 1 175 ? 8.836 26.797 -2.148 1 94.69 175 GLY B CA 1
ATOM 2837 C C . GLY B 1 175 ? 7.539 26.5 -2.885 1 94.69 175 GLY B C 1
ATOM 2838 O O . GLY B 1 175 ? 7.164 25.344 -3.053 1 94.69 175 GLY B O 1
ATOM 2839 N N . ASP B 1 176 ? 6.879 27.516 -3.344 1 94.31 176 ASP B N 1
ATOM 2840 C CA . ASP B 1 176 ? 5.602 27.312 -4.027 1 94.31 176 ASP B CA 1
ATOM 2841 C C . ASP B 1 176 ? 5.773 26.438 -5.266 1 94.31 176 ASP B C 1
ATOM 2843 O O . ASP B 1 176 ? 6.789 26.531 -5.957 1 94.31 176 ASP B O 1
ATOM 2847 N N . VAL B 1 177 ? 4.801 25.594 -5.453 1 88.62 177 VAL B N 1
ATOM 2848 C CA . VAL B 1 177 ? 4.805 24.719 -6.613 1 88.62 177 VAL B CA 1
ATOM 2849 C C . VAL B 1 177 ? 3.467 24.812 -7.348 1 88.62 177 VAL B C 1
ATOM 2851 O O . VAL B 1 177 ? 2.408 24.609 -6.75 1 88.62 177 VAL B O 1
ATOM 2854 N N . ASP B 1 178 ? 3.471 25.125 -8.633 1 87.12 178 ASP B N 1
ATOM 2855 C CA . ASP B 1 178 ? 2.301 25.125 -9.508 1 87.12 178 ASP B CA 1
ATOM 2856 C C . ASP B 1 178 ? 1.145 25.906 -8.883 1 87.12 178 ASP B C 1
ATOM 2858 O O . ASP B 1 178 ? 0.014 25.406 -8.836 1 87.12 178 ASP B O 1
ATOM 2862 N N . GLY B 1 179 ? 1.455 27.047 -8.273 1 89.31 179 GLY B N 1
ATOM 2863 C CA . GLY B 1 179 ? 0.43 27.938 -7.746 1 89.31 179 GLY B CA 1
ATOM 2864 C C . GLY B 1 179 ? -0.057 27.531 -6.367 1 89.31 179 GLY B C 1
ATOM 2865 O O . GLY B 1 179 ? -0.952 28.172 -5.809 1 89.31 179 GLY B O 1
ATOM 2866 N N . VAL B 1 180 ? 0.542 26.484 -5.859 1 93.12 180 VAL B N 1
ATOM 2867 C CA . VAL B 1 180 ? 0.18 26.031 -4.52 1 93.12 180 VAL B CA 1
ATOM 2868 C C . VAL B 1 180 ? 1.185 26.578 -3.506 1 93.12 180 VAL B C 1
ATOM 2870 O O . VAL B 1 180 ? 2.387 26.625 -3.775 1 93.12 180 VAL B O 1
ATOM 2873 N N . HIS B 1 181 ? 0.672 27.016 -2.369 1 96.5 181 HIS B N 1
ATOM 2874 C CA . HIS B 1 181 ? 1.489 27.656 -1.354 1 96.5 181 HIS B CA 1
ATOM 2875 C C . HIS B 1 181 ? 2.244 26.641 -0.511 1 96.5 181 HIS B C 1
ATOM 2877 O O . HIS B 1 181 ? 1.662 25.656 -0.061 1 96.5 181 HIS B O 1
ATOM 2883 N N . CYS B 1 182 ? 3.525 26.969 -0.347 1 97.31 182 CYS B N 1
ATOM 2884 C CA . CYS B 1 182 ? 4.359 26.141 0.524 1 97.31 182 CYS B CA 1
ATOM 2885 C C . CYS B 1 182 ? 4.348 26.688 1.95 1 97.31 182 CYS B C 1
ATOM 2887 O O . CYS B 1 182 ? 4.641 27.859 2.18 1 97.31 182 CYS B O 1
ATOM 2889 N N . TRP B 1 183 ? 3.898 25.859 2.883 1 98.19 183 TRP B N 1
ATOM 2890 C CA . TRP B 1 183 ? 3.955 26.141 4.312 1 98.19 183 TRP B CA 1
ATOM 2891 C C . TRP B 1 183 ? 5.004 25.266 4.996 1 98.19 183 TRP B C 1
ATOM 2893 O O . TRP B 1 183 ? 4.859 24.047 5.055 1 98.19 183 TRP B O 1
ATOM 2903 N N . ARG B 1 184 ? 6.043 25.891 5.539 1 98 184 ARG B N 1
ATOM 2904 C CA . ARG B 1 184 ? 7.195 25.172 6.078 1 98 184 ARG B CA 1
ATOM 2905 C C . ARG B 1 184 ? 7.113 25.078 7.598 1 98 184 ARG B C 1
ATOM 2907 O O . ARG B 1 184 ? 6.949 26.094 8.281 1 98 184 ARG B O 1
ATOM 2914 N N . TYR B 1 185 ? 7.23 23.828 8.047 1 97.62 185 TYR B N 1
ATOM 2915 C CA . TYR B 1 185 ? 7.191 23.594 9.492 1 97.62 185 TYR B CA 1
ATOM 2916 C C . TYR B 1 185 ? 8.586 23.719 10.102 1 97.62 185 TYR B C 1
ATOM 2918 O O . TYR B 1 185 ? 9.547 23.156 9.57 1 97.62 185 TYR B O 1
ATOM 2926 N N . PRO B 1 186 ? 8.68 24.422 11.211 1 94.44 186 PRO B N 1
ATOM 2927 C CA . PRO B 1 186 ? 9.945 24.359 11.945 1 94.44 186 PRO B CA 1
ATOM 2928 C C . PRO B 1 186 ? 10.125 23.062 12.719 1 94.44 186 PRO B C 1
ATOM 2930 O O . PRO B 1 186 ? 9.141 22.438 13.133 1 94.44 186 PRO B O 1
ATOM 2933 N N . ARG B 1 187 ? 11.398 22.656 12.781 1 91 187 ARG B N 1
ATOM 2934 C CA . ARG B 1 187 ? 11.641 21.547 13.688 1 91 187 ARG B CA 1
ATOM 2935 C C . ARG B 1 187 ? 11.234 21.906 15.117 1 91 187 ARG B C 1
ATOM 2937 O O . ARG B 1 187 ? 11.719 22.891 15.672 1 91 187 ARG B O 1
ATOM 2944 N N . PRO B 1 188 ? 10.234 21.125 15.625 1 86.5 188 PRO B N 1
ATOM 2945 C CA . PRO B 1 188 ? 9.805 21.484 16.984 1 86.5 188 PRO B CA 1
ATOM 2946 C C . PRO B 1 188 ? 10.914 21.312 18.016 1 86.5 188 PRO B C 1
ATOM 2948 O O . PRO B 1 188 ? 11.797 20.469 17.844 1 86.5 188 PRO B O 1
ATOM 2951 N N . GLU B 1 189 ? 10.938 22.281 18.922 1 78.81 189 GLU B N 1
ATOM 2952 C CA . GLU B 1 189 ? 11.797 22.078 20.094 1 78.81 189 GLU B CA 1
ATOM 2953 C C . GLU B 1 189 ? 11.266 20.953 20.984 1 78.81 189 GLU B C 1
ATOM 2955 O O . GLU B 1 189 ? 10.062 20.703 21.016 1 78.81 189 GLU B O 1
ATOM 2960 N N . PHE B 1 190 ? 11.977 19.906 21.297 1 60.72 190 PHE B N 1
ATOM 2961 C CA . PHE B 1 190 ? 11.531 18.75 22.047 1 60.72 190 PHE B CA 1
ATOM 2962 C C . PHE B 1 190 ? 10.328 19.094 22.906 1 60.72 190 PHE B C 1
ATOM 2964 O O . PHE B 1 190 ? 10.391 20 23.734 1 60.72 190 PHE B O 1
ATOM 2971 N N . ASP B 1 191 ? 9.156 19.234 22.359 1 50.75 191 ASP B N 1
ATOM 2972 C CA . ASP B 1 191 ? 8.008 19.297 23.25 1 50.75 191 ASP B CA 1
ATOM 2973 C C . ASP B 1 191 ? 7.461 17.906 23.547 1 50.75 191 ASP B C 1
ATOM 2975 O O . ASP B 1 191 ? 6.957 17.219 22.656 1 50.75 191 ASP B O 1
ATOM 2979 N N . TYR B 1 192 ? 8.195 17.062 24.328 1 40.69 192 TYR B N 1
ATOM 2980 C CA . TYR B 1 192 ? 7.523 15.82 24.719 1 40.69 192 TYR B CA 1
ATOM 2981 C C . TYR B 1 192 ? 6.148 16.109 25.312 1 40.69 192 TYR B C 1
ATOM 2983 O O . TYR B 1 192 ? 5.934 17.172 25.906 1 40.69 192 TYR B O 1
#